Protein 4RZH (pdb70)

Nearest PDB structures (foldseek):
  4rzh-assembly1_B  TM=1.004E+00  e=4.712E-47  Synechocystis sp. PCC 6803
  4dmm-assembly2_C  TM=9.985E-01  e=6.892E-39  Synechococcus elongatus PCC 7942 = FACHB-805
  4dmm-assembly1_A  TM=9.992E-01  e=1.011E-37  Synechococcus elongatus PCC 7942 = FACHB-805
  4dmm-assembly2_D  TM=1.000E+00  e=1.101E-36  Synechococcus elongatus PCC 7942 = FACHB-805
  8jf9-assembly1_C  TM=9.843E-01  e=1.860E-27  Helicobacter pylori

CATH classification: 3.40.50.720

Foldseek 3Di:
DLLLAEEEFAQQLDFLNLLLQLLSQVVNHAYEREDAPPPVSSVVSQVVSVVVPGHYDYDHAQLLDLVSLLVSVVVRCVVRVAHAEYELDDFDADFDAPVPDDPVRLVVRLSRLAVSCVRNCVSRLVRCLVVLHHEYEYEAAVCLVPNDGRGPSNNVSRVNVLVVQQVVQVVSPVSLYAGEYEYEYAAPVPQVLAQQSDHHYSNQSSVVVSCCGPPPVNSPPHSYYHYPYNPNPD/DLLLAEEEFAQLLDFLNLLLQLLSCVSNHEYEREHAPCVVSSVVSQVVSVVVPGHYDYDHAQLLDLVRLLVSVVVRCVVRVAHAEYELDDFDADFDAPVPDDVVRLVVRLSRLAVSCVNNCVVRLVRCLVVLHHEYEYEAAVCLVPNDGRGPSNNVSRVNLLVVQQVVQVVSPVSLYAGEYEYEYAAPVPQVLAQQRDHHYSNQSSNVVSCCRPPPVNSVPHSYYHYPYNPNDD

Solvent-accessible surface area: 19146 Å² total; per-residue (Å²): 103,51,95,55,38,0,0,0,0,1,27,0,6,162,39,31,0,66,8,0,0,37,22,0,9,91,37,29,1,40,0,0,0,2,30,42,163,39,50,114,39,0,81,59,2,18,56,73,3,94,88,118,72,21,79,8,35,33,14,84,2,60,6,33,61,52,114,60,2,87,94,0,12,112,43,0,60,106,117,19,93,75,0,8,1,0,0,5,23,17,32,62,71,104,86,35,95,131,141,176,28,128,139,119,26,84,73,25,0,24,54,26,0,47,53,1,7,91,30,0,1,138,22,0,16,166,41,0,50,177,56,142,45,8,40,0,1,0,8,1,11,11,6,15,76,103,41,63,118,16,21,35,0,37,19,39,0,7,44,25,0,20,37,47,2,61,71,14,2,135,122,7,2,96,108,43,0,2,0,1,0,0,0,10,16,64,38,88,155,48,82,115,119,4,31,16,60,86,92,0,81,25,111,21,0,1,4,0,0,52,0,1,2,13,17,109,5,0,32,0,0,0,2,12,25,2,3,0,0,0,2,20,21,92,102,53,94,55,38,0,0,0,0,1,24,0,7,171,38,32,0,70,9,0,0,35,21,0,11,92,39,27,1,47,0,0,0,2,28,49,149,53,40,114,34,0,75,62,2,19,56,70,3,101,86,118,74,26,85,9,35,31,15,90,3,63,6,35,63,53,112,59,2,92,87,0,12,117,38,0,60,105,122,15,90,76,0,10,1,0,0,6,24,19,36,61,67,99,83,33,91,130,146,171,27,125,138,119,24,85,75,24,0,25,56,27,1,48,55,1,7,91,30,0,2,135,23,0,15,165,41,0,56,180,62,138,44,8,38,0,1,0,7,1,10,9,5,15,72,106,37,62,122,15,22,37,0,36,21,40,0,9,41,26,0,20,38,45,1,59,71,15,1,131,122,6,3,95,110,41,0,1,0,1,0,0,0,11,15,68,39,85,159,42,79,120,125,4,33,16,60,85,90,0,80,20,110,21,0,1,5,0,0,51,0,1,3,12,18,107,5,0,33,0,0,0,1,10,25,2,2,0,0,0,4,22,22,95

B-factor: mean 24.34, std 8.33, range [11.61, 67.36]

Sequence (468 aa):
ALTAQVALVTGASRGIGKATALALAATGMKVVVNYAQSSTAADAVVAEIIANGGEAIAVQANVANADEVDQLIKTTLDKFSRIDVLVNNAGITRDTLLLRMKLEDWQAVIDLNLTGVFLCTKAVSKLMLKQKSGRIINITSVAGMMGNPGQANYSAAKAGVIGFTKTVAKELASRGVTVNAVAPGFIAPILQFIPLARYGQPEEVAGTIRFLATDPAAAYITGQTFNVDGGMVMALTAQVALVTGASRGIGKATALALAATGMKVVVNYAQSSTAADAVVAEIIANGGEAIAVQANVANADEVDQLIKTTLDKFSRIDVLVNNAGITRDTLLLRMKLEDWQAVIDLNLTGVFLCTKAVSKLMLKQKSGRIINITSVAGMMGNPGQANYSAAKAGVIGFTKTVAKELASRGVTVNAVAPGFIAPILQFIPLARYGQPEEVAGTIRFLATDPAAAYITGQTFNVDGGMVM

Organism: Synechocystis sp. (strain ATCC 27184 / PCC 6803 / Kazusa) (NCBI:txid1111708)

Structure (mmCIF, N/CA/C/O backbone):
data_4RZH
#
_entry.id   4RZH
#
_cell.length_a   47.602
_cell.length_b   78.196
_cell.length_c   120.856
_cell.angle_alpha   90.00
_cell.angle_beta   90.00
_cell.angle_gamma   90.00
#
_symmetry.space_group_name_H-M   'P 2 21 21'
#
loop_
_entity.id
_entity.type
_entity.pdbx_description
1 polymer '3-oxoacyl-[acyl-carrier protein] reductase'
2 water water
#
loop_
_atom_site.group_PDB
_atom_site.id
_atom_site.type_symbol
_atom_site.label_atom_id
_atom_site.label_alt_id
_atom_site.label_comp_id
_atom_site.label_asym_id
_atom_site.label_entity_id
_atom_site.label_seq_id
_atom_site.pdbx_PDB_ins_code
_atom_site.Cartn_x
_atom_site.Cartn_y
_atom_site.Cartn_z
_atom_site.occupancy
_atom_site.B_iso_or_equiv
_atom_site.auth_seq_id
_atom_site.auth_comp_id
_atom_site.auth_asym_id
_atom_site.auth_atom_id
_atom_site.pdbx_PDB_model_num
ATOM 1 N N . ALA A 1 3 ? 0.094 32.362 369.300 1.00 34.51 3 ALA A N 1
ATOM 2 C CA . ALA A 1 3 ? 1.330 32.716 368.611 1.00 32.25 3 ALA A CA 1
ATOM 3 C C . ALA A 1 3 ? 2.539 32.349 369.467 1.00 29.77 3 ALA A C 1
ATOM 4 O O . ALA A 1 3 ? 2.456 32.326 370.703 1.00 29.10 3 ALA A O 1
ATOM 6 N N . LEU A 1 4 ? 3.663 32.073 368.809 1.00 31.68 4 LEU A N 1
ATOM 7 C CA . LEU A 1 4 ? 4.885 31.674 369.506 1.00 30.38 4 LEU A CA 1
ATOM 8 C C . LEU A 1 4 ? 5.327 32.715 370.539 1.00 31.03 4 LEU A C 1
ATOM 9 O O . LEU A 1 4 ? 5.892 32.377 371.583 1.00 28.36 4 LEU A O 1
ATOM 14 N N . THR A 1 5 ? 5.034 33.979 370.248 1.00 33.03 5 THR A N 1
ATOM 15 C CA . THR A 1 5 ? 5.445 35.095 371.097 1.00 31.98 5 THR A CA 1
ATOM 16 C C . THR A 1 5 ? 4.659 35.174 372.405 1.00 32.13 5 THR A C 1
ATOM 17 O O . THR A 1 5 ? 4.989 35.966 373.288 1.00 37.75 5 THR A O 1
ATOM 21 N N . ALA A 1 6 ? 3.615 34.360 372.524 1.00 29.57 6 ALA A N 1
ATOM 22 C CA . ALA A 1 6 ? 2.877 34.264 373.782 1.00 28.22 6 ALA A CA 1
ATOM 23 C C . ALA A 1 6 ? 2.924 32.836 374.336 1.00 26.20 6 ALA A C 1
ATOM 24 O O . ALA A 1 6 ? 2.248 32.513 375.317 1.00 26.94 6 ALA A O 1
ATOM 26 N N . GLN A 1 7 ? 3.728 31.984 373.706 1.00 22.81 7 GLN A N 1
ATOM 27 C CA . GLN A 1 7 ? 3.802 30.588 374.112 1.00 22.09 7 GLN A CA 1
ATOM 28 C C . GLN A 1 7 ? 4.904 30.358 375.125 1.00 20.28 7 GLN A C 1
ATOM 29 O O . GLN A 1 7 ? 5.846 31.147 375.223 1.00 19.18 7 GLN A O 1
ATOM 35 N N . VAL A 1 8 ? 4.790 29.254 375.860 1.00 22.56 8 VAL A N 1
ATOM 36 C CA . VAL A 1 8 ? 5.707 28.948 376.952 1.00 19.88 8 VAL A CA 1
ATOM 37 C C . VAL A 1 8 ? 6.314 27.561 376.800 1.00 19.01 8 VAL A C 1
ATOM 38 O O . VAL A 1 8 ? 5.596 26.581 376.589 1.00 18.76 8 VAL A O 1
ATOM 42 N N . ALA A 1 9 ? 7.637 27.482 376.904 1.00 16.31 9 ALA A N 1
ATOM 43 C CA . ALA A 1 9 ? 8.336 26.203 376.815 1.00 21.11 9 ALA A CA 1
ATOM 44 C C . ALA A 1 9 ? 9.007 25.879 378.144 1.00 19.09 9 ALA A C 1
ATOM 45 O O . ALA A 1 9 ? 9.642 26.740 378.737 1.00 20.58 9 ALA A O 1
ATOM 47 N N . LEU A 1 10 ? 8.860 24.642 378.610 1.00 19.00 10 LEU A N 1
ATOM 48 C CA . LEU A 1 10 ? 9.628 24.144 379.750 1.00 18.02 10 LEU A CA 1
ATOM 49 C C . LEU A 1 10 ? 10.681 23.168 379.238 1.00 18.40 10 LEU A C 1
ATOM 50 O O . LEU A 1 10 ? 10.335 22.146 378.647 1.00 16.14 10 LEU A O 1
ATOM 55 N N . VAL A 1 11 ? 11.959 23.478 379.460 1.00 16.05 11 VAL A N 1
ATOM 56 C CA . VAL A 1 11 ? 13.039 22.560 379.096 1.00 18.09 11 VAL A CA 1
ATOM 57 C C . VAL A 1 11 ? 13.736 22.013 380.346 1.00 18.44 11 VAL A C 1
ATOM 58 O O . VAL A 1 11 ? 14.272 22.794 381.135 1.00 18.21 11 VAL A O 1
ATOM 62 N N . THR A 1 12 ? 13.733 20.686 380.529 1.00 16.69 12 THR A N 1
ATOM 63 C CA . THR A 1 12 ? 14.432 20.071 381.667 1.00 17.78 12 THR A CA 1
ATOM 64 C C . THR A 1 12 ? 15.906 19.802 381.350 1.00 18.59 12 THR A C 1
ATOM 65 O O . THR A 1 12 ? 16.251 19.503 380.208 1.00 18.24 12 THR A O 1
ATOM 69 N N . GLY A 1 13 ? 16.768 19.889 382.363 1.00 19.36 13 GLY A N 1
ATOM 70 C CA . GLY A 1 13 ? 18.200 19.707 382.169 1.00 15.53 13 GLY A CA 1
ATOM 71 C C . GLY A 1 13 ? 18.726 20.709 381.164 1.00 20.04 13 GLY A C 1
ATOM 72 O O . GLY A 1 13 ? 19.388 20.359 380.179 1.00 18.49 13 GLY A O 1
ATOM 73 N N . ALA A 1 14 ? 18.425 21.978 381.412 1.00 19.37 14 ALA A N 1
ATOM 74 C CA . ALA A 1 14 ? 18.662 23.008 380.421 1.00 17.05 14 ALA A CA 1
ATOM 75 C C . ALA A 1 14 ? 19.918 23.851 380.651 1.00 21.47 14 ALA A C 1
ATOM 76 O O . ALA A 1 14 ? 20.158 24.799 379.907 1.00 22.53 14 ALA A O 1
ATOM 78 N N . SER A 1 15 ? 20.733 23.509 381.650 1.00 20.18 15 SER A N 1
ATOM 79 C CA . SER A 1 15 ? 21.829 24.409 382.041 1.00 24.80 15 SER A CA 1
ATOM 80 C C . SER A 1 15 ? 23.054 24.363 381.123 1.00 24.12 15 SER A C 1
ATOM 81 O O . SER A 1 15 ? 23.916 25.249 381.190 1.00 23.46 15 SER A O 1
ATOM 84 N N . ARG A 1 16 ? 23.133 23.347 380.267 1.00 20.80 16 ARG A N 1
ATOM 85 C CA . ARG A 1 16 ? 24.309 23.158 379.416 1.00 23.44 16 ARG A CA 1
ATOM 86 C C . ARG A 1 16 ? 23.969 22.232 378.250 1.00 24.31 16 ARG A C 1
ATOM 87 O O . ARG A 1 16 ? 22.896 21.619 378.231 1.00 22.47 16 ARG A O 1
ATOM 95 N N . GLY A 1 17 ? 24.874 22.135 377.277 1.00 24.31 17 GLY A N 1
ATOM 96 C CA . GLY A 1 17 ? 24.763 21.128 376.232 1.00 19.02 17 GLY A CA 1
ATOM 97 C C . GLY A 1 17 ? 23.495 21.245 375.402 1.00 19.45 17 GLY A C 1
ATOM 98 O O . GLY A 1 17 ? 23.067 22.349 375.037 1.00 22.89 17 GLY A O 1
ATOM 99 N N . ILE A 1 18 ? 22.885 20.106 375.098 1.00 19.72 18 ILE A N 1
ATOM 100 C CA . ILE A 1 18 ? 21.697 20.093 374.259 1.00 17.12 18 ILE A CA 1
ATOM 101 C C . ILE A 1 18 ? 20.559 20.904 374.883 1.00 19.29 18 ILE A C 1
ATOM 102 O O . ILE A 1 18 ? 19.837 21.619 374.170 1.00 23.15 18 ILE A O 1
ATOM 107 N N . GLY A 1 19 ? 20.412 20.819 376.208 1.00 17.00 19 GLY A N 1
ATOM 108 C CA . GLY A 1 19 ? 19.344 21.523 376.900 1.00 16.99 19 GLY A CA 1
ATOM 109 C C . GLY A 1 19 ? 19.461 23.035 376.774 1.00 19.56 19 GLY A C 1
ATOM 110 O O . GLY A 1 19 ? 18.473 23.733 376.511 1.00 16.99 19 GLY A O 1
ATOM 111 N N . LYS A 1 20 ? 20.675 23.546 376.961 1.00 18.77 20 LYS A N 1
ATOM 112 C CA . LYS A 1 20 ? 20.937 24.975 376.856 1.00 18.31 20 LYS A CA 1
ATOM 113 C C . LYS A 1 20 ? 20.709 25.468 375.437 1.00 18.59 20 LYS A C 1
ATOM 114 O O . LYS A 1 20 ? 20.092 26.523 375.227 1.00 17.03 20 LYS A O 1
ATOM 120 N N . ALA A 1 21 ? 21.192 24.709 374.457 1.00 18.07 21 ALA A N 1
ATOM 121 C CA . ALA A 1 21 ? 21.015 25.107 373.058 1.00 18.12 21 ALA A CA 1
ATOM 122 C C . ALA A 1 21 ? 19.532 25.121 372.706 1.00 17.66 21 ALA A C 1
ATOM 123 O O . ALA A 1 21 ? 19.073 25.954 371.911 1.00 18.16 21 ALA A O 1
ATOM 125 N N . THR A 1 22 ? 18.784 24.211 373.322 1.00 16.84 22 THR A N 1
ATOM 126 C CA . THR A 1 22 ? 17.348 24.102 373.076 1.00 17.74 22 THR A CA 1
ATOM 127 C C . THR A 1 22 ? 16.592 25.292 373.659 1.00 18.96 22 THR A C 1
ATOM 128 O O . THR A 1 22 ? 15.698 25.848 373.012 1.00 17.73 22 THR A O 1
ATOM 132 N N . ALA A 1 23 ? 16.953 25.687 374.879 1.00 20.79 23 ALA A N 1
ATOM 133 C CA . ALA A 1 23 ? 16.336 26.845 375.516 1.00 18.87 23 ALA A CA 1
ATOM 134 C C . ALA A 1 23 ? 16.583 28.086 374.672 1.00 20.24 23 ALA A C 1
ATOM 135 O O . ALA A 1 23 ? 15.669 28.876 374.419 1.00 19.42 23 ALA A O 1
ATOM 137 N N . LEU A 1 24 ? 17.828 28.259 374.238 1.00 18.38 24 LEU A N 1
ATOM 138 C CA . LEU A 1 24 ? 18.168 29.393 373.393 1.00 19.22 24 LEU A CA 1
ATOM 139 C C . LEU A 1 24 ? 17.367 29.351 372.086 1.00 21.53 24 LEU A C 1
ATOM 140 O O . LEU A 1 24 ? 16.792 30.360 371.684 1.00 23.88 24 LEU A O 1
ATOM 145 N N . ALA A 1 25 ? 17.299 28.180 371.449 1.00 19.17 25 ALA A N 1
ATOM 146 C CA . ALA A 1 25 ? 16.606 28.043 370.163 1.00 20.96 25 ALA A CA 1
ATOM 147 C C . ALA A 1 25 ? 15.105 28.350 370.265 1.00 21.02 25 ALA A C 1
ATOM 148 O O . ALA A 1 25 ? 14.546 29.047 369.415 1.00 19.90 25 ALA A O 1
ATOM 150 N N . LEU A 1 26 ? 14.449 27.824 371.296 1.00 18.35 26 LEU A N 1
ATOM 151 C CA . LEU A 1 26 ? 13.024 28.089 371.475 1.00 21.22 26 LEU A CA 1
ATOM 152 C C . LEU A 1 26 ? 12.780 29.575 371.768 1.00 22.88 26 LEU A C 1
ATOM 153 O O . LEU A 1 26 ? 11.883 30.197 371.180 1.00 20.74 26 LEU A O 1
ATOM 158 N N . ALA A 1 27 ? 13.588 30.144 372.661 1.00 17.65 27 ALA A N 1
ATOM 159 C CA . ALA A 1 27 ? 13.448 31.553 373.029 1.00 22.66 27 ALA A CA 1
ATOM 160 C C . ALA A 1 27 ? 13.651 32.481 371.827 1.00 25.13 27 ALA A C 1
ATOM 161 O O . ALA A 1 27 ? 13.045 33.550 371.753 1.00 23.46 27 ALA A O 1
ATOM 163 N N . ALA A 1 28 ? 14.492 32.065 370.885 1.00 21.49 28 ALA A N 1
ATOM 164 C CA . ALA A 1 28 ? 14.717 32.856 369.682 1.00 24.74 28 ALA A CA 1
ATOM 165 C C . ALA A 1 28 ? 13.489 32.854 368.769 1.00 23.13 28 ALA A C 1
ATOM 166 O O . ALA A 1 28 ? 13.379 33.693 367.891 1.00 22.53 28 ALA A O 1
ATOM 168 N N . THR A 1 29 ? 12.569 31.912 368.957 1.00 22.83 29 THR A N 1
ATOM 169 C CA . THR A 1 29 ? 11.329 31.942 368.177 1.00 24.41 29 THR A CA 1
ATOM 170 C C . THR A 1 29 ? 10.312 32.823 368.881 1.00 24.53 29 THR A C 1
ATOM 171 O O . THR A 1 29 ? 9.204 33.027 368.386 1.00 27.15 29 THR A O 1
ATOM 175 N N . GLY A 1 30 ? 10.681 33.315 370.058 1.00 23.88 30 GLY A N 1
ATOM 176 C CA . GLY A 1 30 ? 9.822 34.219 370.804 1.00 26.95 30 GLY A CA 1
ATOM 177 C C . GLY A 1 30 ? 9.122 33.594 372.000 1.00 26.62 30 GLY A C 1
ATOM 178 O O . GLY A 1 30 ? 8.393 34.287 372.723 1.00 25.00 30 GLY A O 1
ATOM 179 N N . MET A 1 31 ? 9.335 32.296 372.226 1.00 20.54 31 MET A N 1
ATOM 180 C CA . MET A 1 31 ? 8.715 31.616 373.368 1.00 19.97 31 MET A CA 1
ATOM 181 C C . MET A 1 31 ? 9.307 32.083 374.694 1.00 21.28 31 MET A C 1
ATOM 182 O O . MET A 1 31 ? 10.499 32.389 374.782 1.00 19.42 31 MET A O 1
ATOM 187 N N . LYS A 1 32 ? 8.475 32.113 375.731 1.00 22.02 32 LYS A N 1
ATOM 188 C CA . LYS A 1 32 ? 8.962 32.293 377.094 1.00 20.19 32 LYS A CA 1
ATOM 189 C C . LYS A 1 32 ? 9.499 30.942 377.553 1.00 22.21 32 LYS A C 1
ATOM 190 O O . LYS A 1 32 ? 8.814 29.926 377.422 1.00 20.58 32 LYS A O 1
ATOM 196 N N . VAL A 1 33 ? 10.718 30.917 378.086 1.00 21.76 33 VAL A N 1
ATOM 197 C CA . VAL A 1 33 ? 11.363 29.641 378.394 1.00 21.45 33 VAL A CA 1
ATOM 198 C C . VAL A 1 33 ? 11.680 29.438 379.871 1.00 23.24 33 VAL A C 1
ATOM 199 O O . VAL A 1 33 ? 12.243 30.315 380.529 1.00 22.48 33 VAL A O 1
ATOM 203 N N . VAL A 1 34 ? 11.309 28.274 380.395 1.00 23.31 34 VAL A N 1
ATOM 204 C CA . VAL A 1 34 ? 11.725 27.901 381.733 1.00 18.19 34 VAL A CA 1
ATOM 205 C C . VAL A 1 34 ? 12.953 26.997 381.635 1.00 21.70 34 VAL A C 1
ATOM 206 O O . VAL A 1 34 ? 12.891 25.886 381.080 1.00 17.90 34 VAL A O 1
ATOM 210 N N . VAL A 1 35 ? 14.071 27.500 382.154 1.00 18.64 35 VAL A N 1
ATOM 211 C CA . VAL A 1 35 ? 15.343 26.785 382.144 1.00 18.04 35 VAL A CA 1
ATOM 212 C C . VAL A 1 35 ? 15.468 25.993 383.438 1.00 24.31 35 VAL A C 1
ATOM 213 O O . VAL A 1 35 ? 15.877 26.534 384.467 1.00 23.56 35 VAL A O 1
ATOM 217 N N . ASN A 1 36 ? 15.091 24.715 383.402 1.00 22.36 36 ASN A N 1
ATOM 218 C CA . ASN A 1 36 ? 15.154 23.895 384.611 1.00 18.57 36 ASN A CA 1
ATOM 219 C C . ASN A 1 36 ? 16.537 23.290 384.802 1.00 20.96 36 ASN A C 1
ATOM 220 O O . ASN A 1 36 ? 17.198 22.874 383.840 1.00 22.03 36 ASN A O 1
ATOM 225 N N . TYR A 1 37 ? 16.981 23.267 386.050 1.00 22.50 37 TYR A N 1
ATOM 226 C CA . TYR A 1 37 ? 18.279 22.727 386.389 1.00 22.61 37 TYR A CA 1
ATOM 227 C C . TYR A 1 37 ? 18.098 22.020 387.711 1.00 23.17 37 TYR A C 1
ATOM 228 O O . TYR A 1 37 ? 17.096 22.231 388.401 1.00 25.54 37 TYR A O 1
ATOM 237 N N . ALA A 1 38 ? 19.062 21.188 388.075 1.00 23.31 38 ALA A N 1
ATOM 238 C CA . ALA A 1 38 ? 19.032 20.556 389.385 1.00 27.52 38 ALA A CA 1
ATOM 239 C C . ALA A 1 38 ? 20.085 21.181 390.301 1.00 30.12 38 ALA A C 1
ATOM 240 O O . ALA A 1 38 ? 19.760 21.739 391.359 1.00 29.66 38 ALA A O 1
ATOM 242 N N . GLN A 1 39 ? 21.349 21.094 389.891 1.00 26.87 39 GLN A N 1
ATOM 243 C CA . GLN A 1 39 ? 22.453 21.530 390.744 1.00 30.33 39 GLN A CA 1
ATOM 244 C C . GLN A 1 39 ? 23.380 22.535 390.057 1.00 32.68 39 GLN A C 1
ATOM 245 O O . GLN A 1 39 ? 24.377 22.964 390.645 1.00 36.39 39 GLN A O 1
ATOM 251 N N . SER A 1 40 ? 23.040 22.933 388.834 1.00 26.43 40 SER A N 1
ATOM 252 C CA . SER A 1 40 ? 23.824 23.935 388.104 1.00 26.63 40 SER A CA 1
ATOM 253 C C . SER A 1 40 ? 23.146 25.297 388.007 1.00 27.01 40 SER A C 1
ATOM 254 O O . SER A 1 40 ? 22.849 25.766 386.895 1.00 23.89 40 SER A O 1
ATOM 257 N N . SER A 1 41 ? 22.921 25.938 389.158 1.00 27.33 41 SER A N 1
ATOM 258 C CA . SER A 1 41 ? 22.210 27.215 389.184 1.00 26.44 41 SER A CA 1
ATOM 259 C C . SER A 1 41 ? 22.968 28.332 388.471 1.00 24.95 41 SER A C 1
ATOM 260 O O . SER A 1 41 ? 22.366 29.093 387.705 1.00 22.69 41 SER A O 1
ATOM 263 N N . THR A 1 42 ? 24.280 28.424 388.710 1.00 23.79 42 THR A N 1
ATOM 264 C CA . THR A 1 42 ? 25.106 29.441 388.050 1.00 23.62 42 THR A CA 1
ATOM 265 C C . THR A 1 42 ? 25.011 29.309 386.529 1.00 25.11 42 THR A C 1
ATOM 266 O O . THR A 1 42 ? 24.763 30.291 385.824 1.00 21.36 42 THR A O 1
ATOM 270 N N . ALA A 1 43 ? 25.218 28.096 386.026 1.00 26.51 43 ALA A N 1
ATOM 271 C CA . ALA A 1 43 ? 25.131 27.853 384.587 1.00 24.07 43 ALA A CA 1
ATOM 272 C C . ALA A 1 43 ? 23.720 28.132 384.061 1.00 22.43 43 ALA A C 1
ATOM 273 O O . ALA A 1 43 ? 23.554 28.714 382.980 1.00 23.05 43 ALA A O 1
ATOM 275 N N . ALA A 1 44 ? 22.704 27.735 384.826 1.00 22.40 44 ALA A N 1
ATOM 276 C CA . ALA A 1 44 ? 21.321 27.990 384.423 1.00 20.10 44 ALA A CA 1
ATOM 277 C C . ALA A 1 44 ? 21.028 29.488 384.359 1.00 22.58 44 ALA A C 1
ATOM 278 O O . ALA A 1 44 ? 20.393 29.969 383.410 1.00 21.96 44 ALA A O 1
ATOM 280 N N . ASP A 1 45 ? 21.491 30.224 385.368 1.00 22.13 45 ASP A N 1
ATOM 281 C CA . ASP A 1 45 ? 21.354 31.677 385.373 1.00 24.50 45 ASP A CA 1
ATOM 282 C C . ASP A 1 45 ? 22.006 32.277 384.137 1.00 25.44 45 ASP A C 1
ATOM 283 O O . ASP A 1 45 ? 21.493 33.241 383.560 1.00 23.52 45 ASP A O 1
ATOM 288 N N . ALA A 1 46 ? 23.131 31.697 383.721 1.00 21.25 46 ALA A N 1
ATOM 289 C CA . ALA A 1 46 ? 23.842 32.223 382.563 1.00 23.19 46 ALA A CA 1
ATOM 290 C C . ALA A 1 46 ? 23.046 31.977 381.283 1.00 23.49 46 ALA A C 1
ATOM 291 O O . ALA A 1 46 ? 23.035 32.814 380.379 1.00 25.87 46 ALA A O 1
ATOM 293 N N . VAL A 1 47 ? 22.381 30.826 381.197 1.00 23.33 47 VAL A N 1
ATOM 294 C CA . VAL A 1 47 ? 21.530 30.542 380.042 1.00 22.41 47 VAL A CA 1
ATOM 295 C C . VAL A 1 47 ? 20.387 31.553 379.981 1.00 21.00 47 VAL A C 1
ATOM 296 O O . VAL A 1 47 ? 20.110 32.130 378.927 1.00 20.46 47 VAL A O 1
ATOM 300 N N . VAL A 1 48 ? 19.736 31.766 381.124 1.00 21.92 48 VAL A N 1
ATOM 301 C CA . VAL A 1 48 ? 18.651 32.734 381.235 1.00 21.86 48 VAL A CA 1
ATOM 302 C C . VAL A 1 48 ? 19.113 34.134 380.813 1.00 24.33 48 VAL A C 1
ATOM 303 O O . VAL A 1 48 ? 18.427 34.823 380.051 1.00 23.60 48 VAL A O 1
ATOM 307 N N . ALA A 1 49 ? 20.284 34.536 381.298 1.00 22.25 49 ALA A N 1
ATOM 308 C CA . ALA A 1 49 ? 20.839 35.851 380.976 1.00 24.59 49 ALA A CA 1
ATOM 309 C C . ALA A 1 49 ? 21.037 36.038 379.475 1.00 25.60 49 ALA A C 1
ATOM 310 O O . ALA A 1 49 ? 20.683 37.077 378.917 1.00 27.73 49 ALA A O 1
ATOM 312 N N . GLU A 1 50 ? 21.591 35.022 378.818 1.00 24.99 50 GLU A N 1
ATOM 313 C CA . GLU A 1 50 ? 21.824 35.090 377.383 1.00 25.82 50 GLU A CA 1
ATOM 314 C C . GLU A 1 50 ? 20.500 35.177 376.608 1.00 26.05 50 GLU A C 1
ATOM 315 O O . GLU A 1 50 ? 20.387 35.935 375.640 1.00 24.06 50 GLU A O 1
ATOM 321 N N . ILE A 1 51 ? 19.501 34.410 377.042 1.00 23.82 51 ILE A N 1
ATOM 322 C CA . ILE A 1 51 ? 18.165 34.491 376.453 1.00 23.37 51 ILE A CA 1
ATOM 323 C C . ILE A 1 51 ? 17.644 35.929 376.539 1.00 26.00 51 ILE A C 1
ATOM 324 O O . ILE A 1 51 ? 17.225 36.508 375.535 1.00 28.64 51 ILE A O 1
ATOM 329 N N . ILE A 1 52 ? 17.695 36.506 377.738 1.00 27.75 52 ILE A N 1
ATOM 330 C CA . ILE A 1 52 ? 17.252 37.888 377.952 1.00 29.34 52 ILE A CA 1
ATOM 331 C C . ILE A 1 52 ? 18.087 38.894 377.150 1.00 27.99 52 ILE A C 1
ATOM 332 O O . ILE A 1 52 ? 17.540 39.791 376.494 1.00 28.78 52 ILE A O 1
ATOM 337 N N . ALA A 1 53 ? 19.407 38.723 377.171 1.00 27.05 53 ALA A N 1
ATOM 338 C CA . ALA A 1 53 ? 20.298 39.613 376.427 1.00 28.39 53 ALA A CA 1
ATOM 339 C C . ALA A 1 53 ? 19.996 39.622 374.922 1.00 33.05 53 ALA A C 1
ATOM 340 O O . ALA A 1 53 ? 20.187 40.638 374.248 1.00 34.08 53 ALA A O 1
ATOM 342 N N . ASN A 1 54 ? 19.521 38.494 374.396 1.00 31.34 54 ASN A N 1
ATOM 343 C CA . ASN A 1 54 ? 19.121 38.421 372.990 1.00 32.97 54 ASN A CA 1
ATOM 344 C C . ASN A 1 54 ? 17.666 38.840 372.756 1.00 34.51 54 ASN A C 1
ATOM 345 O O . ASN A 1 54 ? 17.115 38.598 371.682 1.00 36.49 54 ASN A O 1
ATOM 350 N N . GLY A 1 55 ? 17.039 39.438 373.767 1.00 32.38 55 GLY A N 1
ATOM 351 C CA . GLY A 1 55 ? 15.698 39.980 373.619 1.00 31.02 55 GLY A CA 1
ATOM 352 C C . GLY A 1 55 ? 14.548 39.064 374.021 1.00 35.26 55 GLY A C 1
ATOM 353 O O . GLY A 1 55 ? 13.382 39.388 373.764 1.00 32.85 55 GLY A O 1
ATOM 354 N N . GLY A 1 56 ? 14.858 37.937 374.663 1.00 31.38 56 GLY A N 1
ATOM 355 C CA . GLY A 1 56 ? 13.830 36.975 375.030 1.00 28.22 56 GLY A CA 1
ATOM 356 C C . GLY A 1 56 ? 13.355 37.036 376.476 1.00 28.10 56 GLY A C 1
ATOM 357 O O . GLY A 1 56 ? 13.682 37.959 377.232 1.00 29.13 56 GLY A O 1
ATOM 358 N N . GLU A 1 57 ? 12.563 36.038 376.855 1.00 25.26 57 GLU A N 1
ATOM 359 C CA . GLU A 1 57 ? 12.082 35.900 378.222 1.00 21.51 57 GLU A CA 1
ATOM 360 C C . GLU A 1 57 ? 12.383 34.503 378.744 1.00 23.70 57 GLU A C 1
ATOM 361 O O . GLU A 1 57 ? 12.131 33.501 378.063 1.00 23.39 57 GLU A O 1
ATOM 367 N N . ALA A 1 58 ? 12.896 34.440 379.964 1.00 28.29 58 ALA A N 1
ATOM 368 C CA . ALA A 1 58 ? 13.214 33.166 380.584 1.00 25.97 58 ALA A CA 1
ATOM 369 C C . ALA A 1 58 ? 13.388 33.334 382.075 1.00 25.64 58 ALA A C 1
ATOM 370 O O . ALA A 1 58 ? 13.665 34.429 382.555 1.00 25.99 58 ALA A O 1
ATOM 372 N N . ILE A 1 59 ? 13.219 32.235 382.800 1.00 26.91 59 ILE A N 1
ATOM 373 C CA . ILE A 1 59 ? 13.554 32.171 384.215 1.00 25.08 59 ILE A CA 1
ATOM 374 C C . ILE A 1 59 ? 14.216 30.830 384.478 1.00 23.54 59 ILE A C 1
ATOM 375 O O . ILE A 1 59 ? 13.945 29.857 383.773 1.00 24.16 59 ILE A O 1
ATOM 380 N N . ALA A 1 60 ? 15.082 30.768 385.485 1.00 25.35 60 ALA A N 1
ATOM 381 C CA . ALA A 1 60 ? 15.653 29.487 385.897 1.00 24.23 60 ALA A CA 1
ATOM 382 C C . ALA A 1 60 ? 14.843 28.930 387.060 1.00 24.64 60 ALA A C 1
ATOM 383 O O . ALA A 1 60 ? 14.537 29.653 388.002 1.00 30.99 60 ALA A O 1
ATOM 385 N N . VAL A 1 61 ? 14.503 27.645 387.006 1.00 26.85 61 VAL A N 1
ATOM 386 C CA . VAL A 1 61 ? 13.755 27.022 388.096 1.00 26.57 61 VAL A CA 1
ATOM 387 C C . VAL A 1 61 ? 14.381 25.704 388.527 1.00 26.40 61 VAL A C 1
ATOM 388 O O . VAL A 1 61 ? 14.524 24.771 387.726 1.00 23.86 61 VAL A O 1
ATOM 392 N N . GLN A 1 62 ? 14.750 25.637 389.801 1.00 26.03 62 GLN A N 1
ATOM 393 C CA . GLN A 1 62 ? 15.364 24.440 390.373 1.00 26.44 62 GLN A CA 1
ATOM 394 C C . GLN A 1 62 ? 14.369 23.304 390.581 1.00 26.1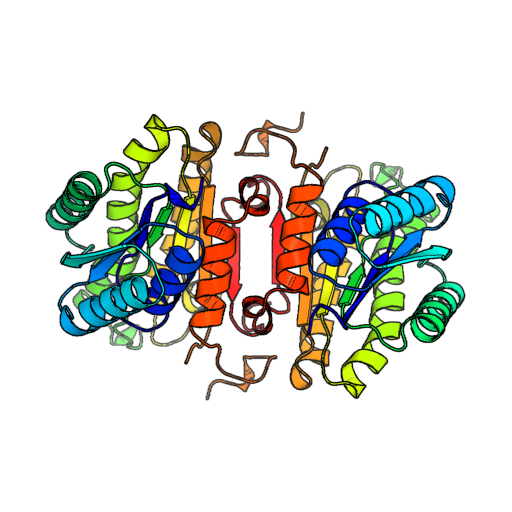3 62 GLN A C 1
ATOM 395 O O . GLN A 1 62 ? 13.326 23.477 391.231 1.00 26.63 62 GLN A O 1
ATOM 401 N N . ALA A 1 63 ? 14.711 22.134 390.045 1.00 23.79 63 ALA A N 1
ATOM 402 C CA . ALA A 1 63 ? 14.012 20.909 390.400 1.00 23.67 63 ALA A CA 1
ATOM 403 C C . ALA A 1 63 ? 14.743 19.691 389.866 1.00 26.44 63 ALA A C 1
ATOM 404 O O . ALA A 1 63 ? 15.234 19.683 388.732 1.00 28.29 63 ALA A O 1
ATOM 406 N N . ASN A 1 64 ? 14.812 18.670 390.709 1.00 21.66 64 ASN A N 1
ATOM 407 C CA . ASN A 1 64 ? 15.275 17.353 390.324 1.00 26.13 64 ASN A CA 1
ATOM 408 C C . ASN A 1 64 ? 14.044 16.598 389.827 1.00 27.53 64 ASN A C 1
ATOM 409 O O . ASN A 1 64 ? 13.179 16.213 390.624 1.00 25.26 64 ASN A O 1
ATOM 414 N N . VAL A 1 65 ? 13.954 16.396 388.513 1.00 24.43 65 VAL A N 1
ATOM 415 C CA . VAL A 1 65 ? 12.729 15.854 387.927 1.00 22.44 65 VAL A CA 1
ATOM 416 C C . VAL A 1 65 ? 12.541 14.348 388.131 1.00 23.74 65 VAL A C 1
ATOM 417 O O . VAL A 1 65 ? 11.569 13.771 387.643 1.00 23.79 65 VAL A O 1
ATOM 421 N N . ALA A 1 66 ? 13.459 13.719 388.863 1.00 23.01 66 ALA A N 1
ATOM 422 C CA . ALA A 1 66 ? 13.258 12.336 389.303 1.00 25.00 66 ALA A CA 1
ATOM 423 C C . ALA A 1 66 ? 12.280 12.289 390.482 1.00 25.65 66 ALA A C 1
ATOM 424 O O . ALA A 1 66 ? 11.753 11.230 390.831 1.00 22.17 66 ALA A O 1
ATOM 426 N N . ASN A 1 67 ? 12.037 13.445 391.092 1.00 29.69 67 ASN A N 1
ATOM 427 C CA . ASN A 1 67 ? 11.187 13.526 392.286 1.00 27.60 67 ASN A CA 1
ATOM 428 C C . ASN A 1 67 ? 9.815 14.127 391.975 1.00 22.89 67 ASN A C 1
ATOM 429 O O . ASN A 1 67 ? 9.715 15.239 391.446 1.00 25.48 67 ASN A O 1
ATOM 434 N N . ALA A 1 68 ? 8.759 13.391 392.308 1.00 22.18 68 ALA A N 1
ATOM 435 C CA . ALA A 1 68 ? 7.408 13.755 391.896 1.00 24.90 68 ALA A CA 1
ATOM 436 C C . ALA A 1 68 ? 6.956 15.096 392.473 1.00 28.13 68 ALA A C 1
ATOM 437 O O . ALA A 1 68 ? 6.213 15.846 391.825 1.00 25.21 68 ALA A O 1
ATOM 439 N N . ASP A 1 69 ? 7.406 15.391 393.688 1.00 26.16 69 ASP A N 1
ATOM 440 C CA . ASP A 1 69 ? 7.028 16.624 394.366 1.00 25.75 69 ASP A CA 1
ATOM 441 C C . ASP A 1 69 ? 7.728 17.821 393.737 1.00 25.86 69 ASP A C 1
ATOM 442 O O . ASP A 1 69 ? 7.111 18.864 393.506 1.00 26.92 69 ASP A O 1
ATOM 447 N N . GLU A 1 70 ? 9.020 17.674 393.462 1.00 22.97 70 GLU A N 1
ATOM 448 C CA . GLU A 1 70 ? 9.759 18.761 392.837 1.00 23.51 70 GLU A CA 1
ATOM 449 C C . GLU A 1 70 ? 9.220 19.042 391.422 1.00 23.23 70 GLU A C 1
ATOM 450 O O . GLU A 1 70 ? 9.256 20.180 390.943 1.00 23.02 70 GLU A O 1
ATOM 456 N N . VAL A 1 71 ? 8.699 18.015 390.758 1.00 22.72 71 VAL A N 1
ATOM 457 C CA . VAL A 1 71 ? 8.116 18.212 389.430 1.00 22.96 71 VAL A CA 1
ATOM 458 C C . VAL A 1 71 ? 6.864 19.080 389.521 1.00 25.22 71 VAL A C 1
ATOM 459 O O . VAL A 1 71 ? 6.686 20.005 388.729 1.00 25.59 71 VAL A O 1
ATOM 463 N N . ASP A 1 72 ? 6.004 18.809 390.499 1.00 25.13 72 ASP A N 1
ATOM 464 C CA . ASP A 1 72 ? 4.807 19.631 390.650 1.00 25.55 72 ASP A CA 1
ATOM 465 C C . ASP A 1 72 ? 5.161 21.063 391.041 1.00 22.37 72 ASP A C 1
ATOM 466 O O . ASP A 1 72 ? 4.476 22.002 390.643 1.00 23.38 72 ASP A O 1
ATOM 471 N N . GLN A 1 73 ? 6.233 21.229 391.810 1.00 21.98 73 GLN A N 1
ATOM 472 C CA . GLN A 1 73 ? 6.680 22.570 392.190 1.00 23.21 73 GLN A CA 1
ATOM 473 C C . GLN A 1 73 ? 7.220 23.296 390.955 1.00 25.69 73 GLN A C 1
ATOM 474 O O . GLN A 1 73 ? 6.981 24.493 390.767 1.00 24.74 73 GLN A O 1
ATOM 480 N N . LEU A 1 74 ? 7.934 22.556 390.109 1.00 23.10 74 LEU A N 1
ATOM 481 C CA . LEU A 1 74 ? 8.420 23.078 388.834 1.00 22.24 74 LEU A CA 1
ATOM 482 C C . LEU A 1 74 ? 7.280 23.604 387.959 1.00 22.09 74 LEU A C 1
ATOM 483 O O . LEU A 1 74 ? 7.358 24.718 387.434 1.00 19.81 74 LEU A O 1
ATOM 488 N N . ILE A 1 75 ? 6.235 22.794 387.804 1.00 22.71 75 ILE A N 1
ATOM 489 C CA . ILE A 1 75 ? 5.044 23.166 387.039 1.00 20.24 75 ILE A CA 1
ATOM 490 C C . ILE A 1 75 ? 4.352 24.390 387.652 1.00 23.04 75 ILE A C 1
ATOM 491 O O . ILE A 1 75 ? 3.987 25.332 386.946 1.00 23.98 75 ILE A O 1
ATOM 496 N N . LYS A 1 76 ? 4.168 24.365 388.968 1.00 20.43 76 LYS A N 1
ATOM 497 C CA . LYS A 1 76 ? 3.509 25.457 389.692 1.00 23.42 76 LYS A CA 1
ATOM 498 C C . LYS A 1 76 ? 4.223 26.802 389.511 1.00 24.36 76 LYS A C 1
ATOM 499 O O . LYS A 1 76 ? 3.599 27.793 389.121 1.00 25.58 76 LYS A O 1
ATOM 505 N N . THR A 1 77 ? 5.526 26.831 389.792 1.00 21.91 77 THR A N 1
ATOM 506 C CA . THR A 1 77 ? 6.336 28.025 389.567 1.00 24.74 77 THR A CA 1
ATOM 507 C C . THR A 1 77 ? 6.217 28.478 388.107 1.00 24.52 77 THR A C 1
ATOM 508 O O . THR A 1 77 ? 6.101 29.669 387.816 1.00 23.61 77 THR A O 1
ATOM 512 N N . THR A 1 78 ? 6.246 27.523 387.183 1.00 24.29 78 THR A N 1
ATOM 513 C CA . THR A 1 78 ? 6.107 27.857 385.775 1.00 22.13 78 THR A CA 1
ATOM 514 C C . THR A 1 78 ? 4.754 28.525 385.523 1.00 22.36 78 THR A C 1
ATOM 515 O O . THR A 1 78 ? 4.670 29.547 384.832 1.00 19.35 78 THR A O 1
ATOM 519 N N . LEU A 1 79 ? 3.698 27.959 386.099 1.00 19.11 79 LEU A N 1
ATOM 520 C CA . LEU A 1 79 ? 2.359 28.500 385.891 1.00 25.14 79 LEU A CA 1
ATOM 521 C C . LEU A 1 79 ? 2.182 29.855 386.594 1.00 24.82 79 LEU A C 1
ATOM 522 O O . LEU A 1 79 ? 1.569 30.762 386.045 1.00 28.65 79 LEU A O 1
ATOM 527 N N . ASP A 1 80 ? 2.715 29.993 387.804 1.00 24.96 80 ASP A N 1
ATOM 528 C CA . ASP A 1 80 ? 2.654 31.273 388.519 1.00 26.10 80 ASP A CA 1
ATOM 529 C C . ASP A 1 80 ? 3.273 32.409 387.709 1.00 28.36 80 ASP A C 1
ATOM 530 O O . ASP A 1 80 ? 2.757 33.526 387.679 1.00 31.12 80 ASP A O 1
ATOM 535 N N . LYS A 1 81 ? 4.384 32.108 387.050 1.00 30.00 81 LYS A N 1
ATOM 536 C CA . LYS A 1 81 ? 5.118 33.098 386.269 1.00 26.77 81 LYS A CA 1
ATOM 537 C C . LYS A 1 81 ? 4.522 33.337 384.873 1.00 30.53 81 LYS A C 1
ATOM 538 O O . LYS A 1 81 ? 4.332 34.480 384.457 1.00 29.53 81 LYS A O 1
ATOM 544 N N . PHE A 1 82 ? 4.225 32.265 384.144 1.00 28.05 82 PHE A N 1
ATOM 545 C CA . PHE A 1 82 ? 3.826 32.412 382.743 1.00 26.90 82 PHE A CA 1
ATOM 546 C C . PHE A 1 82 ? 2.393 31.974 382.419 1.00 27.65 82 PHE A C 1
ATOM 547 O O . PHE A 1 82 ? 1.927 32.191 381.295 1.00 27.18 82 PHE A O 1
ATOM 555 N N . SER A 1 83 ? 1.724 31.342 383.390 1.00 25.85 83 SER A N 1
ATOM 556 C CA . SER A 1 83 ? 0.280 31.019 383.324 1.00 26.99 83 SER A CA 1
ATOM 557 C C . SER A 1 83 ? -0.135 29.923 382.331 1.00 26.86 83 SER A C 1
ATOM 558 O O . SER A 1 83 ? -1.326 29.588 382.221 1.00 26.27 83 SER A O 1
ATOM 561 N N . ARG A 1 84 ? 0.837 29.360 381.621 1.00 24.05 84 ARG A N 1
ATOM 562 C CA . ARG A 1 84 ? 0.565 28.294 380.664 1.00 22.34 84 ARG A CA 1
ATOM 563 C C . ARG A 1 84 ? 1.843 27.539 380.297 1.00 25.95 84 ARG A C 1
ATOM 564 O O . ARG A 1 84 ? 2.956 28.038 380.506 1.00 22.20 84 ARG A O 1
ATOM 572 N N . ILE A 1 85 ? 1.672 26.323 379.775 1.00 24.95 85 ILE A N 1
ATOM 573 C CA . ILE A 1 85 ? 2.771 25.547 379.199 1.00 19.87 85 ILE A CA 1
ATOM 574 C C . ILE A 1 85 ? 2.345 25.011 377.835 1.00 22.13 85 ILE A C 1
ATOM 575 O O . ILE A 1 85 ? 1.368 24.251 377.740 1.00 23.62 85 ILE A O 1
ATOM 580 N N . ASP A 1 86 ? 3.066 25.402 376.782 1.00 18.27 86 ASP A N 1
ATOM 581 C CA . ASP A 1 86 ? 2.741 24.950 375.420 1.00 21.77 86 ASP A CA 1
ATOM 582 C C . ASP A 1 86 ? 3.671 23.867 374.899 1.00 21.12 86 ASP A C 1
ATOM 583 O O . ASP A 1 86 ? 3.274 23.028 374.084 1.00 20.35 86 ASP A O 1
ATOM 588 N N . VAL A 1 87 ? 4.936 23.916 375.299 1.00 19.17 87 VAL A N 1
ATOM 589 C CA . VAL A 1 87 ? 5.815 22.810 374.956 1.00 21.17 87 VAL A CA 1
ATOM 590 C C . VAL A 1 87 ? 6.634 22.335 376.141 1.00 20.01 87 VAL A C 1
ATOM 591 O O . VAL A 1 87 ? 7.001 23.111 377.018 1.00 19.07 87 VAL A O 1
ATOM 595 N N . LEU A 1 88 ? 6.873 21.035 376.167 1.00 17.90 88 LEU A N 1
ATOM 596 C CA . LEU A 1 88 ? 7.738 20.433 377.158 1.00 20.03 88 LEU A CA 1
ATOM 597 C C . LEU A 1 88 ? 8.830 19.708 376.401 1.00 18.24 88 LEU A C 1
ATOM 598 O O . LEU A 1 88 ? 8.560 18.981 375.432 1.00 17.40 88 LEU A O 1
ATOM 603 N N . VAL A 1 89 ? 10.068 19.942 376.806 1.00 14.80 89 VAL A N 1
ATOM 604 C CA . VAL A 1 89 ? 11.171 19.175 376.270 1.00 16.40 89 VAL A CA 1
ATOM 605 C C . VAL A 1 89 ? 11.766 18.401 377.436 1.00 17.19 89 VAL A C 1
ATOM 606 O O . VAL A 1 89 ? 12.320 18.998 378.371 1.00 17.13 89 VAL A O 1
ATOM 610 N N . ASN A 1 90 ? 11.629 17.076 377.407 1.00 16.19 90 ASN A N 1
ATOM 611 C CA . ASN A 1 90 ? 12.224 16.241 378.445 1.00 16.48 90 ASN A CA 1
ATOM 612 C C . ASN A 1 90 ? 13.671 15.879 378.108 1.00 17.65 90 ASN A C 1
ATOM 613 O O . ASN A 1 90 ? 13.932 14.869 377.441 1.00 18.33 90 ASN A O 1
ATOM 618 N N . ASN A 1 91 ? 14.610 16.702 378.568 1.00 16.42 91 ASN A N 1
ATOM 619 C CA . ASN A 1 91 ? 16.017 16.538 378.198 1.00 17.47 91 ASN A CA 1
ATOM 620 C C . ASN A 1 91 ? 16.899 16.049 379.343 1.00 19.81 91 ASN A C 1
ATOM 621 O O . ASN A 1 91 ? 17.983 15.507 379.110 1.00 18.93 91 ASN A O 1
ATOM 626 N N . ALA A 1 92 ? 16.437 16.264 380.575 1.00 18.84 92 ALA A N 1
ATOM 627 C CA . ALA A 1 92 ? 17.177 15.866 381.773 1.00 22.52 92 ALA A CA 1
ATOM 628 C C . ALA A 1 92 ? 17.556 14.385 381.736 1.00 21.34 92 ALA A C 1
ATOM 629 O O . ALA A 1 92 ? 16.713 13.517 381.476 1.00 19.07 92 ALA A O 1
ATOM 631 N N . GLY A 1 93 ? 18.819 14.087 382.019 1.00 21.73 93 GLY A N 1
ATOM 632 C CA . GLY A 1 93 ? 19.263 12.705 381.998 1.00 21.48 93 GLY A CA 1
ATOM 633 C C . GLY A 1 93 ? 20.655 12.534 382.563 1.00 25.49 93 GLY A C 1
ATOM 634 O O . GLY A 1 93 ? 21.411 13.501 382.678 1.00 24.66 93 GLY A O 1
ATOM 635 N N . ILE A 1 94 ? 20.987 11.299 382.927 1.00 21.90 94 ILE A N 1
ATOM 636 C CA . ILE A 1 94 ? 22.322 10.970 383.401 1.00 22.89 94 ILE A CA 1
ATOM 637 C C . ILE A 1 94 ? 22.751 9.622 382.831 1.00 26.15 94 ILE A C 1
ATOM 638 O O . ILE A 1 94 ? 21.908 8.813 382.402 1.00 20.23 94 ILE A O 1
ATOM 643 N N . THR A 1 95 ? 24.062 9.382 382.844 1.00 24.95 95 THR A N 1
ATOM 644 C CA . THR A 1 95 ? 24.603 8.056 382.576 1.00 20.59 95 THR A CA 1
ATOM 645 C C . THR A 1 95 ? 25.345 7.512 383.797 1.00 25.97 95 THR A C 1
ATOM 646 O O . THR A 1 95 ? 25.942 8.267 384.566 1.00 26.45 95 THR A O 1
ATOM 650 N N . ARG A 1 96 ? 25.279 6.196 383.977 1.00 22.71 96 ARG A N 1
ATOM 651 C CA . ARG A 1 96 ? 26.078 5.482 384.970 1.00 22.88 96 ARG A CA 1
ATOM 652 C C . ARG A 1 96 ? 26.609 4.247 384.234 1.00 21.38 96 ARG A C 1
ATOM 653 O O . ARG A 1 96 ? 26.070 3.145 384.367 1.00 17.99 96 ARG A O 1
ATOM 661 N N . ASP A 1 97 ? 27.648 4.443 383.435 1.00 19.52 97 ASP A N 1
ATOM 662 C CA . ASP A 1 97 ? 28.121 3.386 382.558 1.00 21.98 97 ASP A CA 1
ATOM 663 C C . ASP A 1 97 ? 28.892 2.297 383.277 1.00 25.20 97 ASP A C 1
ATOM 664 O O . ASP A 1 97 ? 29.748 2.568 384.117 1.00 22.91 97 ASP A O 1
ATOM 669 N N . THR A 1 98 ? 28.558 1.058 382.931 1.00 22.94 98 THR A N 1
ATOM 670 C CA . THR A 1 98 ? 29.371 -0.100 383.248 1.00 25.39 98 THR A CA 1
ATOM 671 C C . THR A 1 98 ? 28.799 -1.308 382.525 1.00 22.60 98 THR A C 1
ATOM 672 O O . THR A 1 98 ? 27.623 -1.323 382.159 1.00 20.07 98 THR A O 1
ATOM 676 N N . LEU A 1 99 ? 29.635 -2.319 382.327 1.00 20.41 99 LEU A N 1
ATOM 677 C CA . LEU A 1 99 ? 29.181 -3.575 381.757 1.00 23.03 99 LEU A CA 1
ATOM 678 C C . LEU A 1 99 ? 28.136 -4.194 382.673 1.00 23.73 99 LEU A C 1
ATOM 679 O O . LEU A 1 99 ? 28.202 -4.025 383.898 1.00 24.04 99 LEU A O 1
ATOM 684 N N . LEU A 1 100 ? 27.174 -4.901 382.076 1.00 24.49 100 LEU A N 1
ATOM 685 C CA . LEU A 1 100 ? 26.077 -5.510 382.822 1.00 23.52 100 LEU A CA 1
ATOM 686 C C . LEU A 1 100 ? 26.552 -6.304 384.031 1.00 23.54 100 LEU A C 1
ATOM 687 O O . LEU A 1 100 ? 25.970 -6.206 385.112 1.00 24.16 100 LEU A O 1
ATOM 692 N N . LEU A 1 101 ? 27.622 -7.073 383.858 1.00 23.89 101 LEU A N 1
ATOM 693 C CA . LEU A 1 101 ? 28.042 -8.000 384.908 1.00 28.29 101 LEU A CA 1
ATOM 694 C C . LEU A 1 101 ? 28.554 -7.291 386.173 1.00 29.64 101 LEU A C 1
ATOM 695 O O . LEU A 1 101 ? 28.597 -7.892 387.244 1.00 30.51 101 LEU A O 1
ATOM 700 N N . ARG A 1 102 ? 28.886 -6.004 386.041 1.00 31.74 102 ARG A N 1
ATOM 701 C CA . ARG A 1 102 ? 29.353 -5.172 387.154 1.00 29.04 102 ARG A CA 1
ATOM 702 C C . ARG A 1 102 ? 28.339 -4.105 387.565 1.00 29.92 102 ARG A C 1
ATOM 703 O O . ARG A 1 102 ? 28.588 -3.319 388.486 1.00 27.92 102 ARG A O 1
ATOM 711 N N . MET A 1 103 ? 27.213 -4.048 386.863 1.00 29.06 10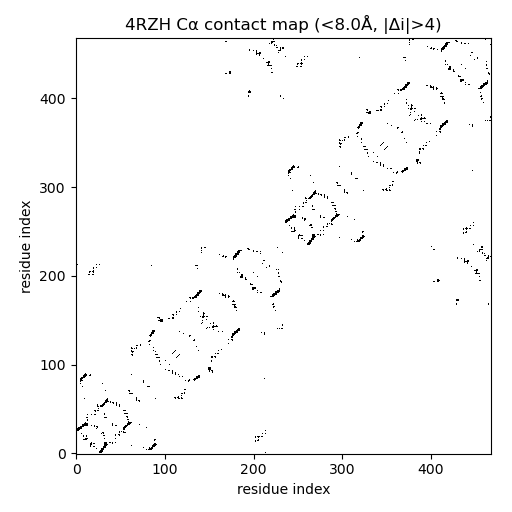3 MET A N 1
ATOM 712 C CA . MET A 1 103 ? 26.253 -2.965 387.071 1.00 25.33 103 MET A CA 1
ATOM 713 C C . MET A 1 103 ? 25.494 -3.118 388.381 1.00 21.91 103 MET A C 1
ATOM 714 O O . MET A 1 103 ? 24.714 -4.062 388.547 1.00 23.81 103 MET A O 1
ATOM 719 N N . LYS A 1 104 ? 25.725 -2.198 389.317 1.00 20.76 104 LYS A N 1
ATOM 720 C CA . LYS A 1 104 ? 25.020 -2.241 390.600 1.00 26.60 104 LYS A CA 1
ATOM 721 C C . LYS A 1 104 ? 23.562 -1.841 390.398 1.00 23.44 104 LYS A C 1
ATOM 722 O O . LYS A 1 104 ? 23.251 -0.986 389.549 1.00 21.53 104 LYS A O 1
ATOM 728 N N . LEU A 1 105 ? 22.680 -2.449 391.184 1.00 20.09 105 LEU A N 1
ATOM 729 C CA . LEU A 1 105 ? 21.259 -2.127 391.137 1.00 22.10 105 LEU A CA 1
ATOM 730 C C . LEU A 1 105 ? 21.046 -0.617 391.300 1.00 25.90 105 LEU A C 1
ATOM 731 O O . LEU A 1 105 ? 20.265 -0.012 390.552 1.00 22.30 105 LEU A O 1
ATOM 736 N N . GLU A 1 106 ? 21.776 -0.008 392.239 1.00 20.98 106 GLU A N 1
ATOM 737 C CA . GLU A 1 106 ? 21.622 1.422 392.513 1.00 27.11 106 GLU A CA 1
ATOM 738 C C . GLU A 1 106 ? 21.921 2.279 391.284 1.00 22.65 106 GLU A C 1
ATOM 739 O O . GLU A 1 106 ? 21.284 3.312 391.083 1.00 24.70 106 GLU A O 1
ATOM 745 N N . ASP A 1 107 ? 22.869 1.838 390.455 1.00 22.21 107 ASP A N 1
ATOM 746 C CA . ASP A 1 107 ? 23.251 2.573 389.238 1.00 23.61 107 ASP A CA 1
ATOM 747 C C . ASP A 1 107 ? 22.285 2.326 388.082 1.00 21.64 107 ASP A C 1
ATOM 748 O O . ASP A 1 107 ? 22.054 3.204 387.246 1.00 20.36 107 ASP A O 1
ATOM 753 N N . TRP A 1 108 ? 21.739 1.118 388.033 1.00 18.17 108 TRP A N 1
ATOM 754 C CA . TRP A 1 108 ? 20.647 0.824 387.117 1.00 19.53 108 TRP A CA 1
ATOM 755 C C . TRP A 1 108 ? 19.466 1.704 387.501 1.00 19.72 108 TRP A C 1
ATOM 756 O O . TRP A 1 108 ? 18.919 2.426 386.662 1.00 17.44 108 TRP A O 1
ATOM 767 N N . GLN A 1 109 ? 19.102 1.668 388.785 1.00 19.41 109 GLN A N 1
ATOM 768 C CA . GLN A 1 109 ? 17.904 2.358 389.267 1.00 21.73 109 GLN A CA 1
ATOM 769 C C . GLN A 1 109 ? 17.958 3.878 389.106 1.00 21.94 109 GLN A C 1
ATOM 770 O O . GLN A 1 109 ? 16.957 4.516 388.742 1.00 21.37 109 GLN A O 1
ATOM 776 N N . ALA A 1 110 ? 19.118 4.458 389.389 1.00 19.16 110 ALA A N 1
ATOM 777 C CA . ALA A 1 110 ? 19.259 5.905 389.319 1.00 22.66 110 ALA A CA 1
ATOM 778 C C . ALA A 1 110 ? 19.025 6.398 387.892 1.00 22.45 110 ALA A C 1
ATOM 779 O O . ALA A 1 110 ? 18.453 7.471 387.680 1.00 22.68 110 ALA A O 1
ATOM 781 N N . VAL A 1 111 ? 19.476 5.611 386.917 1.00 21.21 111 VAL A N 1
ATOM 782 C CA . VAL A 1 111 ? 19.327 5.963 385.510 1.00 18.59 111 VAL A CA 1
ATOM 783 C C . VAL A 1 111 ? 17.869 5.822 385.044 1.00 19.07 111 VAL A C 1
ATOM 784 O O . VAL A 1 111 ? 17.344 6.688 384.332 1.00 20.05 111 VAL A O 1
ATOM 788 N N . ILE A 1 112 ? 17.218 4.736 385.458 1.00 20.08 112 ILE A N 1
ATOM 789 C CA . ILE A 1 112 ? 15.784 4.548 385.234 1.00 19.99 112 ILE A CA 1
ATOM 790 C C . ILE A 1 112 ? 14.940 5.647 385.913 1.00 19.17 112 ILE A C 1
ATOM 791 O O . ILE A 1 112 ? 13.977 6.146 385.329 1.00 18.55 112 ILE A O 1
ATOM 796 N N . ASP A 1 113 ? 15.304 6.025 387.138 1.00 20.23 113 ASP A N 1
ATOM 797 C CA . ASP A 1 113 ? 14.556 7.051 387.882 1.00 21.10 113 ASP A CA 1
ATOM 798 C C . ASP A 1 113 ? 14.517 8.398 387.156 1.00 20.44 113 ASP A C 1
ATOM 799 O O . ASP A 1 113 ? 13.453 9.008 387.008 1.00 21.85 113 ASP A O 1
ATOM 804 N N . LEU A 1 114 ? 15.673 8.879 386.717 1.00 18.30 114 LEU A N 1
ATOM 805 C CA . LEU A 1 114 ? 15.710 10.174 386.048 1.00 20.29 114 LEU A CA 1
ATOM 806 C C . LEU A 1 114 ? 15.320 10.097 384.569 1.00 19.53 114 LEU A C 1
ATOM 807 O O . LEU A 1 114 ? 14.432 10.831 384.115 1.00 19.47 114 LEU A O 1
ATOM 812 N N . ASN A 1 115 ? 15.975 9.210 383.819 1.00 17.81 115 ASN A N 1
ATOM 813 C CA . ASN A 1 115 ? 15.808 9.172 382.365 1.00 19.28 115 ASN A CA 1
ATOM 814 C C . ASN A 1 115 ? 14.451 8.683 381.873 1.00 20.30 115 ASN A C 1
ATOM 815 O O . ASN A 1 115 ? 13.978 9.122 380.822 1.00 22.10 115 ASN A O 1
ATOM 820 N N . LEU A 1 116 ? 13.817 7.784 382.620 1.00 16.36 116 LEU A N 1
ATOM 821 C CA . LEU A 1 116 ? 12.541 7.224 382.176 1.00 16.82 116 LEU A CA 1
ATOM 822 C C . LEU A 1 116 ? 11.397 7.680 383.084 1.00 16.72 116 LEU A C 1
ATOM 823 O O . LEU A 1 116 ? 10.407 8.267 382.631 1.00 15.82 116 LEU A O 1
ATOM 828 N N . THR A 1 117 ? 11.546 7.449 384.380 1.00 19.00 117 THR A N 1
ATOM 829 C CA . THR A 1 117 ? 10.502 7.845 385.317 1.00 16.06 117 THR A CA 1
ATOM 830 C C . THR A 1 117 ? 10.369 9.381 385.402 1.00 16.43 117 THR A C 1
ATOM 831 O O . THR A 1 117 ? 9.253 9.917 385.474 1.00 18.03 117 THR A O 1
ATOM 835 N N . GLY A 1 118 ? 11.486 10.098 385.329 1.00 15.49 118 GLY A N 1
ATOM 836 C CA . GLY A 1 118 ? 11.420 11.552 385.231 1.00 18.75 118 GLY A CA 1
ATOM 837 C C . GLY A 1 118 ? 10.580 12.020 384.045 1.00 18.04 118 GLY A C 1
ATOM 838 O O . GLY A 1 118 ? 9.832 13.006 384.134 1.00 18.62 118 GLY A O 1
ATOM 839 N N . VAL A 1 119 ? 10.698 11.313 382.925 1.00 17.80 119 VAL A N 1
ATOM 840 C CA . VAL A 1 119 ? 9.921 11.645 381.731 1.00 18.07 119 VAL A CA 1
ATOM 841 C C . VAL A 1 119 ? 8.432 11.371 381.959 1.00 16.46 119 VAL A C 1
ATOM 842 O O . VAL A 1 119 ? 7.583 12.171 381.583 1.00 17.99 119 VAL A O 1
ATOM 846 N N . PHE A 1 120 ? 8.121 10.242 382.586 1.00 17.53 120 PHE A N 1
ATOM 847 C CA . PHE A 1 120 ? 6.753 9.968 383.011 1.00 18.07 120 PHE A CA 1
ATOM 848 C C . PHE A 1 120 ? 6.184 11.108 383.874 1.00 16.58 120 PHE A C 1
ATOM 849 O O . PHE A 1 120 ? 5.085 11.598 383.628 1.00 17.50 120 PHE A O 1
ATOM 857 N N . LEU A 1 121 ? 6.937 11.529 384.883 1.00 17.35 121 LEU A N 1
ATOM 858 C CA . LEU A 1 121 ? 6.424 12.520 385.825 1.00 17.93 121 LEU A CA 1
ATOM 859 C C . LEU A 1 121 ? 6.120 13.858 385.152 1.00 17.22 121 LEU A C 1
ATOM 860 O O . LEU A 1 121 ? 5.018 14.401 385.299 1.00 18.28 121 LEU A O 1
ATOM 865 N N . CYS A 1 122 ? 7.084 14.385 384.404 1.00 16.47 122 CYS A N 1
ATOM 866 C CA . CYS A 1 122 ? 6.901 15.676 383.732 1.00 16.79 122 CYS A CA 1
ATOM 867 C C . CYS A 1 122 ? 5.803 15.635 382.675 1.00 18.82 122 CYS A C 1
ATOM 868 O O . CYS A 1 122 ? 5.016 16.582 382.530 1.00 17.74 122 CYS A O 1
ATOM 871 N N . THR A 1 123 ? 5.754 14.539 381.926 1.00 18.42 123 THR A N 1
ATOM 872 C CA . THR A 1 123 ? 4.796 14.420 380.833 1.00 16.96 123 THR A CA 1
ATOM 873 C C . THR A 1 123 ? 3.383 14.349 381.405 1.00 18.29 123 THR A C 1
ATOM 874 O O . THR A 1 123 ? 2.466 15.022 380.924 1.00 19.53 123 THR A O 1
ATOM 878 N N . LYS A 1 124 ? 3.202 13.532 382.438 1.00 20.94 124 LYS A N 1
ATOM 879 C CA . LYS A 1 124 ? 1.892 13.437 383.082 1.00 20.29 124 LYS A CA 1
ATOM 880 C C . LYS A 1 124 ? 1.479 14.798 383.644 1.00 20.68 124 LYS A C 1
ATOM 881 O O . LYS A 1 124 ? 0.355 15.242 383.447 1.00 21.04 124 LYS A O 1
ATOM 887 N N . ALA A 1 125 ? 2.407 15.464 384.323 1.00 19.83 125 ALA A N 1
ATOM 888 C CA . ALA A 1 125 ? 2.112 16.749 384.940 1.00 22.92 125 ALA A CA 1
ATOM 889 C C . ALA A 1 125 ? 1.610 17.784 383.924 1.00 25.36 125 ALA A C 1
ATOM 890 O O . ALA A 1 125 ? 0.700 18.566 384.224 1.00 26.86 125 ALA A O 1
ATOM 892 N N . VAL A 1 126 ? 2.186 17.792 382.723 1.00 21.69 126 VAL A N 1
ATOM 893 C CA . VAL A 1 126 ? 1.797 18.811 381.744 1.00 24.91 126 VAL A CA 1
ATOM 894 C C . VAL A 1 126 ? 0.649 18.351 380.848 1.00 26.64 126 VAL A C 1
ATOM 895 O O . VAL A 1 126 ? -0.029 19.176 380.242 1.00 27.04 126 VAL A O 1
ATOM 899 N N . SER A 1 127 ? 0.442 17.038 380.776 1.00 26.33 127 SER A N 1
ATOM 900 C CA . SER A 1 127 ? -0.625 16.455 379.963 1.00 27.54 127 SER A CA 1
ATOM 901 C C . SER A 1 127 ? -1.974 17.096 380.218 1.00 26.18 127 SER A C 1
ATOM 902 O O . SER A 1 127 ? -2.659 17.509 379.279 1.00 25.82 127 SER A O 1
ATOM 905 N N . LYS A 1 128 ? -2.360 17.163 381.491 1.00 22.68 128 LYS A N 1
ATOM 906 C CA . LYS A 1 128 ? -3.673 17.686 381.861 1.00 28.98 128 LYS A CA 1
ATOM 907 C C . LYS A 1 128 ? -3.827 19.141 381.410 1.00 23.46 128 LYS A C 1
ATOM 908 O O . LYS A 1 128 ? -4.845 19.512 380.831 1.00 25.13 128 LYS A O 1
ATOM 914 N N . LEU A 1 129 ? -2.806 19.955 381.667 1.00 24.01 129 LEU A N 1
ATOM 915 C CA . LEU A 1 129 ? -2.766 21.330 381.164 1.00 26.60 129 LEU A CA 1
ATOM 916 C C . LEU A 1 129 ? -3.001 21.358 379.653 1.00 27.13 129 LEU A C 1
ATOM 917 O O . LEU A 1 129 ? -3.815 22.133 379.155 1.00 27.26 129 LEU A O 1
ATOM 922 N N . MET A 1 130 ? -2.288 20.507 378.919 1.00 20.68 130 MET A N 1
ATOM 923 C CA . MET A 1 130 ? -2.320 20.594 377.465 1.00 25.08 130 MET A CA 1
ATOM 924 C C . MET A 1 130 ? -3.644 20.100 376.899 1.00 26.56 130 MET A C 1
ATOM 925 O O . MET A 1 130 ? -4.130 20.645 375.905 1.00 27.06 130 MET A O 1
ATOM 930 N N . LEU A 1 131 ? -4.215 19.068 377.525 1.00 24.98 131 LEU A N 1
ATOM 931 C CA . LEU A 1 131 ? -5.523 18.554 377.118 1.00 29.83 131 LEU A CA 1
ATOM 932 C C . LEU A 1 131 ? -6.611 19.618 377.285 1.00 31.52 131 LEU A C 1
ATOM 933 O O . LEU A 1 131 ? -7.431 19.833 376.384 1.00 33.88 131 LEU A O 1
ATOM 938 N N . LYS A 1 132 ? -6.597 20.293 378.430 1.00 30.34 132 LYS A N 1
ATOM 939 C CA . LYS A 1 132 ? -7.605 21.303 378.755 1.00 33.74 132 LYS A CA 1
ATOM 940 C C . LYS A 1 132 ? -7.573 22.467 377.771 1.00 33.21 132 LYS A C 1
ATOM 941 O O . LYS A 1 132 ? -8.612 22.899 377.274 1.00 36.06 132 LYS A O 1
ATOM 947 N N . GLN A 1 133 ? -6.377 22.969 377.482 1.00 31.64 133 GLN A N 1
ATOM 948 C CA . GLN A 1 133 ? -6.235 24.102 376.574 1.00 31.15 133 GLN A CA 1
ATOM 949 C C . GLN A 1 133 ? -6.265 23.652 375.113 1.00 31.19 133 GLN A C 1
ATOM 950 O O . GLN A 1 133 ? -6.204 24.484 374.205 1.00 30.74 133 GLN A O 1
ATOM 956 N N . LYS A 1 134 ? -6.356 22.338 374.899 1.00 29.42 134 LYS A N 1
ATOM 957 C CA . LYS A 1 134 ? -6.428 21.744 373.557 1.00 32.50 134 LYS A CA 1
ATOM 958 C C . LYS A 1 134 ? -5.272 22.137 372.623 1.00 27.16 134 LYS A C 1
ATOM 959 O O . LYS A 1 134 ? -5.477 22.349 371.434 1.00 25.64 134 LYS A O 1
ATOM 965 N N . SER A 1 135 ? -4.062 22.239 373.164 1.00 26.45 135 SER A N 1
ATOM 966 C CA . SER A 1 135 ? -2.877 22.423 372.333 1.00 27.05 135 SER A CA 1
ATOM 967 C C . SER A 1 135 ? -1.658 22.060 373.152 1.00 25.76 135 SER A C 1
ATOM 968 O O . SER A 1 135 ? -1.709 22.077 374.378 1.00 23.51 135 SER A O 1
ATOM 971 N N . GLY A 1 136 ? -0.567 21.726 372.474 1.00 23.28 136 GLY A N 1
ATOM 972 C CA . GLY A 1 136 ? 0.676 21.444 373.165 1.00 21.94 136 GLY A CA 1
ATOM 973 C C . GLY A 1 136 ? 1.575 20.506 372.390 1.00 20.79 136 GLY A C 1
ATOM 974 O O . GLY A 1 136 ? 1.113 19.710 371.567 1.00 19.75 136 GLY A O 1
ATOM 975 N N . ARG A 1 137 ? 2.875 20.606 372.643 1.00 17.81 137 ARG A N 1
ATOM 976 C CA . ARG A 1 137 ? 3.827 19.692 372.019 1.00 20.11 137 ARG A CA 1
ATOM 977 C C . ARG A 1 137 ? 4.846 19.197 373.033 1.00 17.08 137 ARG A C 1
ATOM 978 O O . ARG A 1 137 ? 5.411 19.971 373.795 1.00 18.39 137 ARG A O 1
ATOM 986 N N . ILE A 1 138 ? 5.073 17.895 373.036 1.00 17.35 138 ILE A N 1
ATOM 987 C CA . ILE A 1 138 ? 6.036 17.302 373.946 1.00 18.67 138 ILE A CA 1
ATOM 988 C C . ILE A 1 138 ? 7.141 16.621 373.133 1.00 19.95 138 ILE A C 1
ATOM 989 O O . ILE A 1 138 ? 6.865 15.799 372.245 1.00 18.94 138 ILE A O 1
ATOM 994 N N . ILE A 1 139 ? 8.389 16.984 373.417 1.00 18.16 139 ILE A N 1
ATOM 995 C CA . ILE A 1 139 ? 9.509 16.341 372.753 1.00 17.20 139 ILE A CA 1
ATOM 996 C C . ILE A 1 139 ? 10.378 15.691 373.806 1.00 17.67 139 ILE A C 1
ATOM 997 O O . ILE A 1 139 ? 10.875 16.364 374.716 1.00 15.10 139 ILE A O 1
ATOM 1002 N N . ASN A 1 140 ? 10.549 14.377 373.683 1.00 17.12 140 ASN A N 1
ATOM 1003 C CA . ASN A 1 140 ? 11.393 13.625 374.599 1.00 16.80 140 ASN A CA 1
ATOM 1004 C C . ASN A 1 140 ? 12.757 13.362 373.984 1.00 16.93 140 ASN A C 1
ATOM 1005 O O . ASN A 1 140 ? 12.857 12.877 372.862 1.00 17.97 140 ASN A O 1
ATOM 1010 N N . ILE A 1 141 ? 13.816 13.704 374.703 1.00 21.78 141 ILE A N 1
ATOM 1011 C CA . ILE A 1 141 ? 15.150 13.448 374.183 1.00 18.39 141 ILE A CA 1
ATOM 1012 C C . ILE A 1 141 ? 15.546 12.016 374.504 1.00 18.99 141 ILE A C 1
ATOM 1013 O O . ILE A 1 141 ? 15.724 11.645 375.680 1.00 23.18 141 ILE A O 1
ATOM 1018 N N . THR A 1 142 ? 15.663 11.199 373.463 1.00 20.16 142 THR A N 1
ATOM 1019 C CA . THR A 1 142 ? 16.117 9.824 373.631 1.00 16.86 142 THR A CA 1
ATOM 1020 C C . THR A 1 142 ? 17.591 9.749 373.211 1.00 16.94 142 THR A C 1
ATOM 1021 O O . THR A 1 142 ? 18.317 10.729 373.365 1.00 22.47 142 THR A O 1
ATOM 1025 N N . SER A 1 143 ? 18.050 8.612 372.706 1.00 18.31 143 SER A N 1
ATOM 1026 C CA . SER A 1 143 ? 19.458 8.483 372.308 1.00 20.14 143 SER A CA 1
ATOM 1027 C C . SER A 1 143 ? 19.636 7.301 371.374 1.00 20.32 143 SER A C 1
ATOM 1028 O O . SER A 1 143 ? 18.886 6.319 371.456 1.00 21.77 143 SER A O 1
ATOM 1031 N N . VAL A 1 144 ? 20.632 7.376 370.494 1.00 19.92 144 VAL A N 1
ATOM 1032 C CA . VAL A 1 144 ? 20.865 6.276 369.563 1.00 19.02 144 VAL A CA 1
ATOM 1033 C C . VAL A 1 144 ? 21.153 4.996 370.326 1.00 21.34 144 VAL A C 1
ATOM 1034 O O . VAL A 1 144 ? 20.880 3.904 369.822 1.00 20.79 144 VAL A O 1
ATOM 1038 N N . ALA A 1 145 ? 21.690 5.136 371.540 1.00 17.95 145 ALA A N 1
ATOM 1039 C CA . ALA A 1 145 ? 21.981 3.988 372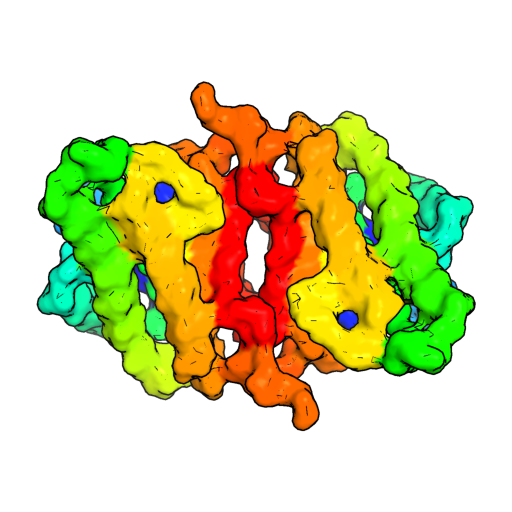.395 1.00 20.51 145 ALA A CA 1
ATOM 1040 C C . ALA A 1 145 ? 20.705 3.199 372.680 1.00 18.80 145 ALA A C 1
ATOM 1041 O O . ALA A 1 145 ? 20.732 1.973 372.760 1.00 21.24 145 ALA A O 1
ATOM 1043 N N . GLY A 1 146 ? 19.587 3.905 372.821 1.00 19.58 146 GLY A N 1
ATOM 1044 C CA . GLY A 1 146 ? 18.309 3.248 373.048 1.00 20.98 146 GLY A CA 1
ATOM 1045 C C . GLY A 1 146 ? 17.791 2.512 371.824 1.00 20.39 146 GLY A C 1
ATOM 1046 O O . GLY A 1 146 ? 16.950 1.610 371.940 1.00 20.19 146 GLY A O 1
ATOM 1047 N N . MET A 1 147 ? 18.290 2.895 370.649 1.00 18.30 147 MET A N 1
ATOM 1048 C CA . MET A 1 147 ? 17.811 2.342 369.382 1.00 20.93 147 MET A CA 1
ATOM 1049 C C . MET A 1 147 ? 18.679 1.196 368.857 1.00 20.59 147 MET A C 1
ATOM 1050 O O . MET A 1 147 ? 18.189 0.281 368.181 1.00 19.85 147 MET A O 1
ATOM 1055 N N . MET A 1 148 ? 19.972 1.244 369.159 1.00 18.24 148 MET A N 1
ATOM 1056 C CA . MET A 1 148 ? 20.896 0.288 368.555 1.00 22.62 148 MET A CA 1
ATOM 1057 C C . MET A 1 148 ? 21.620 -0.566 369.603 1.00 24.70 148 MET A C 1
ATOM 1058 O O . MET A 1 148 ? 22.209 -1.600 369.274 1.00 23.42 148 MET A O 1
ATOM 1063 N N . GLY A 1 149 ? 21.546 -0.149 370.866 1.00 19.47 149 GLY A N 1
ATOM 1064 C CA . GLY A 1 149 ? 22.288 -0.809 371.926 1.00 20.12 149 GLY A CA 1
ATOM 1065 C C . GLY A 1 149 ? 23.725 -0.311 371.967 1.00 23.41 149 GLY A C 1
ATOM 1066 O O . GLY A 1 149 ? 24.300 0.055 370.936 1.00 24.75 149 GLY A O 1
ATOM 1067 N N . ASN A 1 150 ? 24.314 -0.298 373.158 1.00 21.33 150 ASN A N 1
ATOM 1068 C CA . ASN A 1 150 ? 25.689 0.167 373.327 1.00 23.04 150 ASN A CA 1
ATOM 1069 C C . ASN A 1 150 ? 26.297 -0.448 374.583 1.00 22.75 150 ASN A C 1
ATOM 1070 O O . ASN A 1 150 ? 25.795 -0.214 375.691 1.00 19.81 150 ASN A O 1
ATOM 1075 N N . PRO A 1 151 ? 27.369 -1.247 374.415 1.00 19.72 151 PRO A N 1
ATOM 1076 C CA . PRO A 1 151 ? 28.030 -1.889 375.562 1.00 23.33 151 PRO A CA 1
ATOM 1077 C C . PRO A 1 151 ? 28.371 -0.865 376.637 1.00 19.78 151 PRO A C 1
ATOM 1078 O O . PRO A 1 151 ? 28.802 0.249 376.332 1.00 21.65 151 PRO A O 1
ATOM 1082 N N . GLY A 1 152 ? 28.146 -1.237 377.888 1.00 22.08 152 GLY A N 1
ATOM 1083 C CA . GLY A 1 152 ? 28.404 -0.349 379.000 1.00 18.97 152 GLY A CA 1
ATOM 1084 C C . GLY A 1 152 ? 27.194 0.482 379.370 1.00 21.98 152 GLY A C 1
ATOM 1085 O O . GLY A 1 152 ? 27.220 1.193 380.374 1.00 19.92 152 GLY A O 1
ATOM 1086 N N . GLN A 1 153 ? 26.127 0.397 378.575 1.00 17.92 153 GLN A N 1
ATOM 1087 C CA . GLN A 1 153 ? 24.970 1.264 378.799 1.00 20.33 153 GLN A CA 1
ATOM 1088 C C . GLN A 1 153 ? 23.640 0.511 378.874 1.00 19.94 153 GLN A C 1
ATOM 1089 O O . GLN A 1 153 ? 22.613 1.017 378.399 1.00 18.34 153 GLN A O 1
ATOM 1095 N N . ALA A 1 154 ? 23.647 -0.683 379.469 1.00 18.89 154 ALA A N 1
ATOM 1096 C CA . ALA A 1 154 ? 22.419 -1.477 379.541 1.00 19.68 154 ALA A CA 1
ATOM 1097 C C . ALA A 1 154 ? 21.320 -0.666 380.209 1.00 19.67 154 ALA A C 1
ATOM 1098 O O . ALA A 1 154 ? 20.149 -0.737 379.810 1.00 19.39 154 ALA A O 1
ATOM 1100 N N . ASN A 1 155 ? 21.710 0.129 381.204 1.00 20.14 155 ASN A N 1
ATOM 1101 C CA . ASN A 1 155 ? 20.753 0.981 381.904 1.00 20.94 155 ASN A CA 1
ATOM 1102 C C . ASN A 1 155 ? 20.280 2.182 381.088 1.00 17.14 155 ASN A C 1
ATOM 1103 O O . ASN A 1 155 ? 19.083 2.488 381.046 1.00 16.79 155 ASN A O 1
ATOM 1108 N N . TYR A 1 156 ? 21.211 2.871 380.442 1.00 20.63 156 TYR A N 1
ATOM 1109 C CA . TYR A 1 156 ? 20.866 4.052 379.658 1.00 18.64 156 TYR A CA 1
ATOM 1110 C C . TYR A 1 156 ? 20.068 3.634 378.403 1.00 19.92 156 TYR A C 1
ATOM 1111 O O . TYR A 1 156 ? 19.076 4.278 378.027 1.00 17.11 156 TYR A O 1
ATOM 1120 N N . SER A 1 157 ? 20.491 2.555 377.756 1.00 14.98 157 SER A N 1
ATOM 1121 C CA . SER A 1 157 ? 19.772 2.095 376.570 1.00 18.92 157 SER A CA 1
ATOM 1122 C C . SER A 1 157 ? 18.361 1.626 376.932 1.00 16.47 157 SER A C 1
ATOM 1123 O O . SER A 1 157 ? 17.405 1.927 376.224 1.00 17.20 157 SER A O 1
ATOM 1126 N N . ALA A 1 158 ? 18.222 0.917 378.049 1.00 18.05 158 ALA A N 1
ATOM 1127 C CA . ALA A 1 158 ? 16.890 0.521 378.522 1.00 17.63 158 ALA A CA 1
ATOM 1128 C C . ALA A 1 158 ? 15.989 1.743 378.793 1.00 16.37 158 ALA A C 1
ATOM 1129 O O . ALA A 1 158 ? 14.837 1.800 378.346 1.00 15.83 158 ALA A O 1
ATOM 1131 N N . ALA A 1 159 ? 16.516 2.718 379.525 1.00 14.79 159 ALA A N 1
ATOM 1132 C CA . ALA A 1 159 ? 15.745 3.912 379.846 1.00 19.16 159 ALA A CA 1
ATOM 1133 C C . ALA A 1 159 ? 15.328 4.662 378.574 1.00 18.61 159 ALA A C 1
ATOM 1134 O O . ALA A 1 159 ? 14.168 5.060 378.417 1.00 19.06 159 ALA A O 1
ATOM 1136 N N . LYS A 1 160 ? 16.278 4.852 377.665 1.00 18.57 160 LYS A N 1
ATOM 1137 C CA . LYS A 1 160 ? 16.023 5.651 376.465 1.00 17.73 160 LYS A CA 1
ATOM 1138 C C . LYS A 1 160 ? 15.116 4.929 375.459 1.00 16.59 160 LYS A C 1
ATOM 1139 O O . LYS A 1 160 ? 14.324 5.573 374.770 1.00 17.64 160 LYS A O 1
ATOM 1145 N N . ALA A 1 161 ? 15.233 3.605 375.363 1.00 16.13 161 ALA A N 1
ATOM 1146 C CA . ALA A 1 161 ? 14.266 2.831 374.575 1.00 17.25 161 ALA A CA 1
ATOM 1147 C C . ALA A 1 161 ? 12.877 2.957 375.215 1.00 15.50 161 ALA A C 1
ATOM 1148 O O . ALA A 1 161 ? 11.876 3.134 374.518 1.00 16.59 161 ALA A O 1
ATOM 1150 N N . GLY A 1 162 ? 12.826 2.879 376.545 1.00 15.91 162 GLY A N 1
ATOM 1151 C CA . GLY A 1 162 ? 11.577 3.049 377.285 1.00 15.48 162 GLY A CA 1
ATOM 1152 C C . GLY A 1 162 ? 10.892 4.373 376.958 1.00 17.47 162 GLY A C 1
ATOM 1153 O O . GLY A 1 162 ? 9.672 4.446 376.771 1.00 16.85 162 GLY A O 1
ATOM 1154 N N . VAL A 1 163 ? 11.689 5.432 376.884 1.00 16.91 163 VAL A N 1
ATOM 1155 C CA . VAL A 1 163 ? 11.184 6.754 376.531 1.00 18.39 163 VAL A CA 1
ATOM 1156 C C . VAL A 1 163 ? 10.489 6.749 375.161 1.00 18.85 163 VAL A C 1
ATOM 1157 O O . VAL A 1 163 ? 9.448 7.400 374.964 1.00 18.52 163 VAL A O 1
ATOM 1161 N N . ILE A 1 164 ? 11.052 5.993 374.226 1.00 17.16 164 ILE A N 1
ATOM 1162 C CA . ILE A 1 164 ? 10.462 5.856 372.896 1.00 17.75 164 ILE A CA 1
ATOM 1163 C C . ILE A 1 164 ? 9.108 5.128 372.935 1.00 16.02 164 ILE A C 1
ATOM 1164 O O . ILE A 1 164 ? 8.123 5.604 372.364 1.00 15.54 164 ILE A O 1
ATOM 1169 N N . GLY A 1 165 ? 9.055 3.981 373.606 1.00 13.89 165 GLY A N 1
ATOM 1170 C CA . GLY A 1 165 ? 7.791 3.274 373.781 1.00 16.00 165 GLY A CA 1
ATOM 1171 C C . GLY A 1 165 ? 6.759 4.134 374.497 1.00 17.18 165 GLY A C 1
ATOM 1172 O O . GLY A 1 165 ? 5.574 4.123 374.153 1.00 14.50 165 GLY A O 1
ATOM 1173 N N . PHE A 1 166 ? 7.220 4.889 375.496 1.00 17.03 166 PHE A N 1
ATOM 1174 C CA . PHE A 1 166 ? 6.368 5.834 376.216 1.00 16.20 166 PHE A CA 1
ATOM 1175 C C . PHE A 1 166 ? 5.856 6.927 375.280 1.00 17.33 166 PHE A C 1
ATOM 1176 O O . PHE A 1 166 ? 4.666 7.287 375.298 1.00 15.34 166 PHE A O 1
ATOM 1184 N N . THR A 1 167 ? 6.765 7.457 374.466 1.00 16.45 167 THR A N 1
ATOM 1185 C CA . THR A 1 167 ? 6.426 8.501 373.512 1.00 16.89 167 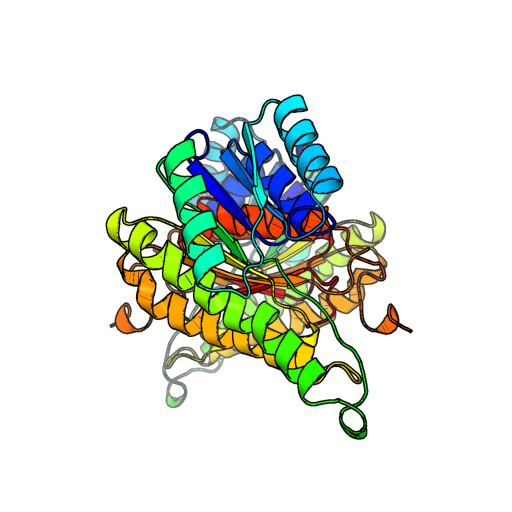THR A CA 1
ATOM 1186 C C . THR A 1 167 ? 5.269 8.074 372.598 1.00 17.05 167 THR A C 1
ATOM 1187 O O . THR A 1 167 ? 4.330 8.844 372.359 1.00 16.29 167 THR A O 1
ATOM 1191 N N . LYS A 1 168 ? 5.339 6.845 372.095 1.00 13.82 168 LYS A N 1
ATOM 1192 C CA . LYS A 1 168 ? 4.328 6.333 371.167 1.00 15.71 168 LYS A CA 1
ATOM 1193 C C . LYS A 1 168 ? 2.944 6.214 371.816 1.00 17.38 168 LYS A C 1
ATOM 1194 O O . LYS A 1 168 ? 1.935 6.586 371.210 1.00 17.33 168 LYS A O 1
ATOM 1200 N N . THR A 1 169 ? 2.898 5.690 373.042 1.00 14.76 169 THR A N 1
ATOM 1201 C CA . THR A 1 169 ? 1.626 5.509 373.735 1.00 17.67 169 THR A CA 1
ATOM 1202 C C . THR A 1 169 ? 0.992 6.849 374.049 1.00 17.82 169 THR A C 1
ATOM 1203 O O . THR A 1 169 ? -0.198 7.071 373.788 1.00 18.97 169 THR A O 1
ATOM 1207 N N . VAL A 1 170 ? 1.791 7.747 374.620 1.00 17.40 170 VAL A N 1
ATOM 1208 C CA . VAL A 1 170 ? 1.269 9.044 375.027 1.00 17.41 170 VAL A CA 1
ATOM 1209 C C . VAL A 1 170 ? 0.832 9.824 373.798 1.00 18.32 170 VAL A C 1
ATOM 1210 O O . VAL A 1 170 ? -0.184 10.520 373.836 1.00 20.93 170 VAL A O 1
ATOM 1214 N N . ALA A 1 171 ? 1.571 9.676 372.695 1.00 17.65 171 ALA A N 1
ATOM 1215 C CA . ALA A 1 171 ? 1.164 10.281 371.421 1.00 17.56 171 ALA A CA 1
ATOM 1216 C C . ALA A 1 171 ? -0.249 9.848 371.053 1.00 17.06 171 ALA A C 1
ATOM 1217 O O . ALA A 1 171 ? -1.087 10.669 370.667 1.00 13.31 171 ALA A O 1
ATOM 1219 N N . LYS A 1 172 ? -0.514 8.552 371.163 1.00 14.58 172 LYS A N 1
ATOM 1220 C CA . LYS A 1 172 ? -1.856 8.057 370.870 1.00 16.83 172 LYS A CA 1
ATOM 1221 C C . LYS A 1 172 ? -2.927 8.613 371.820 1.00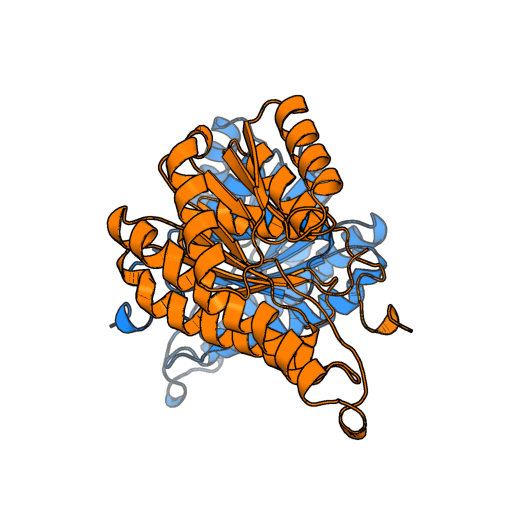 18.54 172 LYS A C 1
ATOM 1222 O O . LYS A 1 172 ? -4.050 8.886 371.393 1.00 17.71 172 LYS A O 1
ATOM 1228 N N . GLU A 1 173 ? -2.581 8.772 373.098 1.00 18.01 173 GLU A N 1
ATOM 1229 C CA . GLU A 1 173 ? -3.554 9.210 374.105 1.00 20.09 173 GLU A CA 1
ATOM 1230 C C . GLU A 1 173 ? -3.947 10.681 373.967 1.00 21.20 173 GLU A C 1
ATOM 1231 O O . GLU A 1 173 ? -5.112 11.035 374.166 1.00 21.19 173 GLU A O 1
ATOM 1237 N N . LEU A 1 174 ? -2.978 11.532 373.627 1.00 17.72 174 LEU A N 1
ATOM 1238 C CA . LEU A 1 174 ? -3.210 12.978 373.606 1.00 19.04 174 LEU A CA 1
ATOM 1239 C C . LEU A 1 174 ? -3.596 13.515 372.225 1.00 20.98 174 LEU A C 1
ATOM 1240 O O . LEU A 1 174 ? -3.928 14.696 372.080 1.00 21.61 174 LEU A O 1
ATOM 1245 N N . ALA A 1 175 ? -3.555 12.648 371.218 1.00 18.64 175 ALA A N 1
ATOM 1246 C CA . ALA A 1 175 ? -3.747 13.056 369.826 1.00 23.74 175 ALA A CA 1
ATOM 1247 C C . ALA A 1 175 ? -5.101 13.715 369.535 1.00 24.63 175 ALA A C 1
ATOM 1248 O O . ALA A 1 175 ? -5.172 14.667 368.762 1.00 25.21 175 ALA A O 1
ATOM 1250 N N . SER A 1 176 ? -6.164 13.207 370.153 1.00 23.38 176 SER A N 1
ATOM 1251 C CA . SER A 1 176 ? -7.524 13.673 369.856 1.00 26.95 176 SER A CA 1
ATOM 1252 C C . SER A 1 176 ? -7.675 15.151 370.182 1.00 26.00 176 SER A C 1
ATOM 1253 O O . SER A 1 176 ? -8.545 15.832 369.650 1.00 25.03 176 SER A O 1
ATOM 1256 N N . ARG A 1 177 ? -6.812 15.644 371.061 1.00 27.41 177 ARG A N 1
ATOM 1257 C CA . ARG A 1 177 ? -6.817 17.053 371.419 1.00 25.93 177 ARG A CA 1
ATOM 1258 C C . ARG A 1 177 ? -5.795 17.845 370.619 1.00 25.37 177 ARG A C 1
ATOM 1259 O O . ARG A 1 177 ? -5.600 19.034 370.871 1.00 26.92 177 ARG A O 1
ATOM 1267 N N . GLY A 1 178 ? -5.140 17.186 369.662 1.00 22.35 178 GLY A N 1
ATOM 1268 C CA . GLY A 1 178 ? -4.179 17.859 368.799 1.00 24.19 178 GLY A CA 1
ATOM 1269 C C . GLY A 1 178 ? -2.787 18.036 369.400 1.00 24.63 178 GLY A C 1
ATOM 1270 O O . GLY A 1 178 ? -1.927 18.689 368.797 1.00 26.79 178 GLY A O 1
ATOM 1271 N N . VAL A 1 179 ? -2.570 17.473 370.590 1.00 24.41 179 VAL A N 1
ATOM 1272 C CA . VAL A 1 179 ? -1.273 17.535 371.261 1.00 22.98 179 VAL A CA 1
ATOM 1273 C C . VAL A 1 179 ? -0.309 16.515 370.631 1.00 22.10 179 VAL A C 1
ATOM 1274 O O . VAL A 1 179 ? -0.652 15.334 370.505 1.00 18.01 179 VAL A O 1
ATOM 1278 N N . THR A 1 180 ? 0.882 16.967 370.222 1.00 19.02 180 THR A N 1
ATOM 1279 C CA . THR A 1 180 ? 1.867 16.063 369.615 1.00 20.58 180 THR A CA 1
ATOM 1280 C C . THR A 1 180 ? 2.892 15.593 370.642 1.00 19.72 180 THR A C 1
ATOM 1281 O O . THR A 1 180 ? 3.228 16.317 371.581 1.00 17.32 180 THR A O 1
ATOM 1285 N N . VAL A 1 181 ? 3.379 14.368 370.463 1.00 17.42 181 VAL A N 1
ATOM 1286 C CA . VAL A 1 181 ? 4.385 13.808 371.347 1.00 17.47 181 VAL A CA 1
ATOM 1287 C C . VAL A 1 181 ? 5.401 13.075 370.477 1.00 18.84 181 VAL A C 1
ATOM 1288 O O . VAL A 1 181 ? 5.077 12.086 369.804 1.00 15.89 181 VAL A O 1
ATOM 1292 N N . ASN A 1 182 ? 6.629 13.583 370.475 1.00 15.27 182 ASN A N 1
ATOM 1293 C CA . ASN A 1 182 ? 7.684 13.021 369.647 1.00 16.90 182 ASN A CA 1
ATOM 1294 C C . ASN A 1 182 ? 8.967 12.826 370.433 1.00 17.79 182 ASN A C 1
ATOM 1295 O O . ASN A 1 182 ? 9.093 13.282 371.572 1.00 17.66 182 ASN A O 1
ATOM 1300 N N . ALA A 1 183 ? 9.928 12.152 369.812 1.00 18.78 183 ALA A N 1
ATOM 1301 C CA . ALA A 1 183 ? 11.246 12.021 370.407 1.00 17.00 183 ALA A CA 1
ATOM 1302 C C . ALA A 1 183 ? 12.319 12.496 369.434 1.00 18.76 183 ALA A C 1
ATOM 1303 O O . ALA A 1 183 ? 12.132 12.479 368.208 1.00 18.80 183 ALA A O 1
ATOM 1305 N N . VAL A 1 184 ? 13.438 12.941 369.982 1.00 17.51 184 VAL A N 1
ATOM 1306 C CA . VAL A 1 184 ? 14.579 13.309 369.163 1.00 16.59 184 VAL A CA 1
ATOM 1307 C C . VAL A 1 184 ? 15.753 12.484 369.662 1.00 21.20 184 VAL A C 1
ATOM 1308 O O . VAL A 1 184 ? 16.013 12.431 370.875 1.00 19.04 184 VAL A O 1
ATOM 1312 N N . ALA A 1 185 ? 16.430 11.808 368.734 1.00 16.33 185 ALA A N 1
ATOM 1313 C CA . ALA A 1 185 ? 17.513 10.899 369.093 1.00 17.23 185 ALA A CA 1
ATOM 1314 C C . ALA A 1 185 ? 18.863 11.477 368.699 1.00 19.17 185 ALA A C 1
ATOM 1315 O O . ALA A 1 185 ? 19.278 11.366 367.546 1.00 20.21 185 ALA A O 1
ATOM 1317 N N . PRO A 1 186 ? 19.572 12.091 369.654 1.00 18.94 186 PRO A N 1
ATOM 1318 C CA . PRO A 1 186 ? 20.888 12.586 369.237 1.00 19.48 186 PRO A CA 1
ATOM 1319 C C . PRO A 1 186 ? 21.905 11.459 369.179 1.00 18.91 186 PRO A C 1
ATOM 1320 O O . PRO A 1 186 ? 21.769 10.466 369.891 1.00 15.96 186 PRO A O 1
ATOM 1324 N N . GLY A 1 187 ? 22.905 11.608 368.316 1.00 18.47 187 GLY A N 1
ATOM 1325 C CA . GLY A 1 187 ? 23.994 10.656 368.262 1.00 19.99 187 GLY A CA 1
ATOM 1326 C C . GLY A 1 187 ? 25.120 11.150 369.149 1.00 22.61 187 GLY A C 1
ATOM 1327 O O . GLY A 1 187 ? 24.896 11.510 370.314 1.00 21.56 187 GLY A O 1
ATOM 1328 N N . PHE A 1 188 ? 26.332 11.172 368.602 1.00 19.66 188 PHE A N 1
ATOM 1329 C CA . PHE A 1 188 ? 27.473 11.727 369.324 1.00 25.72 188 PHE A CA 1
ATOM 1330 C C . PHE A 1 188 ? 27.566 13.237 369.118 1.00 25.40 188 PHE A C 1
ATOM 1331 O O . PHE A 1 188 ? 27.870 13.709 368.020 1.00 24.42 188 PHE A O 1
ATOM 1339 N N . ILE A 1 189 ? 27.300 13.985 370.186 1.00 23.06 189 ILE A N 1
ATOM 1340 C CA . ILE A 1 189 ? 27.241 15.438 370.124 1.00 24.51 189 ILE A CA 1
ATOM 1341 C C . ILE A 1 189 ? 28.407 16.037 370.907 1.00 27.14 189 ILE A C 1
ATOM 1342 O O . ILE A 1 189 ? 28.679 15.607 372.031 1.00 21.90 189 ILE A O 1
ATOM 1347 N N . ALA A 1 190 ? 29.089 17.028 370.328 1.00 23.53 190 ALA A N 1
ATOM 1348 C CA . ALA A 1 190 ? 30.167 17.714 371.041 1.00 28.71 190 ALA A CA 1
ATOM 1349 C C . ALA A 1 190 ? 29.633 18.412 372.294 1.00 23.70 190 ALA A C 1
ATOM 1350 O O . ALA A 1 190 ? 30.244 18.336 373.364 1.00 35.11 190 ALA A O 1
ATOM 1352 N N . PRO A 1 201 ? 37.596 5.302 367.324 1.00 54.65 201 PRO A N 1
ATOM 1353 C CA . PRO A 1 201 ? 36.650 4.648 368.236 1.00 56.59 201 PRO A CA 1
ATOM 1354 C C . PRO A 1 201 ? 35.214 4.847 367.789 1.00 50.78 201 PRO A C 1
ATOM 1355 O O . PRO A 1 201 ? 34.439 3.891 367.735 1.00 53.55 201 PRO A O 1
ATOM 1359 N N . ILE A 1 202 ? 34.875 6.083 367.446 1.00 48.92 202 ILE A N 1
ATOM 1360 C CA . ILE A 1 202 ? 33.481 6.459 367.259 1.00 48.36 202 ILE A CA 1
ATOM 1361 C C . ILE A 1 202 ? 33.095 6.803 365.806 1.00 41.62 202 ILE A C 1
ATOM 1362 O O . ILE A 1 202 ? 32.043 6.375 365.326 1.00 39.38 202 ILE A O 1
ATOM 1367 N N . LEU A 1 203 ? 33.961 7.536 365.105 1.00 38.17 203 LEU A N 1
ATOM 1368 C CA . LEU A 1 203 ? 33.617 8.118 363.804 1.00 37.41 203 LEU A CA 1
ATOM 1369 C C . LEU A 1 203 ? 33.304 7.124 362.687 1.00 35.84 203 LEU A C 1
ATOM 1370 O O . LEU A 1 203 ? 32.668 7.488 361.695 1.00 31.59 203 LEU A O 1
ATOM 1375 N N . GLN A 1 204 ? 33.740 5.879 362.842 1.00 34.80 204 GLN A N 1
ATOM 1376 C CA . GLN A 1 204 ? 33.454 4.861 361.836 1.00 39.01 204 GLN A CA 1
ATOM 1377 C C . GLN A 1 204 ? 31.951 4.597 361.697 1.00 41.01 204 GLN A C 1
ATOM 1378 O O . GLN A 1 204 ? 31.487 4.122 360.658 1.00 41.89 204 GLN A O 1
ATOM 1384 N N . PHE A 1 205 ? 31.190 4.912 362.740 1.00 33.85 205 PHE A N 1
ATOM 1385 C CA . PHE A 1 205 ? 29.750 4.667 362.708 1.00 35.77 205 PHE A CA 1
ATOM 1386 C C . PHE A 1 205 ? 28.949 5.894 362.271 1.00 29.98 205 PHE A C 1
ATOM 1387 O O . PHE A 1 205 ? 27.721 5.846 362.202 1.00 30.90 205 PHE A O 1
ATOM 1395 N N . ILE A 1 206 ? 29.641 6.989 361.974 1.00 25.75 206 ILE A N 1
ATOM 1396 C CA . ILE A 1 206 ? 28.977 8.224 361.571 1.00 24.27 206 ILE A CA 1
ATOM 1397 C C . ILE A 1 206 ? 29.374 8.592 360.146 1.00 24.08 206 ILE A C 1
ATOM 1398 O O . ILE A 1 206 ? 30.476 9.106 359.919 1.00 23.33 206 ILE A O 1
ATOM 1403 N N . PRO A 1 207 ? 28.489 8.314 359.176 1.00 20.28 207 PRO A N 1
ATOM 1404 C CA . PRO A 1 207 ? 28.740 8.699 357.784 1.00 20.51 207 PRO A CA 1
ATOM 1405 C C . PRO A 1 207 ? 29.179 10.153 357.594 1.00 20.77 207 PRO A C 1
ATOM 1406 O O . PRO A 1 207 ? 30.074 10.399 356.789 1.00 23.36 207 PRO A O 1
ATOM 1410 N N . LEU A 1 208 ? 28.585 11.102 358.311 1.00 19.00 208 LEU A N 1
ATOM 1411 C CA . LEU A 1 208 ? 28.975 12.504 358.105 1.00 22.54 208 LEU A CA 1
ATOM 1412 C C . LEU A 1 208 ? 30.312 12.832 358.763 1.00 22.10 208 LEU A C 1
ATOM 1413 O O . LEU A 1 208 ? 30.734 13.989 358.766 1.00 22.06 208 LEU A O 1
ATOM 1418 N N . ALA A 1 209 ? 30.944 11.813 359.347 1.00 20.14 209 ALA A N 1
ATOM 1419 C CA . ALA A 1 209 ? 32.348 11.878 359.756 1.00 25.38 209 ALA A CA 1
ATOM 1420 C C . ALA A 1 209 ? 32.697 13.030 360.699 1.00 27.07 209 ALA A C 1
ATOM 1421 O O . ALA A 1 209 ? 33.835 13.507 360.706 1.00 30.56 209 ALA A O 1
ATOM 1423 N N . ARG A 1 210 ? 31.723 13.475 361.488 1.00 24.90 210 ARG A N 1
ATOM 1424 C CA . ARG A 1 210 ? 31.979 14.457 362.532 1.00 23.24 210 ARG A CA 1
ATOM 1425 C C . ARG A 1 210 ? 31.016 14.297 363.710 1.00 25.51 210 ARG A C 1
ATOM 1426 O O . ARG A 1 210 ? 30.013 13.577 363.622 1.00 19.93 210 ARG A O 1
ATOM 1434 N N . TYR A 1 211 ? 31.345 14.959 364.816 1.00 25.56 211 TYR A N 1
ATOM 1435 C CA . TYR A 1 211 ? 30.430 15.095 365.939 1.00 27.92 211 TYR A CA 1
ATOM 1436 C C . TYR A 1 211 ? 29.329 16.077 365.562 1.00 24.90 211 TYR A C 1
ATOM 1437 O O . TYR A 1 211 ? 29.527 16.942 364.705 1.00 21.01 211 TYR A O 1
ATOM 1446 N N . GLY A 1 212 ? 28.161 15.932 366.178 1.00 22.78 212 GLY A N 1
ATOM 1447 C CA . GLY A 1 212 ? 27.126 16.938 366.024 1.00 22.85 212 GLY A CA 1
ATOM 1448 C C . GLY A 1 212 ? 27.356 18.080 367.001 1.00 21.66 212 GLY A C 1
ATOM 1449 O O . GLY A 1 212 ? 28.078 17.935 367.997 1.00 22.67 212 GLY A O 1
ATOM 1450 N N . GLN A 1 213 ? 26.750 19.227 366.717 1.00 20.73 213 GLN A N 1
ATOM 1451 C CA . GLN A 1 213 ? 26.779 20.343 367.643 1.00 19.24 213 GLN A CA 1
ATOM 1452 C C . GLN A 1 213 ? 25.435 20.401 368.356 1.00 21.55 213 GLN A C 1
ATOM 1453 O O . GLN A 1 213 ? 24.412 20.011 367.783 1.00 22.55 213 GLN A O 1
ATOM 1459 N N . PRO A 1 214 ? 25.427 20.894 369.600 1.00 21.81 214 PRO A N 1
ATOM 1460 C CA . PRO A 1 214 ? 24.169 20.986 370.357 1.00 23.12 214 PRO A CA 1
ATOM 1461 C C . PRO A 1 214 ? 23.079 21.734 369.591 1.00 21.14 214 PRO A C 1
ATOM 1462 O O . PRO A 1 214 ? 21.895 21.384 369.676 1.00 17.33 214 PRO A O 1
ATOM 1466 N N . GLU A 1 215 ? 23.490 22.755 368.847 1.00 21.06 215 GLU A N 1
ATOM 1467 C CA . GLU A 1 215 ? 22.560 23.619 368.131 1.00 23.22 215 GLU A CA 1
ATOM 1468 C C . GLU A 1 215 ? 21.799 22.863 367.052 1.00 21.56 215 GLU A C 1
ATOM 1469 O O . GLU A 1 215 ? 20.716 23.293 366.640 1.00 20.48 215 GLU A O 1
ATOM 1475 N N . GLU A 1 216 ? 22.373 21.753 366.586 1.00 21.19 216 GLU A N 1
ATOM 1476 C CA . GLU A 1 216 ? 21.763 20.953 365.517 1.00 22.31 216 GLU A CA 1
ATOM 1477 C C . GLU A 1 216 ? 20.677 20.031 366.072 1.00 20.32 216 GLU A C 1
ATOM 1478 O O . GLU A 1 216 ? 19.674 19.752 365.394 1.00 19.34 216 GLU A O 1
ATOM 1484 N N . VAL A 1 217 ? 20.865 19.571 367.308 1.00 17.64 217 VAL A N 1
ATOM 1485 C CA . VAL A 1 217 ? 19.806 18.840 367.993 1.00 16.77 217 VAL A CA 1
ATOM 1486 C C . VAL A 1 217 ? 18.702 19.822 368.375 1.00 16.87 217 VAL A C 1
ATOM 1487 O O . VAL A 1 217 ? 17.520 19.547 368.188 1.00 14.70 217 VAL A O 1
ATOM 1491 N N . ALA A 1 218 ? 19.108 20.976 368.896 1.00 15.34 218 ALA A N 1
ATOM 1492 C CA . ALA A 1 218 ? 18.181 22.010 369.344 1.00 16.55 218 ALA A CA 1
ATOM 1493 C C . ALA A 1 218 ? 17.285 22.528 368.215 1.00 16.24 218 ALA A C 1
ATOM 1494 O O . ALA A 1 218 ? 16.102 22.818 368.434 1.00 17.42 218 ALA A O 1
ATOM 1496 N N . GLY A 1 219 ? 17.844 22.656 367.016 1.00 14.89 219 GLY A N 1
ATOM 1497 C CA . GLY A 1 219 ? 17.081 23.139 365.874 1.00 18.91 219 GLY A CA 1
ATOM 1498 C C . GLY A 1 219 ? 16.011 22.142 365.452 1.00 17.54 219 GLY A C 1
ATOM 1499 O O . GLY A 1 219 ? 14.906 22.510 365.032 1.00 15.40 219 GLY A O 1
ATOM 1500 N N . THR A 1 220 ? 16.345 20.864 365.550 1.00 14.24 220 THR A N 1
ATOM 1501 C CA . THR A 1 220 ? 15.386 19.814 365.235 1.00 16.07 220 THR A CA 1
ATOM 1502 C C . THR A 1 220 ? 14.263 19.816 366.278 1.00 16.38 220 THR A C 1
ATOM 1503 O O . THR A 1 220 ? 13.080 19.765 365.936 1.00 16.36 220 THR A O 1
ATOM 1507 N N . ILE A 1 221 ? 14.633 19.891 367.555 1.00 15.57 221 ILE A N 1
ATOM 1508 C CA . ILE A 1 221 ? 13.637 20.010 368.612 1.00 14.75 221 ILE A CA 1
ATOM 1509 C C . ILE A 1 221 ? 12.767 21.245 368.390 1.00 16.60 221 ILE A C 1
ATOM 1510 O O . ILE A 1 221 ? 11.535 21.190 368.523 1.00 16.23 221 ILE A O 1
ATOM 1515 N N . ARG A 1 222 ? 13.403 22.362 368.049 1.00 15.88 222 ARG A N 1
ATOM 1516 C CA . ARG A 1 222 ? 12.656 23.600 367.823 1.00 16.51 222 ARG A CA 1
ATOM 1517 C C . ARG A 1 222 ? 11.679 23.450 366.654 1.00 17.21 222 ARG A C 1
ATOM 1518 O O . ARG A 1 222 ? 10.552 23.955 366.717 1.00 18.00 222 ARG A O 1
ATOM 1526 N N . PHE A 1 223 ? 12.102 22.746 365.600 1.00 15.87 223 PHE A N 1
ATOM 1527 C CA . PHE A 1 223 ? 11.215 22.474 364.468 1.00 16.44 223 PHE A CA 1
ATOM 1528 C C . PHE A 1 223 ? 9.959 21.738 364.949 1.00 17.46 223 PHE A C 1
ATOM 1529 O O . PHE A 1 223 ? 8.835 22.204 364.762 1.00 17.19 223 PHE A O 1
ATOM 1537 N N . LEU A 1 224 ? 10.162 20.597 365.599 1.00 15.48 224 LEU A N 1
ATOM 1538 C CA . LEU A 1 224 ? 9.054 19.827 366.147 1.00 19.61 224 LEU A CA 1
ATOM 1539 C C . LEU A 1 224 ? 8.188 20.663 367.095 1.00 19.79 224 LEU A C 1
ATOM 1540 O O . LEU A 1 224 ? 6.955 20.538 367.098 1.00 20.14 224 LEU A O 1
ATOM 1545 N N . ALA A 1 225 ? 8.840 21.513 367.888 1.00 14.66 225 ALA A N 1
ATOM 1546 C CA . ALA A 1 225 ? 8.158 22.260 368.942 1.00 17.90 225 ALA A CA 1
ATOM 1547 C C . ALA A 1 225 ? 7.404 23.496 368.464 1.00 18.70 225 ALA A C 1
ATOM 1548 O O . ALA A 1 225 ? 6.440 23.915 369.111 1.00 15.84 225 ALA A O 1
ATOM 1550 N N . THR A 1 226 ? 7.838 24.092 367.351 1.00 14.01 226 THR A N 1
ATOM 1551 C CA . THR A 1 226 ? 7.318 25.406 366.968 1.00 18.32 226 THR A CA 1
ATOM 1552 C C . THR A 1 226 ? 6.852 25.544 365.519 1.00 21.14 226 THR A C 1
ATOM 1553 O O . THR A 1 226 ? 6.099 26.465 365.206 1.00 18.95 226 THR A O 1
ATOM 1557 N N . ASP A 1 227 ? 7.303 24.657 364.633 1.00 18.56 227 ASP A N 1
ATOM 1558 C CA . ASP A 1 227 ? 6.969 24.782 363.213 1.00 20.13 227 ASP A CA 1
ATOM 1559 C C . ASP A 1 227 ? 5.530 24.329 362.952 1.00 18.73 227 ASP A C 1
ATOM 1560 O O . ASP A 1 227 ? 5.141 23.237 363.375 1.00 18.23 227 ASP A O 1
ATOM 1565 N N . PRO A 1 228 ? 4.737 25.158 362.242 1.00 17.64 228 PRO A N 1
ATOM 1566 C CA . PRO A 1 228 ? 3.364 24.783 361.857 1.00 20.51 228 PRO A CA 1
ATOM 1567 C C . PRO A 1 228 ? 3.304 23.429 361.147 1.00 19.04 228 PRO A C 1
ATOM 1568 O O . PRO A 1 228 ? 2.354 22.660 361.342 1.00 18.16 228 PRO A O 1
ATOM 1572 N N . ALA A 1 229 ? 4.314 23.140 360.332 1.00 18.05 229 ALA A N 1
ATOM 1573 C CA . ALA A 1 229 ? 4.361 21.864 359.615 1.00 20.90 229 ALA A CA 1
ATOM 1574 C C . ALA A 1 229 ? 4.309 20.681 360.574 1.00 19.35 229 ALA A C 1
ATOM 1575 O O . ALA A 1 229 ? 3.702 19.657 360.270 1.00 19.82 229 ALA A O 1
ATOM 1577 N N . ALA A 1 230 ? 4.929 20.831 361.742 1.00 16.55 230 ALA A N 1
ATOM 1578 C CA . ALA A 1 230 ? 5.048 19.716 362.692 1.00 18.38 230 ALA A CA 1
ATOM 1579 C C . ALA A 1 230 ? 3.776 19.435 363.503 1.00 20.48 230 ALA A C 1
ATOM 1580 O O . ALA A 1 230 ? 3.773 18.576 364.403 1.00 16.93 230 ALA A O 1
ATOM 1582 N N . ALA A 1 231 ? 2.702 20.153 363.185 1.00 18.42 231 ALA A N 1
ATOM 1583 C CA . ALA A 1 231 ? 1.405 19.912 363.819 1.00 19.75 231 ALA A CA 1
ATOM 1584 C C . ALA A 1 231 ? 0.841 18.538 363.447 1.00 16.97 231 ALA A C 1
ATOM 1585 O O . ALA A 1 231 ? 0.025 17.972 364.179 1.00 18.91 231 ALA A O 1
ATOM 1587 N N . TYR A 1 232 ? 1.291 17.999 362.315 1.00 17.77 232 TYR A N 1
ATOM 1588 C CA . TYR A 1 232 ? 0.807 16.709 361.825 1.00 19.19 232 TYR A CA 1
ATOM 1589 C C . TYR A 1 232 ? 1.840 15.617 362.071 1.00 17.46 232 TYR A C 1
ATOM 1590 O O . TYR A 1 232 ? 1.760 14.525 361.499 1.00 18.13 232 TYR A O 1
ATOM 1599 N N . ILE A 1 233 ? 2.807 15.912 362.937 1.00 19.68 233 ILE A N 1
ATOM 1600 C CA . ILE A 1 233 ? 3.868 14.955 363.259 1.00 16.05 233 ILE A CA 1
ATOM 1601 C C . ILE A 1 233 ? 3.778 14.512 364.710 1.00 16.80 233 ILE A C 1
ATOM 1602 O O . ILE A 1 233 ? 3.908 15.322 365.632 1.00 15.77 233 ILE A O 1
ATOM 1607 N N . THR A 1 234 ? 3.546 13.224 364.925 1.00 16.48 234 THR A N 1
ATOM 1608 C CA . THR A 1 234 ? 3.459 12.718 366.284 1.00 16.61 234 THR A CA 1
ATOM 1609 C C . THR A 1 234 ? 3.860 11.247 366.360 1.00 18.95 234 THR A C 1
ATOM 1610 O O . THR A 1 234 ? 3.719 10.499 365.378 1.00 16.38 234 THR A O 1
ATOM 1614 N N . GLY A 1 235 ? 4.380 10.848 367.521 1.00 15.19 235 GLY A N 1
ATOM 1615 C CA . GLY A 1 235 ? 4.810 9.478 367.742 1.00 17.34 235 GLY A CA 1
ATOM 1616 C C . GLY A 1 235 ? 6.073 9.100 366.988 1.00 16.68 235 GLY A C 1
ATOM 1617 O O . GLY A 1 235 ? 6.365 7.907 366.802 1.00 17.79 235 GLY A O 1
ATOM 1618 N N . GLN A 1 236 ? 6.826 10.110 366.549 1.00 16.48 236 GLN A N 1
ATOM 1619 C CA . GLN A 1 236 ? 8.029 9.879 365.745 1.00 16.29 236 GLN A CA 1
ATOM 1620 C C . GLN A 1 236 ? 9.322 9.964 366.557 1.00 15.98 236 GLN A C 1
ATOM 1621 O O . GLN A 1 236 ? 9.377 10.624 367.596 1.00 20.28 236 GLN A O 1
ATOM 1627 N N . THR A 1 237 ? 10.366 9.311 366.050 1.00 17.65 237 THR A N 1
ATOM 1628 C CA . THR A 1 237 ? 11.724 9.489 366.555 1.00 17.97 237 THR A CA 1
ATOM 1629 C C . THR A 1 237 ? 12.623 10.093 365.470 1.00 19.04 237 THR A C 1
ATOM 1630 O O . THR A 1 237 ? 13.040 9.397 364.529 1.00 19.41 237 THR A O 1
ATOM 1634 N N . PHE A 1 238 ? 12.923 11.382 365.602 1.00 16.54 238 PHE A N 1
ATOM 1635 C CA . PHE A 1 238 ? 13.806 12.075 364.661 1.00 16.70 238 PHE A CA 1
ATOM 1636 C C . PHE A 1 238 ? 15.271 11.978 365.096 1.00 18.34 238 PHE A C 1
ATOM 1637 O O . PHE A 1 238 ? 15.656 12.535 366.129 1.00 19.50 238 PHE A O 1
ATOM 1645 N N . ASN A 1 239 ? 16.092 11.291 364.306 1.00 16.81 239 ASN A N 1
ATOM 1646 C CA . ASN A 1 239 ? 17.513 11.149 364.624 1.00 18.55 239 ASN A CA 1
ATOM 1647 C C . ASN A 1 239 ? 18.360 12.328 364.160 1.00 18.95 239 ASN A C 1
ATOM 1648 O O . ASN A 1 239 ? 18.328 12.698 362.987 1.00 17.34 239 ASN A O 1
ATOM 1653 N N . VAL A 1 240 ? 19.143 12.899 365.068 1.00 17.69 240 VAL A N 1
ATOM 1654 C CA . VAL A 1 240 ? 20.160 13.886 364.686 1.00 17.89 240 VAL A CA 1
ATOM 1655 C C . VAL A 1 240 ? 21.523 13.282 365.001 1.00 17.27 240 VAL A C 1
ATOM 1656 O O . VAL A 1 240 ? 22.105 13.552 366.054 1.00 16.98 240 VAL A O 1
ATOM 1660 N N . ASP A 1 241 ? 22.016 12.424 364.110 1.00 16.79 241 ASP A N 1
ATOM 1661 C CA . ASP A 1 241 ? 23.161 11.585 364.470 1.00 17.29 241 ASP A CA 1
ATOM 1662 C C . ASP A 1 241 ? 24.194 11.394 363.364 1.00 16.62 241 ASP A C 1
ATOM 1663 O O . ASP A 1 241 ? 24.958 10.433 363.395 1.00 18.10 241 ASP A O 1
ATOM 1668 N N . GLY A 1 242 ? 24.189 12.277 362.373 1.00 18.02 242 GLY A N 1
ATOM 1669 C CA . GLY A 1 242 ? 25.124 12.181 361.268 1.00 16.93 242 GLY A CA 1
ATOM 1670 C C . GLY A 1 242 ? 24.968 10.931 360.424 1.00 19.10 242 GLY A C 1
ATOM 1671 O O . GLY A 1 242 ? 25.855 10.616 359.620 1.00 18.09 242 GLY A O 1
ATOM 1672 N N . GLY A 1 243 ? 23.855 10.216 360.602 1.00 18.34 243 GLY A N 1
ATOM 1673 C CA . GLY A 1 243 ? 23.585 9.007 359.839 1.00 13.25 243 GLY A CA 1
ATOM 1674 C C . GLY A 1 243 ? 23.892 7.703 360.560 1.00 17.21 243 GLY A C 1
ATOM 1675 O O . GLY A 1 243 ? 23.874 6.629 359.952 1.00 17.68 243 GLY A O 1
ATOM 1676 N N . MET A 1 244 ? 24.152 7.787 361.861 1.00 18.25 244 MET A N 1
ATOM 1677 C CA . MET A 1 244 ? 24.543 6.612 362.646 1.00 19.60 244 MET A CA 1
ATOM 1678 C C . MET A 1 244 ? 23.485 5.495 362.616 1.00 21.74 244 MET A C 1
ATOM 1679 O O . MET A 1 244 ? 23.816 4.328 362.382 1.00 19.09 244 MET A O 1
ATOM 1684 N N . VAL A 1 245 ? 22.220 5.854 362.833 1.00 18.98 245 VAL A N 1
ATOM 1685 C CA . VAL A 1 245 ? 21.118 4.899 362.708 1.00 21.67 245 VAL A CA 1
ATOM 1686 C C . VAL A 1 245 ? 20.386 5.147 361.381 1.00 23.46 245 VAL A C 1
ATOM 1687 O O . VAL A 1 245 ? 19.704 6.170 361.229 1.00 24.72 245 VAL A O 1
ATOM 1691 N N . MET A 1 246 ? 20.565 4.211 360.439 1.00 24.58 246 MET A N 1
ATOM 1692 C CA . MET A 1 246 ? 20.208 4.330 358.990 1.00 28.05 246 MET A CA 1
ATOM 1693 C C . MET A 1 246 ? 20.872 5.488 358.166 1.00 28.08 246 MET A C 1
ATOM 1694 O O . MET A 1 246 ? 21.448 5.314 357.039 1.00 19.95 246 MET A O 1
ATOM 1699 N N . ALA B 1 3 ? 24.457 30.836 350.628 1.00 31.74 3 ALA B N 1
ATOM 1700 C CA . ALA B 1 3 ? 23.268 31.372 351.298 1.00 31.59 3 ALA B CA 1
ATOM 1701 C C . ALA B 1 3 ? 21.989 30.975 350.569 1.00 28.66 3 ALA B C 1
ATOM 1702 O O . ALA B 1 3 ? 21.976 30.872 349.340 1.00 26.81 3 ALA B O 1
ATOM 1704 N N . LEU B 1 4 ? 20.909 30.774 351.324 1.00 27.76 4 LEU B N 1
ATOM 1705 C CA . LEU B 1 4 ? 19.657 30.288 350.740 1.00 25.73 4 LEU B CA 1
ATOM 1706 C C . LEU B 1 4 ? 19.171 31.129 349.548 1.00 26.83 4 LEU B C 1
ATOM 1707 O O . LEU B 1 4 ? 18.603 30.596 348.595 1.00 23.50 4 LEU B O 1
ATOM 1712 N N . THR B 1 5 ? 19.429 32.432 349.582 1.00 27.44 5 THR B N 1
ATOM 1713 C CA . THR B 1 5 ? 18.936 33.323 348.534 1.00 23.63 5 THR B CA 1
ATOM 1714 C C . THR B 1 5 ? 19.723 33.161 347.237 1.00 28.03 5 THR B C 1
ATOM 1715 O O . THR B 1 5 ? 19.336 33.691 346.190 1.00 29.13 5 THR B O 1
ATOM 1719 N N . ALA B 1 6 ? 20.828 32.425 347.314 1.00 24.76 6 ALA B N 1
ATOM 1720 C CA . ALA B 1 6 ? 21.614 32.103 346.126 1.00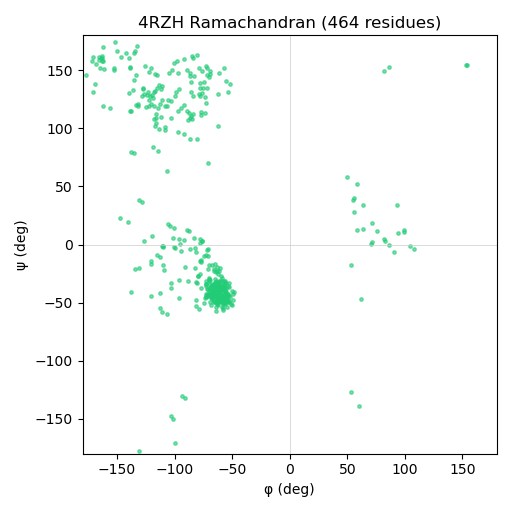 25.50 6 ALA B CA 1
ATOM 1721 C C . ALA B 1 6 ? 21.514 30.618 345.759 1.00 27.11 6 ALA B C 1
ATOM 1722 O O . ALA B 1 6 ? 22.096 30.176 344.769 1.00 28.78 6 ALA B O 1
ATOM 1724 N N . GLN B 1 7 ? 20.785 29.843 346.558 1.00 26.82 7 GLN B N 1
ATOM 1725 C CA . GLN B 1 7 ? 20.676 28.403 346.314 1.00 22.37 7 GLN B CA 1
ATOM 1726 C C . GLN B 1 7 ? 19.577 28.078 345.310 1.00 22.21 7 GLN B C 1
ATOM 1727 O O . GLN B 1 7 ? 18.685 28.897 345.065 1.00 18.56 7 GLN B O 1
ATOM 1733 N N . VAL B 1 8 ? 19.646 26.870 344.748 1.00 19.49 8 VAL B N 1
ATOM 1734 C CA . VAL B 1 8 ? 18.685 26.413 343.750 1.00 21.91 8 VAL B CA 1
ATOM 1735 C C . VAL B 1 8 ? 18.090 25.062 344.144 1.00 18.74 8 VAL B C 1
ATOM 1736 O O . VAL B 1 8 ? 18.814 24.136 344.537 1.00 20.50 8 VAL B O 1
ATOM 1740 N N . ALA B 1 9 ? 16.771 24.948 344.030 1.00 18.10 9 ALA B N 1
ATOM 1741 C CA . ALA B 1 9 ? 16.088 23.687 344.293 1.00 20.66 9 ALA B CA 1
ATOM 1742 C C . ALA B 1 9 ? 15.489 23.142 343.006 1.00 22.66 9 ALA B C 1
ATOM 1743 O O . ALA B 1 9 ? 14.906 23.889 342.216 1.00 19.46 9 ALA B O 1
ATOM 1745 N N . LEU B 1 10 ? 15.627 21.836 342.800 1.00 19.69 10 LEU B N 1
ATOM 1746 C CA . LEU B 1 10 ? 14.912 21.159 341.729 1.00 19.75 10 LEU B CA 1
ATOM 1747 C C . LEU B 1 10 ? 13.872 20.251 342.375 1.00 18.76 10 LEU B C 1
ATOM 1748 O O . LEU B 1 10 ? 14.203 19.417 343.221 1.00 19.06 10 LEU B O 1
ATOM 1753 N N . VAL B 1 11 ? 12.613 20.424 341.987 1.00 20.17 11 VAL B N 1
ATOM 1754 C CA . VAL B 1 11 ? 11.528 19.618 342.530 1.00 19.66 11 VAL B CA 1
ATOM 1755 C C . VAL B 1 11 ? 10.818 18.901 341.391 1.00 21.30 11 VAL B C 1
ATOM 1756 O O . VAL B 1 11 ? 10.292 19.549 340.484 1.00 17.57 11 VAL B O 1
ATOM 1760 N N . THR B 1 12 ? 10.819 17.567 341.425 1.00 18.47 12 THR B N 1
ATOM 1761 C CA . THR B 1 12 ? 10.196 16.779 340.363 1.00 16.84 12 THR B CA 1
ATOM 1762 C C . THR B 1 12 ? 8.713 16.594 340.663 1.00 20.37 12 THR B C 1
ATOM 1763 O O . THR B 1 12 ? 8.333 16.454 341.830 1.00 21.90 12 THR B O 1
ATOM 1767 N N . GLY B 1 13 ? 7.878 16.578 339.622 1.00 20.83 13 GLY B N 1
ATOM 1768 C CA . GLY B 1 13 ? 6.432 16.515 339.812 1.00 19.69 13 GLY B CA 1
ATOM 1769 C C . GLY B 1 13 ? 5.951 17.564 340.806 1.00 21.85 13 GLY B C 1
ATOM 1770 O O . GLY B 1 13 ? 5.325 17.253 341.834 1.00 21.85 13 GLY B O 1
ATOM 1771 N N . ALA B 1 14 ? 6.241 18.820 340.496 1.00 19.64 14 ALA B N 1
ATOM 1772 C CA . ALA B 1 14 ? 5.990 19.911 341.423 1.00 19.92 14 ALA B CA 1
ATOM 1773 C C . ALA B 1 14 ? 4.721 20.696 341.107 1.00 24.24 14 ALA B C 1
ATOM 1774 O O . ALA B 1 14 ? 4.526 21.786 341.645 1.00 23.51 14 ALA B O 1
ATOM 1776 N N . SER B 1 15 ? 3.852 20.155 340.256 1.00 19.34 15 SER B N 1
ATOM 1777 C CA . SER B 1 15 ? 2.740 20.950 339.725 1.00 25.34 15 SER B CA 1
ATOM 1778 C C . SER B 1 15 ? 1.552 21.089 340.678 1.00 27.51 15 SER B C 1
ATOM 1779 O O . SER B 1 15 ? 0.802 22.075 340.616 1.00 26.52 15 SER B O 1
ATOM 1782 N N . ARG B 1 16 ? 1.377 20.113 341.563 1.00 25.24 16 ARG B N 1
ATOM 1783 C CA . ARG B 1 16 ? 0.241 20.140 342.478 1.00 27.70 16 ARG B CA 1
ATOM 1784 C C . ARG B 1 16 ? 0.564 19.409 343.782 1.00 24.22 16 ARG B C 1
ATOM 1785 O O . ARG B 1 16 ? 1.635 18.817 343.920 1.00 24.64 16 ARG B O 1
ATOM 1793 N N . GLY B 1 17 ? -0.358 19.470 344.736 1.00 22.48 17 GLY B N 1
ATOM 1794 C CA . GLY B 1 17 ? -0.222 18.750 345.990 1.00 24.81 17 GLY B CA 1
ATOM 1795 C C . GLY B 1 17 ? 1.079 18.985 346.747 1.00 24.40 17 GLY B C 1
ATOM 1796 O O . GLY B 1 17 ? 1.470 20.127 347.039 1.00 22.52 17 GLY B O 1
ATOM 1797 N N . ILE B 1 18 ? 1.757 17.890 347.078 1.00 22.61 18 ILE B N 1
ATOM 1798 C CA . ILE B 1 18 ? 2.964 17.976 347.890 1.00 22.01 18 ILE B CA 1
ATOM 1799 C C . ILE B 1 18 ? 4.098 18.701 347.153 1.00 17.80 18 ILE B C 1
ATOM 1800 O O . ILE B 1 18 ? 4.819 19.500 347.750 1.00 19.20 18 ILE B O 1
ATOM 1805 N N . GLY B 1 19 ? 4.239 18.439 345.857 1.00 19.15 19 GLY B N 1
ATOM 1806 C CA . GLY B 1 19 ? 5.318 19.033 345.077 1.00 21.42 19 GLY B CA 1
ATOM 1807 C C . GLY B 1 19 ? 5.163 20.534 344.954 1.00 21.73 19 GLY B C 1
ATOM 1808 O O . GLY B 1 19 ? 6.132 21.297 345.100 1.00 19.05 19 GLY B O 1
ATOM 1809 N N . LYS B 1 20 ? 3.930 20.957 344.683 1.00 23.05 20 LYS B N 1
ATOM 1810 C CA . LYS B 1 20 ? 3.589 22.375 344.598 1.00 22.78 20 LYS B CA 1
ATOM 1811 C C . LYS B 1 20 ? 3.869 23.096 345.906 1.00 19.50 20 LYS B C 1
ATOM 1812 O O . LYS B 1 20 ? 4.498 24.155 345.912 1.00 19.91 20 LYS B O 1
ATOM 1818 N N . ALA B 1 21 ? 3.403 22.522 347.013 1.00 20.32 21 ALA B N 1
ATOM 1819 C CA . ALA B 1 21 ? 3.626 23.113 348.332 1.00 20.47 21 ALA B CA 1
ATOM 1820 C C . ALA B 1 21 ? 5.117 23.154 348.652 1.00 20.30 21 ALA B C 1
ATOM 1821 O O . ALA B 1 21 ? 5.614 24.104 349.271 1.00 20.31 21 ALA B O 1
ATOM 1823 N N . THR B 1 22 ? 5.830 22.113 348.233 1.00 19.52 22 THR B N 1
ATOM 1824 C CA . THR B 1 22 ? 7.264 22.039 348.482 1.00 20.44 22 THR B CA 1
ATOM 1825 C C . THR B 1 22 ? 7.992 23.113 347.697 1.00 18.74 22 THR B C 1
ATOM 1826 O O . THR B 1 22 ? 8.930 23.732 348.204 1.00 19.86 22 THR B O 1
ATOM 1830 N N . ALA B 1 23 ? 7.566 23.330 346.455 1.00 17.70 23 ALA B N 1
ATOM 1831 C CA . ALA B 1 23 ? 8.167 24.373 345.628 1.00 20.38 23 ALA B CA 1
ATOM 1832 C C . ALA B 1 23 ? 7.955 25.744 346.264 1.00 19.60 23 ALA B C 1
ATOM 1833 O O . ALA B 1 23 ? 8.903 26.523 346.420 1.00 22.24 23 ALA B O 1
ATOM 1835 N N . LEU B 1 24 ? 6.711 26.033 346.638 1.00 20.14 24 LEU B N 1
ATOM 1836 C CA . LEU B 1 24 ? 6.384 27.288 347.313 1.00 18.84 24 LEU B CA 1
ATOM 1837 C C . LEU B 1 24 ? 7.173 27.463 348.617 1.00 22.40 24 LEU B C 1
ATOM 1838 O O . LEU B 1 24 ? 7.721 28.543 348.875 1.00 22.97 24 LEU B O 1
ATOM 1843 N N . ALA B 1 25 ? 7.238 26.403 349.428 1.00 19.11 25 ALA B N 1
ATOM 1844 C CA . ALA B 1 25 ? 7.964 26.457 350.702 1.00 20.94 25 ALA B CA 1
ATOM 1845 C C . ALA B 1 25 ? 9.455 26.725 350.492 1.00 21.59 25 ALA B C 1
ATOM 1846 O O . ALA B 1 25 ? 10.042 27.571 351.166 1.00 20.75 25 ALA B O 1
ATOM 1848 N N . LEU B 1 26 ? 10.071 26.008 349.556 1.00 19.69 26 LEU B N 1
ATOM 1849 C CA . LEU B 1 26 ? 11.491 26.221 349.282 1.00 19.14 26 LEU B CA 1
ATOM 1850 C C . LEU B 1 26 ? 11.764 27.642 348.771 1.00 19.51 26 LEU B C 1
ATOM 1851 O O . LEU B 1 26 ? 12.721 28.288 349.205 1.00 18.40 26 LEU B O 1
ATOM 1856 N N . ALA B 1 27 ? 10.930 28.130 347.857 1.00 17.62 27 ALA B N 1
ATOM 1857 C CA . ALA B 1 27 ? 11.103 29.492 347.335 1.00 20.48 27 ALA B CA 1
ATOM 1858 C C . ALA B 1 27 ? 10.919 30.553 348.431 1.00 22.55 27 ALA B C 1
ATOM 1859 O O . ALA B 1 27 ? 11.584 31.598 348.420 1.00 20.18 27 ALA B O 1
ATOM 1861 N N . ALA B 1 28 ? 10.035 30.270 349.390 1.00 22.03 28 ALA B N 1
ATOM 1862 C CA . ALA B 1 28 ? 9.805 31.180 350.514 1.00 21.18 28 ALA B CA 1
ATOM 1863 C C . ALA B 1 28 ? 11.052 31.377 351.369 1.00 25.44 28 ALA B C 1
ATOM 1864 O O . ALA B 1 28 ? 11.179 32.398 352.046 1.00 24.76 28 ALA B O 1
ATOM 1866 N N . THR B 1 29 ? 11.964 30.403 351.363 1.00 22.83 29 THR B N 1
ATOM 1867 C CA . THR B 1 29 ? 13.227 30.572 352.088 1.00 20.97 29 THR B CA 1
ATOM 1868 C C . THR B 1 29 ? 14.216 31.386 351.251 1.00 21.22 29 THR B C 1
ATOM 1869 O O . THR B 1 29 ? 15.310 31.722 351.718 1.00 21.97 29 THR B O 1
ATOM 1873 N N . GLY B 1 30 ? 13.845 31.671 350.004 1.00 22.57 30 GLY B N 1
ATOM 1874 C CA . GLY B 1 30 ? 14.685 32.467 349.128 1.00 21.63 30 GLY B CA 1
ATOM 1875 C C . GLY B 1 30 ? 15.353 31.689 348.007 1.00 26.71 30 GLY B C 1
ATOM 1876 O O . GLY B 1 30 ? 16.028 32.288 347.165 1.00 26.36 30 GLY B O 1
ATOM 1877 N N . MET B 1 31 ? 15.166 30.366 347.983 1.00 21.67 31 MET B N 1
ATOM 1878 C CA . MET B 1 31 ? 15.749 29.529 346.933 1.00 23.02 31 MET B CA 1
ATOM 1879 C C . MET B 1 31 ? 15.069 29.785 345.607 1.00 23.55 31 MET B C 1
ATOM 1880 O O . MET B 1 31 ? 13.852 30.001 345.555 1.00 21.73 31 MET B O 1
ATOM 1885 N N . LYS B 1 32 ? 15.859 29.734 344.538 1.00 21.73 32 LYS B N 1
ATOM 1886 C CA . LYS B 1 32 ? 15.326 29.665 343.186 1.00 21.77 32 LYS B CA 1
ATOM 1887 C C . LYS B 1 32 ? 14.877 28.220 342.949 1.00 23.56 32 LYS B C 1
ATOM 1888 O O . LYS B 1 32 ? 15.564 27.272 343.358 1.00 20.74 32 LYS B O 1
ATOM 1894 N N . VAL B 1 33 ? 13.727 28.047 342.300 1.00 19.36 33 VAL B N 1
ATOM 1895 C CA . VAL B 1 33 ? 13.127 26.727 342.206 1.00 21.45 33 VAL B CA 1
ATOM 1896 C C . VAL B 1 33 ? 12.777 26.337 340.781 1.00 24.86 33 VAL B C 1
ATOM 1897 O O . VAL B 1 33 ? 12.097 27.079 340.067 1.00 24.05 33 VAL B O 1
ATOM 1901 N N . VAL B 1 34 ? 13.244 25.164 340.368 1.00 25.34 34 VAL B N 1
ATOM 1902 C CA . VAL B 1 34 ? 12.801 24.595 339.111 1.00 23.35 34 VAL B CA 1
ATOM 1903 C C . VAL B 1 34 ? 11.601 23.706 339.393 1.00 23.70 34 VAL B C 1
ATOM 1904 O O . VAL B 1 34 ? 11.673 22.749 340.182 1.00 21.78 34 VAL B O 1
ATOM 1908 N N . VAL B 1 35 ? 10.489 24.055 338.759 1.00 23.64 35 VAL B N 1
ATOM 1909 C CA . VAL B 1 35 ? 9.232 23.351 338.932 1.00 22.35 35 VAL B CA 1
ATOM 1910 C C . VAL B 1 35 ? 9.092 22.360 337.791 1.00 24.71 35 VAL B C 1
ATOM 1911 O O . VAL B 1 35 ? 8.683 22.730 336.693 1.00 25.63 35 VAL B O 1
ATOM 1915 N N . ASN B 1 36 ? 9.455 21.106 338.036 1.00 23.03 36 ASN B N 1
ATOM 1916 C CA . ASN B 1 36 ? 9.358 20.093 336.998 1.00 19.93 36 ASN B CA 1
ATOM 1917 C C . ASN B 1 36 ? 7.951 19.504 336.890 1.00 23.42 36 ASN B C 1
ATOM 1918 O O . ASN B 1 36 ? 7.250 19.343 337.894 1.00 27.28 36 ASN B O 1
ATOM 1923 N N . TYR B 1 37 ? 7.541 19.184 335.668 1.00 26.57 37 TYR B N 1
ATOM 1924 C CA . TYR B 1 37 ? 6.229 18.599 335.417 1.00 26.52 37 TYR B CA 1
ATOM 1925 C C . TYR B 1 37 ? 6.356 17.649 334.242 1.00 26.45 37 TYR B C 1
ATOM 1926 O O . TYR B 1 37 ? 7.311 17.741 333.468 1.00 29.52 37 TYR B O 1
ATOM 1935 N N . ALA B 1 38 ? 5.397 16.742 334.096 1.00 33.83 38 ALA B N 1
ATOM 1936 C CA . ALA B 1 38 ? 5.439 15.772 333.002 1.00 42.68 38 ALA B CA 1
ATOM 1937 C C . ALA B 1 38 ? 4.600 16.202 331.791 1.00 43.75 38 ALA B C 1
ATOM 1938 O O . ALA B 1 38 ? 5.053 16.110 330.650 1.00 50.98 38 ALA B O 1
ATOM 1940 N N . GLN B 1 39 ? 3.374 16.656 332.052 1.00 46.83 39 GLN B N 1
ATOM 1941 C CA . GLN B 1 39 ? 2.428 17.051 331.007 1.00 48.46 39 GLN B CA 1
ATOM 1942 C C . GLN B 1 39 ? 1.703 18.335 331.399 1.00 48.68 39 GLN B C 1
ATOM 1943 O O . GLN B 1 39 ? 1.479 19.222 330.560 1.00 39.80 39 GLN B O 1
ATOM 1949 N N . SER B 1 40 ? 1.343 18.409 332.685 1.00 49.90 40 SER B N 1
ATOM 1950 C CA . SER B 1 40 ? 0.552 19.507 333.261 1.00 46.14 40 SER B CA 1
ATOM 1951 C C . SER B 1 40 ? 1.315 20.834 333.374 1.00 46.02 40 SER B C 1
ATOM 1952 O O . SER B 1 40 ? 1.641 21.298 334.486 1.00 40.25 40 SER B O 1
ATOM 1955 N N . SER B 1 41 ? 1.578 21.447 332.221 1.00 43.40 41 SER B N 1
ATOM 1956 C CA . SER B 1 41 ? 2.306 22.707 332.176 1.00 39.18 41 SER B CA 1
ATOM 1957 C C . SER B 1 41 ? 1.530 23.859 332.822 1.00 35.09 41 SER B C 1
ATOM 1958 O O . SER B 1 41 ? 2.126 24.747 333.439 1.00 33.91 41 SER B O 1
ATOM 1961 N N . THR B 1 42 ? 0.206 23.835 332.690 1.00 31.99 42 THR B N 1
ATOM 1962 C CA . THR B 1 42 ? -0.633 24.902 333.227 1.00 35.33 42 THR B CA 1
ATOM 1963 C C . THR B 1 42 ? -0.555 24.977 334.746 1.00 35.37 42 THR B C 1
ATOM 1964 O O . THR B 1 42 ? -0.464 26.074 335.323 1.00 35.67 42 THR B O 1
ATOM 1968 N N . ALA B 1 43 ? -0.610 23.815 335.392 1.00 32.57 43 ALA B N 1
ATOM 1969 C CA . ALA B 1 43 ? -0.485 23.755 336.837 1.00 32.14 43 ALA B CA 1
ATOM 1970 C C . ALA B 1 43 ? 0.887 24.298 337.232 1.00 28.40 43 ALA B C 1
ATOM 1971 O O . ALA B 1 43 ? 1.008 25.140 338.123 1.00 30.19 43 ALA B O 1
ATOM 1973 N N . ALA B 1 44 ? 1.919 23.836 336.538 1.00 28.37 44 ALA B N 1
ATOM 1974 C CA . ALA B 1 44 ? 3.280 24.264 336.839 1.00 30.55 44 ALA B CA 1
ATOM 1975 C C . ALA B 1 44 ? 3.464 25.772 336.660 1.00 29.01 44 ALA B C 1
ATOM 1976 O O . ALA B 1 44 ? 4.112 26.421 337.490 1.00 29.78 44 ALA B O 1
ATOM 1978 N N . ASP B 1 45 ? 2.894 26.325 335.587 1.00 29.22 45 ASP B N 1
ATOM 1979 C CA . ASP B 1 45 ? 2.985 27.765 335.320 1.00 29.04 45 ASP B CA 1
ATOM 1980 C C . ASP B 1 45 ? 2.365 28.570 336.455 1.00 26.88 45 ASP B C 1
ATOM 1981 O O . ASP B 1 45 ? 2.872 29.632 336.828 1.00 25.68 45 ASP B O 1
ATOM 1986 N N . ALA B 1 46 ? 1.271 28.055 337.008 1.00 28.35 46 ALA B N 1
ATOM 1987 C CA . ALA B 1 46 ? 0.601 28.711 338.129 1.00 28.72 46 ALA B CA 1
ATOM 1988 C C . ALA B 1 46 ? 1.422 28.641 339.426 1.00 28.56 46 ALA B C 1
ATOM 1989 O O . ALA B 1 46 ? 1.339 29.538 340.282 1.00 27.68 46 ALA B O 1
ATOM 1991 N N . VAL B 1 47 ? 2.214 27.581 339.570 1.00 27.61 47 VAL B N 1
ATOM 1992 C CA . VAL B 1 47 ? 3.107 27.452 340.723 1.00 25.54 47 VAL B CA 1
ATOM 1993 C C . VAL B 1 47 ? 4.215 28.486 340.601 1.00 26.17 47 VAL B C 1
ATOM 1994 O O . VAL B 1 47 ? 4.505 29.222 341.548 1.00 28.02 47 VAL B O 1
ATOM 1998 N N . VAL B 1 48 ? 4.824 28.528 339.419 1.00 27.17 48 VAL B N 1
ATOM 1999 C CA . VAL B 1 48 ? 5.830 29.532 339.082 1.00 29.94 48 VAL B CA 1
ATOM 2000 C C . VAL B 1 48 ? 5.306 30.957 339.292 1.00 27.96 48 VAL B C 1
ATOM 2001 O O . VAL B 1 48 ? 5.978 31.792 339.915 1.00 26.46 48 VAL B O 1
ATOM 2005 N N . ALA B 1 49 ? 4.110 31.229 338.770 1.00 25.53 49 ALA B N 1
ATOM 2006 C CA . ALA B 1 49 ? 3.494 32.549 338.915 1.00 30.59 49 ALA B CA 1
ATOM 2007 C C . ALA B 1 49 ? 3.366 32.925 340.391 1.00 30.22 49 ALA B C 1
ATOM 2008 O O . ALA B 1 49 ? 3.731 34.033 340.795 1.00 29.85 49 ALA B O 1
ATOM 2010 N N . GLU B 1 50 ? 2.865 31.991 341.197 1.00 30.01 50 GLU B N 1
ATOM 2011 C CA . GLU B 1 50 ? 2.709 32.243 342.629 1.00 30.52 50 GLU B CA 1
ATOM 2012 C C . GLU B 1 50 ? 4.057 32.523 343.306 1.00 32.39 50 GLU B C 1
ATOM 2013 O O . GLU B 1 50 ? 4.181 33.471 344.086 1.00 30.38 50 GLU B O 1
ATOM 2019 N N . ILE B 1 51 ? 5.063 31.705 342.998 1.00 29.17 51 ILE B N 1
ATOM 2020 C CA . ILE B 1 51 ? 6.426 31.965 343.468 1.00 30.87 51 ILE B CA 1
ATOM 2021 C C . ILE B 1 51 ? 6.896 33.394 343.112 1.00 31.01 51 ILE B C 1
ATOM 2022 O O . ILE B 1 51 ? 7.389 34.127 343.972 1.00 31.74 51 ILE B O 1
ATOM 2027 N N . ILE B 1 52 ? 6.723 33.786 341.853 1.00 32.03 52 ILE B N 1
ATOM 2028 C CA . ILE B 1 52 ? 7.127 35.119 341.396 1.00 34.37 52 ILE B CA 1
ATOM 2029 C C . ILE B 1 52 ? 6.326 36.233 342.083 1.00 33.84 52 ILE B C 1
ATOM 2030 O O . ILE B 1 52 ? 6.880 37.266 342.477 1.00 35.82 52 ILE B O 1
ATOM 2035 N N . ALA B 1 53 ? 5.029 35.995 342.262 1.00 35.89 53 ALA B N 1
ATOM 2036 C CA . ALA B 1 53 ? 4.160 36.930 342.963 1.00 33.72 53 ALA B CA 1
ATOM 2037 C C . ALA B 1 53 ? 4.579 37.134 344.411 1.00 37.41 53 ALA B C 1
ATOM 2038 O O . ALA B 1 53 ? 4.427 38.228 344.950 1.00 38.69 53 ALA B O 1
ATOM 2040 N N . ASN B 1 54 ? 5.084 36.081 345.050 1.00 39.13 54 ASN B N 1
ATOM 2041 C CA . ASN B 1 54 ? 5.512 36.185 346.446 1.00 36.24 54 ASN B CA 1
ATOM 2042 C C . ASN B 1 54 ? 6.970 36.599 346.586 1.00 35.95 54 ASN B C 1
ATOM 2043 O O . ASN B 1 54 ? 7.544 36.499 347.673 1.00 34.97 54 ASN B O 1
ATOM 2048 N N . GLY B 1 55 ? 7.566 37.045 345.481 1.00 35.66 55 GLY B N 1
ATOM 2049 C CA . GLY B 1 55 ? 8.877 37.671 345.512 1.00 33.31 55 GLY B CA 1
ATOM 2050 C C . GLY B 1 55 ? 10.055 36.745 345.281 1.00 33.37 55 GLY B C 1
ATOM 2051 O O . GLY B 1 55 ? 11.130 36.959 345.846 1.00 34.60 55 GLY B O 1
ATOM 2052 N N . GLY B 1 56 ? 9.870 35.724 344.445 1.00 36.25 56 GLY B N 1
ATOM 2053 C CA . GLY B 1 56 ? 10.932 34.763 344.194 1.00 28.74 56 GLY B CA 1
ATOM 2054 C C . GLY B 1 56 ? 11.191 34.483 342.728 1.00 27.88 56 GLY B C 1
ATOM 2055 O O . GLY B 1 56 ? 10.564 35.079 341.846 1.00 30.87 56 GLY B O 1
ATOM 2056 N N . GLU B 1 57 ? 12.124 33.573 342.462 1.00 29.04 57 GLU B N 1
ATOM 2057 C CA . GLU B 1 57 ? 12.414 33.155 341.090 1.00 28.94 57 GLU B CA 1
ATOM 2058 C C . GLU B 1 57 ? 12.072 31.682 340.884 1.00 28.70 57 GLU B C 1
ATOM 2059 O O . GLU B 1 57 ? 12.252 30.860 341.787 1.00 27.10 57 GLU B O 1
ATOM 2065 N N . ALA B 1 58 ? 11.606 31.354 339.682 1.00 27.36 58 ALA B N 1
ATOM 2066 C CA . ALA B 1 58 ? 11.261 29.986 339.330 1.00 25.78 58 ALA B CA 1
ATOM 2067 C C . ALA B 1 58 ? 11.027 29.862 337.831 1.00 29.87 58 ALA B C 1
ATOM 2068 O O . ALA B 1 58 ? 10.700 30.843 337.156 1.00 24.32 58 ALA B O 1
ATOM 2070 N N . ILE B 1 59 ? 11.210 28.646 337.326 1.00 22.91 59 ILE B N 1
ATOM 2071 C CA . ILE B 1 59 ? 10.890 28.301 335.946 1.00 26.82 59 ILE B CA 1
ATOM 2072 C C . ILE B 1 59 ? 10.242 26.918 335.946 1.00 29.00 59 ILE B C 1
ATOM 2073 O O . ILE B 1 59 ? 10.506 26.099 336.840 1.00 22.53 59 ILE B O 1
ATOM 2078 N N . ALA B 1 60 ? 9.398 26.663 334.951 1.00 27.28 60 ALA B N 1
ATOM 2079 C CA . ALA B 1 60 ? 8.767 25.361 334.798 1.00 26.17 60 ALA B CA 1
ATOM 2080 C C . ALA B 1 60 ? 9.469 24.606 333.683 1.00 29.17 60 ALA B C 1
ATOM 2081 O O . ALA B 1 60 ? 9.566 25.099 332.557 1.00 26.08 60 ALA B O 1
ATOM 2083 N N . VAL B 1 61 ? 9.970 23.413 333.994 1.00 27.11 61 VAL B N 1
ATOM 2084 C CA . VAL B 1 61 ? 10.642 22.605 332.989 1.00 26.77 61 VAL B CA 1
ATOM 2085 C C . VAL B 1 61 ? 9.970 21.253 332.848 1.00 29.90 61 VAL B C 1
ATOM 2086 O O . VAL B 1 61 ? 9.804 20.514 333.829 1.00 24.99 61 VAL B O 1
ATOM 2090 N N . GLN B 1 62 ? 9.575 20.937 331.621 1.00 28.69 62 GLN B N 1
ATOM 2091 C CA . GLN B 1 62 ? 8.956 19.655 331.327 1.00 29.51 62 GLN B CA 1
ATOM 2092 C C . GLN B 1 62 ? 9.999 18.550 331.237 1.00 32.14 62 GLN B C 1
ATOM 2093 O O . GLN B 1 62 ? 11.059 18.722 330.611 1.00 28.94 62 GLN B O 1
ATOM 2099 N N . ALA B 1 63 ? 9.685 17.425 331.881 1.00 27.97 63 ALA B N 1
ATOM 2100 C CA . ALA B 1 63 ? 10.490 16.210 331.803 1.00 28.60 63 ALA B CA 1
ATOM 2101 C C . ALA B 1 63 ? 9.761 15.049 332.463 1.00 29.71 63 ALA B C 1
ATOM 2102 O O . ALA B 1 63 ? 9.266 15.180 333.584 1.00 26.09 63 ALA B O 1
ATOM 2104 N N . ASN B 1 64 ? 9.700 13.920 331.763 1.00 27.46 64 ASN B N 1
ATOM 2105 C CA . ASN B 1 64 ? 9.247 12.665 332.349 1.00 26.67 64 ASN B CA 1
ATOM 2106 C C . ASN B 1 64 ? 10.466 12.005 332.981 1.00 25.77 64 ASN B C 1
ATOM 2107 O O . ASN B 1 64 ? 11.347 11.519 332.258 1.00 28.30 64 ASN B O 1
ATOM 2112 N N . VAL B 1 65 ? 10.532 11.979 334.317 1.00 23.39 65 VAL B N 1
ATOM 2113 C CA . VAL B 1 65 ? 11.762 11.540 334.991 1.00 20.16 65 VAL B CA 1
ATOM 2114 C C . VAL B 1 65 ? 12.003 10.031 335.035 1.00 20.09 65 VAL B C 1
ATOM 2115 O O . VAL B 1 65 ? 13.016 9.581 335.573 1.00 21.44 65 VAL B O 1
ATOM 2119 N N . ALA B 1 66 ? 11.095 9.258 334.444 1.00 22.18 66 ALA B N 1
ATOM 2120 C CA . ALA B 1 66 ? 11.342 7.833 334.191 1.00 20.51 66 ALA B CA 1
ATOM 2121 C C . ALA B 1 66 ? 12.267 7.609 332.986 1.00 25.31 66 ALA B C 1
ATOM 2122 O O . ALA B 1 66 ? 12.754 6.499 332.766 1.00 29.39 66 ALA B O 1
ATOM 2124 N N . ASN B 1 67 ? 12.490 8.659 332.201 1.00 21.95 67 ASN B N 1
ATOM 2125 C CA . ASN B 1 67 ? 13.303 8.566 330.984 1.00 25.27 67 ASN B CA 1
ATOM 2126 C C . ASN B 1 67 ? 14.647 9.275 331.175 1.00 22.24 67 ASN B C 1
ATOM 2127 O O . ASN B 1 67 ? 14.683 10.482 331.420 1.00 21.06 67 ASN B O 1
ATOM 2132 N N . ALA B 1 68 ? 15.743 8.528 331.062 1.00 20.58 68 ALA B N 1
ATOM 2133 C CA . ALA B 1 68 ? 17.091 9.066 331.289 1.00 23.93 68 ALA B CA 1
ATOM 2134 C C . ALA B 1 68 ? 17.423 10.320 330.468 1.00 26.73 68 ALA B C 1
ATOM 2135 O O . ALA B 1 68 ? 18.030 11.263 330.990 1.00 21.06 68 ALA B O 1
ATOM 2137 N N . ASP B 1 69 ? 17.044 10.302 329.187 1.00 27.93 69 ASP B N 1
ATOM 2138 C CA . ASP B 1 69 ? 17.305 11.403 328.255 1.00 28.37 69 ASP B CA 1
ATOM 2139 C C . ASP B 1 69 ? 16.725 12.690 328.795 1.00 26.33 69 ASP B C 1
ATOM 2140 O O . ASP B 1 69 ? 17.380 13.739 328.792 1.00 24.11 69 ASP B O 1
ATOM 2145 N N . GLU B 1 70 ? 15.476 12.598 329.242 1.00 22.54 70 GLU B N 1
ATOM 2146 C CA . GLU B 1 70 ? 14.754 13.769 329.708 1.00 27.39 70 GLU B CA 1
ATOM 2147 C C . GLU B 1 70 ? 15.276 14.253 331.058 1.00 26.04 70 GLU B C 1
ATOM 2148 O O . GLU B 1 70 ? 15.244 15.455 331.339 1.00 25.71 70 GLU B O 1
ATOM 2154 N N . VAL B 1 71 ? 15.758 13.329 331.890 1.00 21.34 71 VAL B N 1
ATOM 2155 C CA . VAL B 1 71 ? 16.375 13.710 333.159 1.00 19.85 71 VAL B CA 1
ATOM 2156 C C . VAL B 1 71 ? 17.626 14.547 332.899 1.00 23.56 71 VAL B C 1
ATOM 2157 O O . VAL B 1 71 ? 17.791 15.610 333.498 1.00 22.63 71 VAL B O 1
ATOM 2161 N N . ASP B 1 72 ? 18.491 14.082 331.993 1.00 23.44 72 ASP B N 1
ATOM 2162 C CA . ASP B 1 72 ? 19.646 14.876 331.547 1.00 22.48 72 ASP B CA 1
ATOM 2163 C C . ASP B 1 72 ? 19.238 16.293 331.160 1.00 23.94 72 ASP B C 1
ATOM 2164 O O . ASP B 1 72 ? 19.863 17.264 331.594 1.00 24.66 72 ASP B O 1
ATOM 2169 N N . GLN B 1 73 ? 18.181 16.411 330.360 1.00 23.38 73 GLN B N 1
ATOM 2170 C CA . GLN B 1 73 ? 17.742 17.723 329.869 1.00 25.69 73 GLN B CA 1
ATOM 2171 C C . GLN B 1 73 ? 17.161 18.587 330.985 1.00 25.87 73 GLN B C 1
ATOM 2172 O O . GLN B 1 73 ? 17.313 19.820 330.977 1.00 26.45 73 GLN B O 1
ATOM 2178 N N . LEU B 1 74 ? 16.491 17.946 331.940 1.00 23.72 74 LEU B N 1
ATOM 2179 C CA . LEU B 1 74 ? 15.972 18.667 333.103 1.00 25.38 74 LEU B CA 1
ATOM 2180 C C . LEU B 1 74 ? 17.120 19.320 333.870 1.00 25.01 74 LEU B C 1
ATOM 2181 O O . LEU B 1 74 ? 17.051 20.505 334.227 1.00 26.36 74 LEU B O 1
ATOM 2186 N N . ILE B 1 75 ? 18.184 18.552 334.101 1.00 22.67 75 ILE B N 1
ATOM 2187 C CA . ILE B 1 75 ? 19.364 19.076 334.785 1.00 28.23 75 ILE B CA 1
ATOM 2188 C C . ILE B 1 75 ? 20.045 20.160 333.949 1.00 24.50 75 ILE B C 1
ATOM 2189 O O . ILE B 1 75 ? 20.361 21.243 334.449 1.00 25.01 75 ILE B O 1
ATOM 2194 N N . LYS B 1 76 ? 20.278 19.848 332.679 1.00 24.57 76 LYS B N 1
ATOM 2195 C CA . LYS B 1 76 ? 20.907 20.777 331.737 1.00 26.96 76 LYS B CA 1
ATOM 2196 C C . LYS B 1 76 ? 20.219 22.148 331.739 1.00 25.64 76 LYS B C 1
ATOM 2197 O O . LYS B 1 76 ? 20.872 23.181 331.889 1.00 24.15 76 LYS B O 1
ATOM 2203 N N . THR B 1 77 ? 18.897 22.147 331.590 1.00 25.35 77 THR B N 1
ATOM 2204 C CA . THR B 1 77 ? 18.123 23.387 331.586 1.00 26.55 77 THR B CA 1
ATOM 2205 C C . THR B 1 77 ? 18.234 24.111 332.931 1.00 27.93 77 THR B C 1
ATOM 2206 O O . THR B 1 77 ? 18.324 25.343 332.981 1.00 25.59 77 THR B O 1
ATOM 2210 N N . THR B 1 78 ? 18.244 23.339 334.018 1.00 24.49 78 THR B N 1
ATOM 2211 C CA . THR B 1 78 ? 18.350 23.907 335.360 1.00 23.57 78 THR B CA 1
ATOM 2212 C C . THR B 1 78 ? 19.681 24.632 335.511 1.00 23.39 78 THR B C 1
ATOM 2213 O O . THR B 1 78 ? 19.736 25.759 336.009 1.00 23.44 78 THR B O 1
ATOM 2217 N N . LEU B 1 79 ? 20.754 23.989 335.057 1.00 22.13 79 LEU B N 1
ATOM 2218 C CA . LEU B 1 79 ? 22.075 24.614 335.074 1.00 25.55 79 LEU B CA 1
ATOM 2219 C C . LEU B 1 79 ? 22.164 25.836 334.147 1.00 26.93 79 LEU B C 1
ATOM 2220 O O . LEU B 1 79 ? 22.772 26.837 334.506 1.00 26.10 79 LEU B O 1
ATOM 2225 N N . ASP B 1 80 ? 21.557 25.769 332.964 1.00 25.57 80 ASP B N 1
ATOM 2226 C CA . ASP B 1 80 ? 21.594 26.916 332.045 1.00 29.57 80 ASP B CA 1
ATOM 2227 C C . ASP B 1 80 ? 21.021 28.176 332.685 1.00 29.21 80 ASP B C 1
ATOM 2228 O O . ASP B 1 80 ? 21.631 29.239 332.633 1.00 35.63 80 ASP B O 1
ATOM 2233 N N . LYS B 1 81 ? 19.853 28.031 333.301 1.00 26.22 81 LYS B N 1
ATOM 2234 C CA . LYS B 1 81 ? 19.145 29.142 333.929 1.00 24.59 81 LYS B CA 1
ATOM 2235 C C . LYS B 1 81 ? 19.782 29.580 335.253 1.00 31.75 81 LYS B C 1
ATOM 2236 O O . LYS B 1 81 ? 20.046 30.766 335.467 1.00 31.89 81 LYS B O 1
ATOM 2242 N N . PHE B 1 82 ? 20.037 28.621 336.140 1.00 29.32 82 PHE B N 1
ATOM 2243 C CA . PHE B 1 82 ? 20.422 28.950 337.512 1.00 25.51 82 PHE B CA 1
ATOM 2244 C C . PHE B 1 82 ? 21.855 28.586 337.882 1.00 24.84 82 PHE B C 1
ATOM 2245 O O . PHE B 1 82 ? 22.337 28.974 338.949 1.00 26.24 82 PHE B O 1
ATOM 2253 N N . SER B 1 83 ? 22.516 27.829 337.010 1.00 21.39 83 SER B N 1
ATOM 2254 C CA . SER B 1 83 ? 23.963 27.590 337.089 1.00 24.86 83 SER B CA 1
ATOM 2255 C C . SER B 1 83 ? 24.445 26.690 338.236 1.00 28.04 83 SER B C 1
ATOM 2256 O O . SER B 1 83 ? 25.649 26.464 338.382 1.00 29.12 83 SER B O 1
ATOM 2259 N N . ARG B 1 84 ? 23.516 26.162 339.031 1.00 27.33 84 ARG B N 1
ATOM 2260 C CA . ARG B 1 84 ? 23.875 25.286 340.146 1.00 25.65 84 ARG B CA 1
ATOM 2261 C C . ARG B 1 84 ? 22.651 24.538 340.663 1.00 23.99 84 ARG B C 1
ATOM 2262 O O . ARG B 1 84 ? 21.513 24.943 340.399 1.00 22.74 84 ARG B O 1
ATOM 2270 N N . ILE B 1 85 ? 22.889 23.445 341.392 1.00 20.87 85 ILE B N 1
ATOM 2271 C CA . ILE B 1 85 ? 21.818 22.730 342.090 1.00 23.35 85 ILE B CA 1
ATOM 2272 C C . ILE B 1 85 ? 22.210 22.405 343.539 1.00 23.66 85 ILE B C 1
ATOM 2273 O O . ILE B 1 85 ? 23.197 21.702 343.780 1.00 24.31 85 ILE B O 1
ATOM 2278 N N . ASP B 1 86 ? 21.432 22.922 344.492 1.00 20.15 86 ASP B N 1
ATOM 2279 C CA . ASP B 1 86 ? 21.710 22.743 345.914 1.00 22.07 86 ASP B CA 1
ATOM 2280 C C . ASP B 1 86 ? 20.821 21.707 346.579 1.00 19.57 86 ASP B C 1
ATOM 2281 O O . ASP B 1 86 ? 21.261 21.000 347.481 1.00 17.46 86 ASP B O 1
ATOM 2286 N N . VAL B 1 87 ? 19.554 21.651 346.176 1.00 18.30 87 VAL B N 1
ATOM 2287 C CA . VAL B 1 87 ? 18.690 20.583 346.656 1.00 18.84 87 VAL B CA 1
ATOM 2288 C C . VAL B 1 87 ? 17.838 19.932 345.581 1.00 19.06 87 VAL B C 1
ATOM 2289 O O . VAL B 1 87 ? 17.348 20.583 344.651 1.00 21.69 87 VAL B O 1
ATOM 2293 N N . LEU B 1 88 ? 17.697 18.623 345.710 1.00 16.96 88 LEU B N 1
ATOM 2294 C CA . LEU B 1 88 ? 16.832 17.865 344.831 1.00 17.81 88 LEU B CA 1
ATOM 2295 C C . LEU B 1 88 ? 15.745 17.267 345.709 1.00 17.92 88 LEU B C 1
ATOM 2296 O O . LEU B 1 88 ? 16.030 16.720 346.785 1.00 15.99 88 LEU B O 1
ATOM 2301 N N . VAL B 1 89 ? 14.497 17.419 345.277 1.00 17.68 89 VAL B N 1
ATOM 2302 C CA . VAL B 1 89 ? 13.392 16.732 345.927 1.00 16.86 89 VAL B CA 1
ATOM 2303 C C . VAL B 1 89 ? 12.793 15.786 344.910 1.00 15.96 89 VAL B C 1
ATOM 2304 O O . VAL B 1 89 ? 12.188 16.222 343.937 1.00 18.42 89 VAL B O 1
ATOM 2308 N N . ASN B 1 90 ? 13.002 14.488 345.109 1.00 16.24 90 ASN B N 1
ATOM 2309 C CA . ASN B 1 90 ? 12.388 13.483 344.250 1.00 15.80 90 ASN B CA 1
ATOM 2310 C C . ASN B 1 90 ? 10.941 13.231 344.664 1.00 16.84 90 ASN B C 1
ATOM 2311 O O . ASN B 1 90 ? 10.667 12.379 345.503 1.00 14.88 90 ASN B O 1
ATOM 2316 N N . ASN B 1 91 ? 10.017 13.976 344.074 1.00 19.14 91 ASN B N 1
ATOM 2317 C CA . ASN B 1 91 ? 8.614 13.869 344.450 1.00 18.70 91 ASN B CA 1
ATOM 2318 C C . ASN B 1 91 ? 7.725 13.218 343.379 1.00 18.58 91 ASN B C 1
ATOM 2319 O O . ASN B 1 91 ? 6.624 12.762 343.683 1.00 19.70 91 ASN B O 1
ATOM 2324 N N . ALA B 1 92 ? 8.195 13.154 342.135 1.00 20.44 92 ALA B N 1
ATOM 2325 C CA . ALA B 1 92 ? 7.372 12.596 341.056 1.00 20.00 92 ALA B CA 1
ATOM 2326 C C . ALA B 1 92 ? 7.024 11.113 341.281 1.00 21.31 92 ALA B C 1
ATOM 2327 O O . ALA B 1 92 ? 7.902 10.277 341.538 1.00 20.83 92 ALA B O 1
ATOM 2329 N N . GLY B 1 93 ? 5.737 10.787 341.176 1.00 19.23 93 GLY B N 1
ATOM 2330 C CA . GLY B 1 93 ? 5.286 9.423 341.377 1.00 20.08 93 GLY B CA 1
ATOM 2331 C C . GLY B 1 93 ? 3.887 9.188 340.840 1.00 22.24 93 GLY B C 1
ATOM 2332 O O . GLY B 1 93 ? 3.136 10.133 340.614 1.00 20.11 93 GLY B O 1
ATOM 2333 N N . ILE B 1 94 ? 3.547 7.922 340.618 1.00 20.98 94 ILE B N 1
ATOM 2334 C CA . ILE B 1 94 ? 2.191 7.534 340.241 1.00 25.31 94 ILE B CA 1
ATOM 2335 C C . ILE B 1 94 ? 1.782 6.303 341.052 1.00 25.65 94 ILE B C 1
ATOM 2336 O O . ILE B 1 94 ? 2.634 5.640 341.654 1.00 20.52 94 ILE B O 1
ATOM 2341 N N . THR B 1 95 ? 0.484 6.005 341.065 1.00 22.24 95 THR B N 1
ATOM 2342 C CA . THR B 1 95 ? -0.007 4.733 341.584 1.00 23.50 95 THR B CA 1
ATOM 2343 C C . THR B 1 95 ? -0.744 4.017 340.463 1.00 25.72 95 THR B C 1
ATOM 2344 O O . THR B 1 95 ? -1.280 4.661 339.565 1.00 24.90 95 THR B O 1
ATOM 2348 N N . ARG B 1 96 ? -0.762 2.686 340.513 1.00 25.08 96 ARG B N 1
ATOM 2349 C CA . ARG B 1 96 ? -1.667 1.887 339.691 1.00 24.81 96 ARG B CA 1
ATOM 2350 C C . ARG B 1 96 ? -2.183 0.794 340.597 1.00 21.04 96 ARG B C 1
ATOM 2351 O O . ARG B 1 96 ? -1.683 -0.334 340.563 1.00 24.50 96 ARG B O 1
ATOM 2359 N N . ASP B 1 97 ? -3.160 1.128 341.431 1.00 21.77 97 ASP B N 1
ATOM 2360 C CA . ASP B 1 97 ? -3.588 0.200 342.472 1.00 21.41 97 ASP B CA 1
ATOM 2361 C C . ASP B 1 97 ? -4.407 -0.962 341.930 1.00 22.16 97 ASP B C 1
ATOM 2362 O O . ASP B 1 97 ? -5.242 -0.793 341.045 1.00 25.71 97 ASP B O 1
ATOM 2367 N N . THR B 1 98 ? -4.152 -2.140 342.484 1.00 20.79 98 THR B N 1
ATOM 2368 C CA . THR B 1 98 ? -4.892 -3.351 342.167 1.00 23.86 98 THR B CA 1
ATOM 2369 C C . THR B 1 98 ? -4.324 -4.440 343.074 1.00 25.56 98 THR B C 1
ATOM 2370 O O . THR B 1 98 ? -3.131 -4.414 343.394 1.00 24.04 98 THR B O 1
ATOM 2374 N N . LEU B 1 99 ? -5.166 -5.372 343.516 1.00 20.85 99 LEU B N 1
ATOM 2375 C CA . LEU B 1 99 ? -4.685 -6.507 344.294 1.00 23.15 99 LEU B CA 1
ATOM 2376 C C . LEU B 1 99 ? -3.625 -7.252 343.496 1.00 22.79 99 LEU B C 1
ATOM 2377 O O . LEU B 1 99 ? -3.641 -7.224 342.259 1.00 23.96 99 LEU B O 1
ATOM 2382 N N . LEU B 1 100 ? -2.706 -7.911 344.201 1.00 22.48 100 LEU B N 1
ATOM 2383 C CA . LEU B 1 100 ? -1.586 -8.597 343.556 1.00 21.65 100 LEU B CA 1
ATOM 2384 C C . LEU B 1 100 ? -2.038 -9.545 342.454 1.00 21.68 100 LEU B C 1
ATOM 2385 O O . LEU B 1 100 ? -1.464 -9.557 341.361 1.00 21.06 100 LEU B O 1
ATOM 2390 N N . LEU B 1 101 ? -3.073 -10.329 342.734 1.00 23.52 101 LEU B N 1
ATOM 2391 C CA . LEU B 1 101 ? -3.466 -11.406 341.826 1.00 24.24 101 LEU B CA 1
ATOM 2392 C C . LEU B 1 101 ? -4.088 -10.885 340.523 1.00 24.72 101 LEU B C 1
ATOM 2393 O O . LEU B 1 101 ? -4.276 -11.651 339.578 1.00 30.05 101 LEU B O 1
ATOM 2398 N N . ARG B 1 102 ? -4.369 -9.580 340.480 1.00 24.48 102 ARG B N 1
ATOM 2399 C CA . ARG B 1 102 ? -4.903 -8.906 339.291 1.00 30.95 102 ARG B CA 1
ATOM 2400 C C . ARG B 1 102 ? -3.910 -7.945 338.649 1.00 26.54 102 ARG B C 1
ATOM 2401 O O . ARG B 1 102 ? -4.216 -7.313 337.640 1.00 30.91 102 ARG B O 1
ATOM 2409 N N . MET B 1 103 ? -2.730 -7.815 339.242 1.00 25.76 103 MET B N 1
ATOM 2410 C CA . MET B 1 103 ? -1.784 -6.795 338.803 1.00 26.87 103 MET B CA 1
ATOM 2411 C C . MET B 1 103 ? -1.075 -7.187 337.514 1.00 25.38 103 MET B C 1
ATOM 2412 O O . MET B 1 103 ? -0.319 -8.160 337.497 1.00 26.11 103 MET B O 1
ATOM 2417 N N . LYS B 1 104 ? -1.326 -6.442 336.434 1.00 30.53 104 LYS B N 1
ATOM 2418 C CA . LYS B 1 104 ? -0.631 -6.674 335.166 1.00 29.69 104 LYS B CA 1
ATOM 2419 C C . LYS B 1 104 ? 0.825 -6.276 335.334 1.00 26.92 104 LYS B C 1
ATOM 2420 O O . LYS B 1 104 ? 1.125 -5.351 336.087 1.00 29.64 104 LYS B O 1
ATOM 2426 N N . LEU B 1 105 ? 1.722 -6.946 334.613 1.00 28.98 105 LEU B N 1
ATOM 2427 C CA . LEU B 1 105 ? 3.144 -6.613 334.645 1.00 29.57 105 LEU B CA 1
ATOM 2428 C C . LEU B 1 105 ? 3.406 -5.135 334.323 1.00 29.96 105 LEU B C 1
ATOM 2429 O O . LEU B 1 105 ? 4.242 -4.487 334.967 1.00 27.48 105 LEU B O 1
ATOM 2434 N N . GLU B 1 106 ? 2.692 -4.600 333.337 1.00 28.99 106 GLU B N 1
ATOM 2435 C CA . GLU B 1 106 ? 2.884 -3.203 332.940 1.00 31.84 106 GLU B CA 1
ATOM 2436 C C . GLU B 1 106 ? 2.509 -2.242 334.070 1.00 25.17 106 GLU B C 1
ATOM 2437 O O . GLU B 1 106 ? 3.097 -1.159 334.205 1.00 27.22 106 GLU B O 1
ATOM 2443 N N . ASP B 1 107 ? 1.545 -2.641 334.895 1.00 23.96 107 ASP B N 1
ATOM 2444 C CA . ASP B 1 107 ? 1.138 -1.803 336.019 1.00 27.39 107 ASP B CA 1
ATOM 2445 C C . ASP B 1 107 ? 2.144 -1.878 337.169 1.00 26.16 107 ASP B C 1
ATOM 2446 O O . ASP B 1 107 ? 2.420 -0.880 337.842 1.00 24.25 107 ASP B O 1
ATOM 2451 N N . TRP B 1 108 ? 2.691 -3.064 337.390 1.00 21.83 108 TRP B N 1
ATOM 2452 C CA . TRP B 1 108 ? 3.872 -3.189 338.234 1.00 20.43 108 TRP B CA 1
ATOM 2453 C C . TRP B 1 108 ? 5.014 -2.318 337.659 1.00 20.93 108 TRP B C 1
ATOM 2454 O O . TRP B 1 108 ? 5.558 -1.440 338.344 1.00 18.76 108 TRP B O 1
ATOM 2465 N N . GLN B 1 109 ? 5.346 -2.530 336.388 1.00 19.56 109 GLN B N 1
ATOM 2466 C CA . GLN B 1 109 ? 6.552 -1.923 335.812 1.00 21.90 109 GLN B CA 1
ATOM 2467 C C . GLN B 1 109 ? 6.484 -0.382 335.708 1.00 22.25 109 GLN B C 1
ATOM 2468 O O . GLN B 1 109 ? 7.476 0.311 335.976 1.00 20.35 109 GLN B O 1
ATOM 2474 N N . ALA B 1 110 ? 5.323 0.157 335.341 1.00 18.96 110 ALA B N 1
ATOM 2475 C CA . ALA B 1 110 ? 5.183 1.616 335.265 1.00 23.67 110 ALA B CA 1
ATOM 2476 C C . ALA B 1 110 ? 5.401 2.285 336.632 1.00 19.75 110 ALA B C 1
ATOM 2477 O O . ALA B 1 110 ? 5.981 3.369 336.733 1.00 18.77 110 ALA B O 1
ATOM 2479 N N . VAL B 1 111 ? 4.940 1.642 337.692 1.00 21.60 111 VAL B N 1
ATOM 2480 C CA . VAL B 1 111 ? 5.138 2.203 339.025 1.00 19.56 111 VAL B CA 1
ATOM 2481 C C . VAL B 1 111 ? 6.607 2.086 339.459 1.00 19.13 111 VAL B C 1
ATOM 2482 O O . VAL B 1 111 ? 7.174 3.035 339.995 1.00 18.99 111 VAL B O 1
ATOM 2486 N N . ILE B 1 112 ? 7.233 0.939 339.189 1.00 21.38 112 ILE B N 1
ATOM 2487 C CA . ILE B 1 112 ? 8.679 0.793 339.404 1.00 16.24 112 ILE B CA 1
ATOM 2488 C C . ILE B 1 112 ? 9.495 1.787 338.560 1.00 20.77 112 ILE B C 1
ATOM 2489 O O . ILE B 1 112 ? 10.423 2.428 339.075 1.00 19.33 112 ILE B O 1
ATOM 2494 N N . ASP B 1 113 ? 9.155 1.921 337.272 1.00 17.30 113 ASP B N 1
ATOM 2495 C CA . ASP B 1 113 ? 9.910 2.810 336.382 1.00 20.94 113 ASP B CA 1
ATOM 2496 C C . ASP B 1 113 ? 10.009 4.244 336.912 1.00 21.81 113 ASP B C 1
ATOM 2497 O O . ASP B 1 113 ? 11.108 4.789 337.031 1.00 24.28 113 ASP B O 1
ATOM 2502 N N . LEU B 1 114 ? 8.869 4.857 337.226 1.00 19.59 114 LEU B N 1
ATOM 2503 C CA . LEU B 1 114 ? 8.876 6.257 337.668 1.00 20.29 114 LEU B CA 1
ATOM 2504 C C . LEU B 1 114 ? 9.289 6.423 339.127 1.00 19.05 114 LEU B C 1
ATOM 2505 O O . LEU B 1 114 ? 10.224 7.164 339.427 1.00 20.37 114 LEU B O 1
ATOM 2510 N N . ASN B 1 115 ? 8.591 5.730 340.026 1.00 18.27 115 ASN B N 1
ATOM 2511 C CA . ASN B 1 115 ? 8.725 5.963 341.462 1.00 21.21 115 ASN B CA 1
ATOM 2512 C C . ASN B 1 115 ? 10.063 5.530 342.043 1.00 21.65 115 ASN B C 1
ATOM 2513 O O . ASN B 1 115 ? 10.521 6.096 343.035 1.00 22.53 115 ASN B O 1
ATOM 2518 N N . LEU B 1 116 ? 10.668 4.505 341.450 1.00 20.84 116 LEU B N 1
ATOM 2519 C CA . LEU B 1 116 ? 11.939 3.976 341.943 1.00 19.39 116 LEU B CA 1
ATOM 2520 C C . LEU B 1 116 ? 13.089 4.268 340.973 1.00 17.70 116 LEU B C 1
ATOM 2521 O O . LEU B 1 116 ? 14.079 4.910 341.343 1.00 17.29 116 LEU B O 1
ATOM 2526 N N . THR B 1 117 ? 12.972 3.808 339.732 1.00 18.46 117 THR B N 1
ATOM 2527 C CA . THR B 1 117 ? 14.032 4.076 338.755 1.00 16.80 117 THR B CA 1
ATOM 2528 C C . THR B 1 117 ? 14.189 5.587 338.457 1.00 16.44 117 THR B C 1
ATOM 2529 O O . THR B 1 117 ? 15.316 6.093 338.296 1.00 16.91 117 THR B O 1
ATOM 2533 N N . GLY B 1 118 ? 13.080 6.324 338.454 1.00 18.18 118 GLY B N 1
ATOM 2534 C CA . GLY B 1 118 ? 13.151 7.771 338.297 1.00 16.83 118 GLY B CA 1
ATOM 2535 C C . GLY B 1 118 ? 13.975 8.419 339.401 1.00 19.32 118 GLY B C 1
ATOM 2536 O O . GLY B 1 118 ? 14.688 9.410 339.167 1.00 18.44 118 GLY B O 1
ATOM 2537 N N . VAL B 1 119 ? 13.879 7.869 340.614 1.00 16.06 119 VAL B N 1
ATOM 2538 C CA . VAL B 1 119 ? 14.642 8.386 341.744 1.00 14.14 119 VAL B CA 1
ATOM 2539 C C . VAL B 1 119 ? 16.138 8.121 341.540 1.00 14.77 119 VAL B C 1
ATOM 2540 O O . VAL B 1 119 ? 16.968 8.985 341.803 1.00 15.10 119 VAL B O 1
ATOM 2544 N N . PHE B 1 120 ? 16.475 6.925 341.066 1.00 15.42 120 PHE B N 1
ATOM 2545 C CA . PHE B 1 120 ? 17.855 6.594 340.707 1.00 17.32 120 PHE B CA 1
ATOM 2546 C C . PHE B 1 120 ? 18.417 7.583 339.685 1.00 15.37 120 PHE B C 1
ATOM 2547 O O . PHE B 1 120 ? 19.509 8.142 339.859 1.00 17.79 120 PHE B O 1
ATOM 2555 N N . LEU B 1 121 ? 17.650 7.807 338.628 1.00 16.36 121 LEU B N 1
ATOM 2556 C CA . LEU B 1 121 ? 18.103 8.629 337.511 1.00 18.58 121 LEU B CA 1
ATOM 2557 C C . LEU B 1 121 ? 18.363 10.085 337.903 1.00 19.61 121 LEU B C 1
ATOM 2558 O O . LEU B 1 121 ? 19.432 10.618 337.600 1.00 19.97 121 LEU B O 1
ATOM 2563 N N . CYS B 1 122 ? 17.407 10.726 338.581 1.00 18.48 122 CYS B N 1
ATOM 2564 C CA . CYS B 1 122 ? 17.605 12.108 339.061 1.00 17.25 122 CYS B CA 1
ATOM 2565 C C . CYS B 1 122 ? 18.685 12.224 340.132 1.00 20.95 122 CYS B C 1
ATOM 2566 O O . CYS B 1 122 ? 19.446 13.203 340.170 1.00 20.24 122 CYS B O 1
ATOM 2569 N N . THR B 1 123 ? 18.738 11.235 341.021 1.00 19.54 123 THR B N 1
ATOM 2570 C CA . THR B 1 123 ? 19.697 11.281 342.114 1.00 18.78 123 THR B CA 1
ATOM 2571 C C . THR B 1 123 ? 21.103 11.091 341.564 1.00 20.93 123 THR B C 1
ATOM 2572 O O . THR B 1 123 ? 22.032 11.795 341.969 1.00 19.05 123 THR B O 1
ATOM 2576 N N . LYS B 1 124 ? 21.265 10.144 340.636 1.00 17.64 124 LYS B N 1
ATOM 2577 C CA . LYS B 1 124 ? 22.572 9.954 340.014 1.00 20.26 124 LYS B CA 1
ATOM 2578 C C . LYS B 1 124 ? 23.009 11.243 339.302 1.00 22.76 124 LYS B C 1
ATOM 2579 O O . LYS B 1 124 ? 24.148 11.681 339.428 1.00 23.11 124 LYS B O 1
ATOM 2585 N N . ALA B 1 125 ? 22.082 11.870 338.587 1.00 23.93 125 ALA B N 1
ATOM 2586 C CA . ALA B 1 125 ? 22.392 13.079 337.821 1.00 25.31 125 ALA B CA 1
ATOM 2587 C C . ALA B 1 125 ? 22.858 14.254 338.684 1.00 24.66 125 ALA B C 1
ATOM 2588 O O . ALA B 1 125 ? 23.822 14.934 338.335 1.00 24.01 125 ALA B O 1
ATOM 2590 N N . VAL B 1 126 ? 22.184 14.507 339.805 1.00 24.80 126 VAL B N 1
ATOM 2591 C CA . VAL B 1 126 ? 22.579 15.647 340.639 1.00 23.63 126 VAL B CA 1
ATOM 2592 C C . VAL B 1 126 ? 23.752 15.342 341.574 1.00 28.03 126 VAL B C 1
ATOM 2593 O O . VAL B 1 126 ? 24.435 16.262 342.041 1.00 27.46 126 VAL B O 1
ATOM 2597 N N . SER B 1 127 ? 23.988 14.057 341.833 1.00 25.62 127 SER B N 1
ATOM 2598 C CA . SER B 1 127 ? 25.042 13.621 342.764 1.00 29.21 127 SER B CA 1
ATOM 2599 C C . SER B 1 127 ? 26.424 14.139 342.372 1.00 30.14 127 SER B C 1
ATOM 2600 O O . SER B 1 127 ? 27.203 14.601 343.217 1.00 26.63 127 SER B O 1
ATOM 2603 N N . LYS B 1 128 ? 26.718 14.042 341.079 1.00 26.54 128 LYS B N 1
ATOM 2604 C CA . LYS B 1 128 ? 28.004 14.451 340.535 1.00 32.24 128 LYS B CA 1
ATOM 2605 C C . LYS B 1 128 ? 28.221 15.941 340.787 1.00 29.50 128 LYS B C 1
ATOM 2606 O O . LYS B 1 128 ? 29.273 16.363 341.279 1.00 32.33 128 LYS B O 1
ATOM 2612 N N . LEU B 1 129 ? 27.205 16.733 340.465 1.00 24.65 129 LEU B N 1
ATOM 2613 C CA . LEU B 1 129 ? 27.229 18.167 340.724 1.00 23.27 129 LEU B CA 1
ATOM 2614 C C . LEU B 1 129 ? 27.473 18.429 342.210 1.00 27.38 129 LEU B C 1
ATOM 2615 O O . LEU B 1 129 ? 28.355 19.200 342.581 1.00 26.32 129 LEU B O 1
ATOM 2620 N N . MET B 1 130 ? 26.697 17.771 343.066 1.00 24.86 130 MET B N 1
ATOM 2621 C CA . MET B 1 130 ? 26.798 18.010 344.501 1.00 26.02 130 MET B CA 1
ATOM 2622 C C . MET B 1 130 ? 28.149 17.571 345.052 1.00 28.25 130 MET B C 1
ATOM 2623 O O . MET B 1 130 ? 28.706 18.226 345.931 1.00 28.87 130 MET B O 1
ATOM 2628 N N . LEU B 1 131 ? 28.678 16.462 344.540 1.00 31.65 131 LEU B N 1
ATOM 2629 C CA . LEU B 1 131 ? 29.989 16.001 344.997 1.00 34.36 131 LEU B CA 1
ATOM 2630 C C . LEU B 1 131 ? 31.079 17.008 344.627 1.00 35.52 131 LEU B C 1
ATOM 2631 O O . LEU B 1 131 ? 31.991 17.270 345.421 1.00 36.89 131 LEU B O 1
ATOM 2636 N N . LYS B 1 132 ? 30.965 17.595 343.436 1.00 34.63 132 LYS B N 1
ATOM 2637 C CA . LYS B 1 132 ? 31.947 18.580 342.983 1.00 33.76 132 LYS B CA 1
ATOM 2638 C C . LYS B 1 132 ? 31.948 19.823 343.875 1.00 34.94 132 LYS B C 1
ATOM 2639 O O . LYS B 1 132 ? 32.978 20.169 344.457 1.00 35.08 132 LYS B O 1
ATOM 2645 N N . GLN B 1 133 ? 30.793 20.477 344.005 1.00 33.08 133 GLN B N 1
ATOM 2646 C CA . GLN B 1 133 ? 30.696 21.694 344.820 1.00 33.93 133 GLN B CA 1
ATOM 2647 C C . GLN B 1 133 ? 30.811 21.435 346.329 1.00 30.29 133 GLN B C 1
ATOM 2648 O O . GLN B 1 133 ? 30.814 22.379 347.119 1.00 34.48 133 GLN B O 1
ATOM 2654 N N . LYS B 1 134 ? 30.910 20.164 346.724 1.00 31.94 134 LYS B N 1
ATOM 2655 C CA . LYS B 1 134 ? 30.992 19.776 348.144 1.00 32.63 134 LYS B CA 1
ATOM 2656 C C . LYS B 1 134 ? 29.842 20.283 349.023 1.00 28.72 134 LYS B C 1
ATOM 2657 O O . LYS B 1 134 ? 30.052 20.675 350.175 1.00 27.26 134 LYS B O 1
ATOM 2663 N N . SER B 1 135 ? 28.625 20.250 348.490 1.00 26.66 135 SER B N 1
ATOM 2664 C CA . SER B 1 135 ? 27.447 20.573 349.287 1.00 23.42 135 SER B CA 1
ATOM 2665 C C . SER B 1 135 ? 26.223 20.118 348.531 1.00 22.53 135 SER B C 1
ATOM 2666 O O . SER B 1 135 ? 26.263 19.955 347.308 1.00 20.43 135 SER B O 1
ATOM 2669 N N . GLY B 1 136 ? 25.127 19.923 349.254 1.00 20.44 136 GLY B N 1
ATOM 2670 C CA . GLY B 1 136 ? 23.892 19.491 348.626 1.00 21.19 136 GLY B CA 1
ATOM 2671 C C . GLY B 1 136 ? 22.979 18.735 349.582 1.00 23.23 136 GLY B C 1
ATOM 2672 O O . GLY B 1 136 ? 23.425 18.136 350.573 1.00 18.81 136 GLY B O 1
ATOM 2673 N N . ARG B 1 137 ? 21.683 18.768 349.297 1.00 14.76 137 ARG B N 1
ATOM 2674 C CA . ARG B 1 137 ? 20.738 18.003 350.097 1.00 18.21 137 ARG B CA 1
ATOM 2675 C C . ARG B 1 137 ? 19.711 17.380 349.180 1.00 18.79 137 ARG B C 1
ATOM 2676 O O . ARG B 1 137 ? 19.144 18.052 348.323 1.00 17.38 137 ARG B O 1
ATOM 2684 N N . ILE B 1 138 ? 19.488 16.087 349.360 1.00 17.03 138 ILE B N 1
ATOM 2685 C CA . ILE B 1 138 ? 18.573 15.337 348.515 1.00 16.29 138 ILE B CA 1
ATOM 2686 C C . ILE B 1 138 ? 17.484 14.797 349.427 1.00 16.42 138 ILE B C 1
ATOM 2687 O O . ILE B 1 138 ? 17.782 14.218 350.484 1.00 16.94 138 ILE B O 1
ATOM 2692 N N . ILE B 1 139 ? 16.226 15.032 349.057 1.00 15.96 139 ILE B N 1
ATOM 2693 C CA . ILE B 1 139 ? 15.099 14.528 349.843 1.00 14.07 139 ILE B CA 1
ATOM 2694 C C . ILE B 1 139 ? 14.207 13.714 348.919 1.00 16.17 139 ILE B C 1
ATOM 2695 O O . ILE B 1 139 ? 13.687 14.233 347.924 1.00 14.25 139 ILE B O 1
ATOM 2700 N N . ASN B 1 140 ? 14.068 12.429 349.229 1.00 14.19 140 ASN B N 1
ATOM 2701 C CA . ASN B 1 140 ? 13.214 11.528 348.459 1.00 15.26 140 ASN B CA 1
ATOM 2702 C C . ASN B 1 140 ? 11.858 11.346 349.127 1.00 15.98 140 ASN B C 1
ATOM 2703 O O . ASN B 1 140 ? 11.771 11.102 350.335 1.00 16.56 140 ASN B O 1
ATOM 2708 N N . ILE B 1 141 ? 10.792 11.492 348.351 1.00 18.45 141 ILE B N 1
ATOM 2709 C CA . ILE B 1 141 ? 9.462 11.352 348.912 1.00 17.89 141 ILE B CA 1
ATOM 2710 C C . ILE B 1 141 ? 9.097 9.884 348.844 1.00 18.32 141 ILE B C 1
ATOM 2711 O O . ILE B 1 141 ? 8.970 9.313 347.759 1.00 18.96 141 ILE B O 1
ATOM 2716 N N . THR B 1 142 ? 8.974 9.254 350.007 1.00 17.79 142 THR B N 1
ATOM 2717 C CA . THR B 1 142 ? 8.545 7.858 350.061 1.00 17.66 142 THR B CA 1
ATOM 2718 C C . THR B 1 142 ? 7.080 7.878 350.494 1.00 17.58 142 THR B C 1
ATOM 2719 O O . THR B 1 142 ? 6.367 8.827 350.178 1.00 22.52 142 THR B O 1
ATOM 2723 N N . SER B 1 143 ? 6.621 6.871 351.221 1.00 17.03 143 SER B N 1
ATOM 2724 C CA . SER B 1 143 ? 5.228 6.852 351.659 1.00 20.56 143 SER B CA 1
ATOM 2725 C C . SER B 1 143 ? 5.043 5.827 352.754 1.00 20.14 143 SER B C 1
ATOM 2726 O O . SER B 1 143 ? 5.777 4.838 352.796 1.00 21.37 143 SER B O 1
ATOM 2729 N N . VAL B 1 144 ? 4.066 6.060 353.633 1.00 18.33 144 VAL B N 1
ATOM 2730 C CA . VAL B 1 144 ? 3.753 5.101 354.692 1.00 20.38 144 VAL B CA 1
ATOM 2731 C C . VAL B 1 144 ? 3.441 3.724 354.110 1.00 21.46 144 VAL B C 1
ATOM 2732 O O . VAL B 1 144 ? 3.723 2.709 354.742 1.00 21.92 144 VAL B O 1
ATOM 2736 N N . ALA B 1 145 ? 2.872 3.691 352.906 1.00 19.61 145 ALA B N 1
ATOM 2737 C CA . ALA B 1 145 ? 2.585 2.424 352.241 1.00 20.69 145 ALA B CA 1
ATOM 2738 C C . ALA B 1 145 ? 3.857 1.597 352.089 1.00 22.83 145 ALA B C 1
ATOM 2739 O O . ALA B 1 145 ? 3.830 0.361 352.174 1.00 19.36 145 ALA B O 1
ATOM 2741 N N . GLY B 1 146 ? 4.971 2.282 351.858 1.00 17.13 146 GLY B N 1
ATOM 2742 C CA . GLY B 1 146 ? 6.244 1.604 351.744 1.00 19.15 146 GLY B CA 1
ATOM 2743 C C . GLY B 1 146 ? 6.696 1.058 353.080 1.00 19.41 146 GLY B C 1
ATOM 2744 O O . GLY B 1 146 ? 7.409 0.057 353.140 1.00 19.28 146 GLY B O 1
ATOM 2745 N N . MET B 1 147 ? 6.288 1.715 354.161 1.00 17.15 147 MET B N 1
ATOM 2746 C CA . MET B 1 147 ? 6.773 1.332 355.493 1.00 21.38 147 MET B CA 1
ATOM 2747 C C . MET B 1 147 ? 5.942 0.262 356.179 1.00 17.65 147 MET B C 1
ATOM 2748 O O . MET B 1 147 ? 6.462 -0.521 356.969 1.00 20.50 147 MET B O 1
ATOM 2753 N N . MET B 1 148 ? 4.646 0.238 355.905 1.00 17.65 148 MET B N 1
ATOM 2754 C CA . MET B 1 148 ? 3.767 -0.657 356.651 1.00 24.30 148 MET B CA 1
ATOM 2755 C C . MET B 1 148 ? 3.047 -1.661 355.756 1.00 24.80 148 MET B C 1
ATOM 2756 O O . MET B 1 148 ? 2.531 -2.676 356.235 1.00 21.82 148 MET B O 1
ATOM 2761 N N . GLY B 1 149 ? 3.025 -1.384 354.456 1.00 22.45 149 GLY B N 1
ATOM 2762 C CA . GLY B 1 149 ? 2.306 -2.228 353.524 1.00 21.58 149 GLY B CA 1
ATOM 2763 C C . GLY B 1 149 ? 0.861 -1.763 353.467 1.00 26.08 149 GLY B C 1
ATOM 2764 O O . GLY B 1 149 ? 0.338 -1.204 354.440 1.00 23.31 149 GLY B O 1
ATOM 2765 N N . ASN B 1 150 ? 0.216 -1.999 352.329 1.00 21.19 150 ASN B N 1
ATOM 2766 C CA . ASN B 1 150 ? -1.143 -1.529 352.113 1.00 22.89 150 ASN B CA 1
ATOM 2767 C C . ASN B 1 150 ? -1.741 -2.298 350.950 1.00 17.94 150 ASN B C 1
ATOM 2768 O O . ASN B 1 150 ? -1.206 -2.247 349.839 1.00 20.45 150 ASN B O 1
ATOM 2773 N N . PRO B 1 151 ? -2.838 -3.030 351.201 1.00 18.50 151 PRO B N 1
ATOM 2774 C CA . PRO B 1 151 ? -3.452 -3.868 350.154 1.00 20.44 151 PRO B CA 1
ATOM 2775 C C . PRO B 1 151 ? -3.789 -3.056 348.910 1.00 21.54 151 PRO B C 1
ATOM 2776 O O . PRO B 1 151 ? -4.217 -1.894 349.013 1.00 20.39 151 PRO B O 1
ATOM 2780 N N . GLY B 1 152 ? -3.573 -3.658 347.745 1.00 20.67 152 GLY B N 1
ATOM 2781 C CA . GLY B 1 152 ? -3.825 -2.994 346.481 1.00 18.45 152 GLY B CA 1
ATOM 2782 C C . GLY B 1 152 ? -2.655 -2.161 345.996 1.00 22.40 152 GLY B C 1
ATOM 2783 O O . GLY B 1 152 ? -2.737 -1.543 344.935 1.00 21.53 152 GLY B O 1
ATOM 2784 N N . GLN B 1 153 ? -1.566 -2.134 346.760 1.00 19.76 153 GLN B N 1
ATOM 2785 C CA . GLN B 1 153 ? -0.426 -1.292 346.398 1.00 18.42 153 GLN B CA 1
ATOM 2786 C C . GLN B 1 153 ? 0.902 -2.045 346.448 1.00 17.38 153 GLN B C 1
ATOM 2787 O O . GLN B 1 153 ? 1.920 -1.490 346.875 1.00 16.36 153 GLN B O 1
ATOM 2793 N N . ALA B 1 154 ? 0.896 -3.306 346.018 1.00 18.08 154 ALA B N 1
ATOM 2794 C CA . ALA B 1 154 ? 2.120 -4.104 346.044 1.00 18.41 154 ALA B CA 1
ATOM 2795 C C . ALA B 1 154 ? 3.214 -3.455 345.207 1.00 18.77 154 ALA B C 1
ATOM 2796 O O . ALA B 1 154 ? 4.385 -3.466 345.597 1.00 17.45 154 ALA B O 1
ATOM 2798 N N . ASN B 1 155 ? 2.840 -2.872 344.071 1.00 18.44 155 ASN B N 1
ATOM 2799 C CA . ASN B 1 155 ? 3.826 -2.152 343.262 1.00 18.36 155 ASN B CA 1
ATOM 2800 C C . ASN B 1 155 ? 4.324 -0.865 343.938 1.00 19.72 155 ASN B C 1
ATOM 2801 O O . ASN B 1 155 ? 5.536 -0.649 344.091 1.00 19.26 155 ASN B O 1
ATOM 2806 N N . TYR B 1 156 ? 3.383 -0.028 344.364 1.00 19.33 156 TYR B N 1
ATOM 2807 C CA . TYR B 1 156 ? 3.698 1.258 344.989 1.00 18.54 156 TYR B CA 1
ATOM 2808 C C . TYR B 1 156 ? 4.495 1.089 346.289 1.00 19.25 156 TYR B C 1
ATOM 2809 O O . TYR B 1 156 ? 5.481 1.800 346.514 1.00 17.35 156 TYR B O 1
ATOM 2818 N N . SER B 1 157 ? 4.083 0.154 347.140 1.00 16.59 157 SER B N 1
ATOM 2819 C CA . SER B 1 157 ? 4.807 -0.063 348.391 1.00 16.22 157 SER B CA 1
ATOM 2820 C C . SER B 1 157 ? 6.211 -0.619 348.137 1.00 15.93 157 SER B C 1
ATOM 2821 O O . SER B 1 157 ? 7.171 -0.256 348.828 1.00 16.56 157 SER B O 1
ATOM 2824 N N . ALA B 1 158 ? 6.336 -1.485 347.133 1.00 16.72 158 ALA B N 1
ATOM 2825 C CA . ALA B 1 158 ? 7.647 -1.999 346.749 1.00 16.07 158 ALA B CA 1
ATOM 2826 C C . ALA B 1 158 ? 8.555 -0.864 346.274 1.00 17.03 158 ALA B C 1
ATOM 2827 O O . ALA B 1 158 ? 9.713 -0.757 346.703 1.00 19.86 158 ALA B O 1
ATOM 2829 N N . ALA B 1 159 ? 8.024 0.003 345.417 1.00 16.86 159 ALA B N 1
ATOM 2830 C CA . ALA B 1 159 ? 8.788 1.147 344.912 1.00 20.28 159 ALA B CA 1
ATOM 2831 C C . ALA B 1 159 ? 9.182 2.127 346.022 1.00 17.48 159 ALA B C 1
ATOM 2832 O O . ALA B 1 159 ? 10.344 2.556 346.123 1.00 18.62 159 ALA B O 1
ATOM 2834 N N . LYS B 1 160 ? 8.211 2.498 346.846 1.00 16.67 160 LYS B N 1
ATOM 2835 C CA . LYS B 1 160 ? 8.456 3.472 347.901 1.00 16.81 160 LYS B CA 1
ATOM 2836 C C . LYS B 1 160 ? 9.403 2.925 348.974 1.00 14.70 160 LYS B C 1
ATOM 2837 O O . LYS B 1 160 ? 10.203 3.668 349.537 1.00 17.04 160 LYS B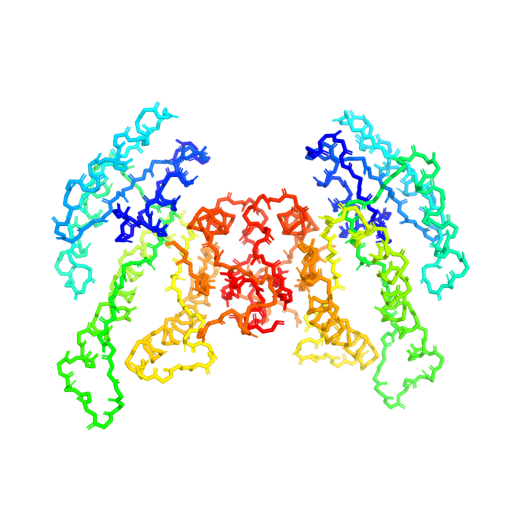 O 1
ATOM 2843 N N . ALA B 1 161 ? 9.326 1.633 349.263 1.00 16.44 161 ALA B N 1
ATOM 2844 C CA . ALA B 1 161 ? 10.283 1.040 350.209 1.00 16.53 161 ALA B CA 1
ATOM 2845 C C . ALA B 1 161 ? 11.667 0.983 349.551 1.00 15.93 161 ALA B C 1
ATOM 2846 O O . ALA B 1 161 ? 12.690 1.212 350.204 1.00 16.26 161 ALA B O 1
ATOM 2848 N N . GLY B 1 162 ? 11.694 0.684 348.252 1.00 15.56 162 GLY B N 1
ATOM 2849 C CA . GLY B 1 162 ? 12.944 0.679 347.503 1.00 15.66 162 GLY B CA 1
ATOM 2850 C C . GLY B 1 162 ? 13.642 2.022 347.664 1.00 14.73 162 GLY B C 1
ATOM 2851 O O . GLY B 1 162 ? 14.849 2.095 347.889 1.00 15.93 162 GLY B O 1
ATOM 2852 N N . VAL B 1 163 ? 12.858 3.090 347.586 1.00 14.51 163 VAL B N 1
ATOM 2853 C CA . VAL B 1 163 ? 13.370 4.443 347.716 1.00 13.74 163 VAL B CA 1
ATOM 2854 C C . VAL B 1 163 ? 14.077 4.650 349.051 1.00 16.30 163 VAL B C 1
ATOM 2855 O O . VAL B 1 163 ? 15.103 5.330 349.123 1.00 15.96 163 VAL B O 1
ATOM 2859 N N . ILE B 1 164 ? 13.535 4.051 350.108 1.00 14.37 164 ILE B N 1
ATOM 2860 C CA . ILE B 1 164 ? 14.120 4.183 351.436 1.00 16.60 164 ILE B CA 1
ATOM 2861 C C . ILE B 1 164 ? 15.483 3.496 351.519 1.00 15.25 164 ILE B C 1
ATOM 2862 O O . ILE B 1 164 ? 16.449 4.089 352.008 1.00 15.37 164 ILE B O 1
ATOM 2867 N N . GLY B 1 165 ? 15.564 2.263 351.024 1.00 13.46 165 GLY B N 1
ATOM 2868 C CA . GLY B 1 165 ? 16.836 1.551 350.949 1.00 17.05 165 GLY B CA 1
ATOM 2869 C C . GLY B 1 165 ? 17.860 2.301 350.104 1.00 18.04 165 GLY B C 1
ATOM 2870 O O . GLY B 1 165 ? 19.039 2.407 350.467 1.00 18.35 165 GLY B O 1
ATOM 2871 N N . PHE B 1 166 ? 17.402 2.825 348.973 1.00 15.43 166 PHE B N 1
ATOM 2872 C CA . PHE B 1 166 ? 18.252 3.609 348.085 1.00 15.17 166 PHE B CA 1
ATOM 2873 C C . PHE B 1 166 ? 18.787 4.837 348.830 1.00 16.68 166 PHE B C 1
ATOM 2874 O O . PHE B 1 166 ? 19.976 5.174 348.751 1.00 18.41 166 PHE B O 1
ATOM 2882 N N . THR B 1 167 ? 17.906 5.486 349.582 1.00 14.52 167 THR B N 1
ATOM 2883 C CA . THR B 1 167 ? 18.261 6.665 350.355 1.00 14.81 167 THR B CA 1
ATOM 2884 C C . THR B 1 167 ? 19.391 6.404 351.365 1.00 16.74 167 THR B C 1
ATOM 2885 O O . THR B 1 167 ? 20.320 7.210 351.503 1.00 16.54 167 THR B O 1
ATOM 2889 N N . LYS B 1 168 ? 19.316 5.281 352.072 1.00 15.70 168 LYS B N 1
ATOM 2890 C CA . LYS B 1 168 ? 20.333 4.947 353.071 1.00 18.01 168 LYS B CA 1
ATOM 2891 C C . LYS B 1 168 ? 21.708 4.718 352.438 1.00 17.80 168 LYS B C 1
ATOM 2892 O O . LYS B 1 168 ? 22.722 5.195 352.955 1.00 18.43 168 LYS B O 1
ATOM 2898 N N . THR B 1 169 ? 21.731 4.005 351.315 1.00 17.03 169 THR B N 1
ATOM 2899 C CA . THR B 1 169 ? 22.979 3.732 350.613 1.00 18.51 169 THR B CA 1
ATOM 2900 C C . THR B 1 169 ? 23.608 5.019 350.088 1.00 17.86 169 THR B C 1
ATOM 2901 O O . THR B 1 169 ? 24.776 5.319 350.357 1.00 17.23 169 THR B O 1
ATOM 2905 N N . VAL B 1 170 ? 22.823 5.782 349.339 1.00 15.72 170 VAL B N 1
ATOM 2906 C CA . VAL B 1 170 ? 23.312 7.030 348.776 1.00 15.43 170 VAL B CA 1
ATOM 2907 C C . VAL B 1 170 ? 23.720 8.023 349.875 1.00 16.49 170 VAL B C 1
ATOM 2908 O O . VAL B 1 170 ? 24.719 8.729 349.731 1.00 19.07 170 VAL B O 1
ATOM 2912 N N . ALA B 1 171 ? 22.990 8.047 350.993 1.00 13.90 171 ALA B N 1
ATOM 2913 C CA . ALA B 1 171 ? 23.423 8.867 352.130 1.00 16.16 171 ALA B CA 1
ATOM 2914 C C . ALA B 1 171 ? 24.853 8.510 352.529 1.00 16.65 171 ALA B C 1
ATOM 2915 O O . ALA B 1 171 ? 25.677 9.395 352.768 1.00 15.09 171 ALA B O 1
ATOM 2917 N N . LYS B 1 172 ? 25.153 7.213 352.576 1.00 15.51 172 LYS B N 1
ATOM 2918 C CA . LYS B 1 172 ? 26.497 6.762 352.954 1.00 18.60 172 LYS B CA 1
ATOM 2919 C C . LYS B 1 172 ? 27.555 7.088 351.895 1.00 19.11 172 LYS B C 1
ATOM 2920 O O . LYS B 1 172 ? 28.696 7.422 352.230 1.00 17.10 172 LYS B O 1
ATOM 2926 N N . GLU B 1 173 ? 27.181 6.994 350.623 1.00 15.14 173 GLU B N 1
ATOM 2927 C CA . GLU B 1 173 ? 28.125 7.296 349.545 1.00 19.23 173 GLU B CA 1
ATOM 2928 C C . GLU B 1 173 ? 28.522 8.770 349.472 1.00 20.76 173 GLU B C 1
ATOM 2929 O O . GLU B 1 173 ? 29.673 9.088 349.172 1.00 21.76 173 GLU B O 1
ATOM 2935 N N . LEU B 1 174 ? 27.582 9.669 349.762 1.00 18.80 174 LEU B N 1
ATOM 2936 C CA . LEU B 1 174 ? 27.834 11.102 349.585 1.00 17.63 174 LEU B CA 1
ATOM 2937 C C . LEU B 1 174 ? 28.188 11.831 350.872 1.00 22.17 174 LEU B C 1
ATOM 2938 O O . LEU B 1 174 ? 28.467 13.034 350.848 1.00 20.31 174 LEU B O 1
ATOM 2943 N N . ALA B 1 175 ? 28.173 11.108 351.990 1.00 17.76 175 ALA B N 1
ATOM 2944 C CA . ALA B 1 175 ? 28.305 11.731 353.300 1.00 22.73 175 ALA B CA 1
ATOM 2945 C C . ALA B 1 175 ? 29.660 12.408 353.509 1.00 26.51 175 ALA B C 1
ATOM 2946 O O . ALA B 1 175 ? 29.740 13.463 354.143 1.00 21.93 175 ALA B O 1
ATOM 2948 N N . SER B 1 176 ? 30.715 11.794 352.967 1.00 26.26 176 SER B N 1
ATOM 2949 C CA . SER B 1 176 ? 32.082 12.293 353.133 1.00 28.13 176 SER B CA 1
ATOM 2950 C C . SER B 1 176 ? 32.217 13.709 352.590 1.00 27.95 176 SER B C 1
ATOM 2951 O O . SER B 1 176 ? 33.038 14.486 353.077 1.00 30.16 176 SER B O 1
ATOM 2954 N N . ARG B 1 177 ? 31.401 14.046 351.593 1.00 29.53 177 ARG B N 1
ATOM 2955 C CA . ARG B 1 177 ? 31.372 15.409 351.061 1.00 28.40 177 ARG B CA 1
ATOM 2956 C C . ARG B 1 177 ? 30.330 16.298 351.741 1.00 27.10 177 ARG B C 1
ATOM 2957 O O . ARG B 1 177 ? 30.146 17.454 351.354 1.00 27.39 177 ARG B O 1
ATOM 2965 N N . GLY B 1 178 ? 29.649 15.766 352.752 1.00 28.38 178 GLY B N 1
ATOM 2966 C CA . GLY B 1 178 ? 28.707 16.566 353.524 1.00 24.78 178 GLY B CA 1
ATOM 2967 C C . GLY B 1 178 ? 27.329 16.704 352.895 1.00 23.62 178 GLY B C 1
ATOM 2968 O O . GLY B 1 178 ? 26.454 17.402 353.430 1.00 27.40 178 GLY B O 1
ATOM 2969 N N . VAL B 1 179 ? 27.130 16.040 351.760 1.00 22.12 179 VAL B N 1
ATOM 2970 C CA . VAL B 1 179 ? 25.823 16.009 351.100 1.00 23.66 179 VAL B CA 1
ATOM 2971 C C . VAL B 1 179 ? 24.866 15.124 351.902 1.00 19.95 179 VAL B C 1
ATOM 2972 O O . VAL B 1 179 ? 25.158 13.945 352.120 1.00 21.23 179 VAL B O 1
ATOM 2976 N N . THR B 1 180 ? 23.734 15.669 352.349 1.00 17.69 180 THR B N 1
ATOM 2977 C CA . THR B 1 180 ? 22.751 14.838 353.060 1.00 17.63 180 THR B CA 1
ATOM 2978 C C . THR B 1 180 ? 21.745 14.195 352.101 1.00 19.23 180 THR B C 1
ATOM 2979 O O . THR B 1 180 ? 21.454 14.745 351.030 1.00 17.56 180 THR B O 1
ATOM 2983 N N . VAL B 1 181 ? 21.236 13.018 352.484 1.00 16.50 181 VAL B N 1
ATOM 2984 C CA . VAL B 1 181 ? 20.253 12.287 351.687 1.00 14.89 181 VAL B CA 1
ATOM 2985 C C . VAL B 1 181 ? 19.204 11.705 352.632 1.00 15.80 181 VAL B C 1
ATOM 2986 O O . VAL B 1 181 ? 19.512 10.860 353.471 1.00 14.94 181 VAL B O 1
ATOM 2990 N N . ASN B 1 182 ? 17.969 12.182 352.515 1.00 14.60 182 ASN B N 1
ATOM 2991 C CA . ASN B 1 182 ? 16.909 11.788 353.443 1.00 14.40 182 ASN B CA 1
ATOM 2992 C C . ASN B 1 182 ? 15.627 11.436 352.721 1.00 16.09 182 ASN B C 1
ATOM 2993 O O . ASN B 1 182 ? 15.466 11.742 351.535 1.00 18.55 182 ASN B O 1
ATOM 2998 N N . ALA B 1 183 ? 14.706 10.811 353.448 1.00 15.04 183 ALA B N 1
ATOM 2999 C CA . ALA B 1 183 ? 13.390 10.520 352.905 1.00 14.48 183 ALA B CA 1
ATOM 3000 C C . ALA B 1 183 ? 12.312 11.161 353.778 1.00 14.85 183 ALA B C 1
ATOM 3001 O O . ALA B 1 183 ? 12.486 11.307 354.998 1.00 18.62 183 ALA B O 1
ATOM 3003 N N . VAL B 1 184 ? 11.208 11.559 353.158 1.00 15.12 184 VAL B N 1
ATOM 3004 C CA . VAL B 1 184 ? 10.048 12.047 353.904 1.00 17.07 184 VAL B CA 1
ATOM 3005 C C . VAL B 1 184 ? 8.861 11.162 353.541 1.00 16.85 184 VAL B C 1
ATOM 3006 O O . VAL B 1 184 ? 8.585 10.956 352.362 1.00 16.05 184 VAL B O 1
ATOM 3010 N N . ALA B 1 185 ? 8.181 10.619 354.550 1.00 14.11 185 ALA B N 1
ATOM 3011 C CA . ALA B 1 185 ? 7.051 9.730 354.308 1.00 17.02 185 ALA B CA 1
ATOM 3012 C C . ALA B 1 185 ? 5.731 10.398 354.673 1.00 18.35 185 ALA B C 1
ATOM 3013 O O . ALA B 1 185 ? 5.369 10.475 355.846 1.00 16.65 185 ALA B O 1
ATOM 3015 N N . PRO B 1 186 ? 5.001 10.887 353.667 1.00 17.15 186 PRO B N 1
ATOM 3016 C CA . PRO B 1 186 ? 3.675 11.408 354.004 1.00 17.24 186 PRO B CA 1
ATOM 3017 C C . PRO B 1 186 ? 2.706 10.257 354.229 1.00 18.76 186 PRO B C 1
ATOM 3018 O O . PRO B 1 186 ? 2.865 9.185 353.640 1.00 19.08 186 PRO B O 1
ATOM 3022 N N . GLY B 1 187 ? 1.733 10.467 355.106 1.00 17.94 187 GLY B N 1
ATOM 3023 C CA . GLY B 1 187 ? 0.644 9.526 355.268 1.00 21.02 187 GLY B CA 1
ATOM 3024 C C . GLY B 1 187 ? -0.490 9.911 354.332 1.00 21.63 187 GLY B C 1
ATOM 3025 O O . GLY B 1 187 ? -0.266 10.167 353.144 1.00 20.70 187 GLY B O 1
ATOM 3026 N N . PHE B 1 188 ? -1.708 9.959 354.863 1.00 23.52 188 PHE B N 1
ATOM 3027 C CA . PHE B 1 188 ? -2.865 10.352 354.066 1.00 25.62 188 PHE B CA 1
ATOM 3028 C C . PHE B 1 188 ? -3.002 11.874 354.046 1.00 26.55 188 PHE B C 1
ATOM 3029 O O . PHE B 1 188 ? -3.374 12.504 355.047 1.00 22.60 188 PHE B O 1
ATOM 3037 N N . ILE B 1 189 ? -2.695 12.457 352.891 1.00 23.85 189 ILE B N 1
ATOM 3038 C CA . ILE B 1 189 ? -2.652 13.906 352.742 1.00 24.97 189 ILE B CA 1
ATOM 3039 C C . ILE B 1 189 ? -3.790 14.401 351.858 1.00 25.53 189 ILE B C 1
ATOM 3040 O O . ILE B 1 189 ? -4.082 13.800 350.823 1.00 28.69 189 ILE B O 1
ATOM 3045 N N . ALA B 1 190 ? -4.438 15.489 352.270 1.00 26.48 190 ALA B N 1
ATOM 3046 C CA . ALA B 1 190 ? -5.487 16.103 351.453 1.00 31.58 190 ALA B CA 1
ATOM 3047 C C . ALA B 1 190 ? -4.862 16.899 350.307 1.00 28.22 190 ALA B C 1
ATOM 3048 O O . ALA B 1 190 ? -5.081 16.592 349.138 1.00 38.46 190 ALA B O 1
ATOM 3050 N N . PRO B 1 201 ? -13.107 4.884 356.250 1.00 54.52 201 PRO B N 1
ATOM 3051 C CA . PRO B 1 201 ? -12.183 3.808 355.883 1.00 54.85 201 PRO B CA 1
ATOM 3052 C C . PRO B 1 201 ? -10.756 4.056 356.363 1.00 53.24 201 PRO B C 1
ATOM 3053 O O . PRO B 1 201 ? -9.980 3.100 356.420 1.00 58.24 201 PRO B O 1
ATOM 3057 N N . ILE B 1 202 ? -10.414 5.296 356.713 1.00 49.64 202 ILE B N 1
ATOM 3058 C CA . ILE B 1 202 ? -9.007 5.661 356.910 1.00 48.86 202 ILE B CA 1
ATOM 3059 C C . ILE B 1 202 ? -8.611 6.180 358.308 1.00 44.72 202 ILE B C 1
ATOM 3060 O O . ILE B 1 202 ? -7.585 5.763 358.863 1.00 40.14 202 ILE B O 1
ATOM 3065 N N . LEU B 1 203 ? -9.427 7.069 358.873 1.00 41.13 203 LEU B N 1
ATOM 3066 C CA . LEU B 1 203 ? -9.065 7.816 360.085 1.00 35.36 203 LEU B CA 1
ATOM 3067 C C . LEU B 1 203 ? -8.771 7.005 361.349 1.00 34.98 203 LEU B C 1
ATOM 3068 O O . LEU B 1 203 ? -8.121 7.514 362.267 1.00 34.14 203 LEU B O 1
ATOM 3073 N N . GLN B 1 204 ? -9.238 5.760 361.411 1.00 33.26 204 GLN B N 1
ATOM 3074 C CA . GLN B 1 204 ? -8.986 4.921 362.590 1.00 39.98 204 GLN B CA 1
ATOM 3075 C C . GLN B 1 204 ? -7.500 4.607 362.759 1.00 40.88 204 GLN B C 1
ATOM 3076 O O . GLN B 1 204 ? -7.056 4.185 363.830 1.00 44.16 204 GLN B O 1
ATOM 3082 N N . PHE B 1 205 ? -6.735 4.819 361.695 1.00 37.76 205 PHE B N 1
ATOM 3083 C CA . PHE B 1 205 ? -5.315 4.515 361.705 1.00 38.97 205 PHE B CA 1
ATOM 3084 C C . PHE B 1 205 ? -4.476 5.775 361.920 1.00 30.87 205 PHE B C 1
ATOM 3085 O O . PHE B 1 205 ? -3.248 5.705 362.020 1.00 30.82 205 PHE B O 1
ATOM 3093 N N . ILE B 1 206 ? -5.150 6.919 362.007 1.00 26.15 206 ILE B N 1
ATOM 3094 C CA . ILE B 1 206 ? -4.483 8.211 362.194 1.00 22.94 206 ILE B CA 1
ATOM 3095 C C . ILE B 1 206 ? -4.809 8.812 363.562 1.00 24.08 206 ILE B C 1
ATOM 3096 O O . ILE B 1 206 ? -5.892 9.401 363.757 1.00 22.84 206 ILE B O 1
ATOM 3101 N N . PRO B 1 207 ? -3.886 8.654 364.528 1.00 20.77 207 PRO B N 1
ATOM 3102 C CA . PRO B 1 207 ? -4.145 9.197 365.870 1.00 19.66 207 PRO B CA 1
ATOM 3103 C C . PRO B 1 207 ? -4.592 10.660 365.849 1.00 23.52 207 PRO B C 1
ATOM 3104 O O . PRO B 1 207 ? -5.505 11.016 366.595 1.00 23.13 207 PRO B O 1
ATOM 3108 N N . LEU B 1 208 ? -3.996 11.491 364.997 1.00 19.18 208 LEU B N 1
ATOM 3109 C CA . LEU B 1 208 ? -4.377 12.906 364.986 1.00 20.52 208 LEU B CA 1
ATOM 3110 C C . LEU B 1 208 ? -5.771 13.144 364.378 1.00 21.64 208 LEU B C 1
ATOM 3111 O O . LEU B 1 208 ? -6.260 14.268 364.369 1.00 19.88 208 LEU B O 1
ATOM 3116 N N . ALA B 1 209 ? -6.390 12.085 363.859 1.00 21.47 209 ALA B N 1
ATOM 3117 C CA . ALA B 1 209 ? -7.806 12.118 363.482 1.00 22.67 209 ALA B CA 1
ATOM 3118 C C . ALA B 1 209 ? -8.141 13.104 362.363 1.00 27.11 209 ALA B C 1
ATOM 3119 O O . ALA B 1 209 ? -9.225 13.697 362.359 1.00 29.14 209 ALA B O 1
ATOM 3121 N N . ARG B 1 210 ? -7.218 13.282 361.420 1.00 22.67 210 ARG B N 1
ATOM 3122 C CA . ARG B 1 210 ? -7.465 14.133 360.253 1.00 23.79 210 ARG B CA 1
ATOM 3123 C C . ARG B 1 210 ? -6.459 13.851 359.141 1.00 24.76 210 ARG B C 1
ATOM 3124 O O . ARG B 1 210 ? -5.396 13.262 359.370 1.00 22.94 210 ARG B O 1
ATOM 3132 N N . TYR B 1 211 ? -6.801 14.275 357.934 1.00 23.08 211 TYR B N 1
ATOM 3133 C CA . TYR B 1 211 ? -5.863 14.210 356.839 1.00 24.13 211 TYR B CA 1
ATOM 3134 C C . TYR B 1 211 ? -4.798 15.274 357.070 1.00 23.23 211 TYR B C 1
ATOM 3135 O O . TYR B 1 211 ? -5.061 16.300 357.702 1.00 22.85 211 TYR B O 1
ATOM 3144 N N . GLY B 1 212 ? -3.593 15.034 356.567 1.00 21.93 212 GLY B N 1
ATOM 3145 C CA . GLY B 1 212 ? -2.575 16.066 356.582 1.00 23.18 212 GLY B CA 1
ATOM 3146 C C . GLY B 1 212 ? -2.778 17.045 355.438 1.00 23.27 212 GLY B C 1
ATOM 3147 O O . GLY B 1 212 ? -3.498 16.754 354.487 1.00 25.03 212 GLY B O 1
ATOM 3148 N N . GLN B 1 213 ? -2.152 18.216 355.536 1.00 23.91 213 GLN B N 1
ATOM 3149 C CA . GLN B 1 213 ? -2.167 19.186 354.452 1.00 24.25 213 GLN B CA 1
ATOM 3150 C C . GLN B 1 213 ? -0.806 19.164 353.776 1.00 22.15 213 GLN B C 1
ATOM 3151 O O . GLN B 1 213 ? 0.211 18.950 354.444 1.00 22.52 213 GLN B O 1
ATOM 3157 N N . PRO B 1 214 ? -0.777 19.408 352.457 1.00 24.03 214 PRO B N 1
ATOM 3158 C CA . PRO B 1 214 ? 0.468 19.398 351.672 1.00 21.67 214 PRO B CA 1
ATOM 3159 C C . PRO B 1 214 ? 1.522 20.355 352.221 1.00 22.90 214 PRO B C 1
ATOM 3160 O O . PRO B 1 214 ? 2.718 20.058 352.120 1.00 22.62 214 PRO B O 1
ATOM 3164 N N . GLU B 1 215 ? 1.087 21.477 352.794 1.00 21.24 215 GLU B N 1
ATOM 3165 C CA . GLU B 1 215 ? 1.997 22.436 353.423 1.00 22.76 215 GLU B CA 1
ATOM 3166 C C . GLU B 1 215 ? 2.774 21.805 354.581 1.00 22.08 215 GLU B C 1
ATOM 3167 O O . GLU B 1 215 ? 3.906 22.200 354.876 1.00 22.00 215 GLU B O 1
ATOM 3173 N N . GLU B 1 216 ? 2.155 20.843 355.252 1.00 18.83 216 GLU B N 1
ATOM 3174 C CA . GLU B 1 216 ? 2.780 20.213 356.401 1.00 17.40 216 GLU B CA 1
ATOM 3175 C C . GLU B 1 216 ? 3.919 19.277 355.990 1.00 21.01 216 GLU B C 1
ATOM 3176 O O . GLU B 1 216 ? 4.941 19.179 356.684 1.00 19.94 216 GLU B O 1
ATOM 3182 N N . VAL B 1 217 ? 3.760 18.624 354.840 1.00 19.75 217 VAL B N 1
ATOM 3183 C CA . VAL B 1 217 ? 4.811 17.780 354.274 1.00 16.02 217 VAL B CA 1
ATOM 3184 C C . VAL B 1 217 ? 5.915 18.671 353.705 1.00 18.80 217 VAL B C 1
ATOM 3185 O O . VAL B 1 217 ? 7.109 18.449 353.954 1.00 14.54 217 VAL B O 1
ATOM 3189 N N . ALA B 1 218 ? 5.493 19.689 352.955 1.00 17.35 218 ALA B N 1
ATOM 3190 C CA . ALA B 1 218 ? 6.390 20.683 352.379 1.00 17.48 218 ALA B CA 1
ATOM 3191 C C . ALA B 1 218 ? 7.279 21.341 353.434 1.00 18.91 218 ALA B C 1
ATOM 3192 O O . ALA B 1 218 ? 8.488 21.484 353.230 1.00 19.51 218 ALA B O 1
ATOM 3194 N N . GLY B 1 219 ? 6.678 21.751 354.551 1.00 18.48 219 GLY B N 1
ATOM 3195 C CA . GLY B 1 219 ? 7.410 22.416 355.623 1.00 18.82 219 GLY B CA 1
ATOM 3196 C C . GLY B 1 219 ? 8.516 21.535 356.177 1.00 18.07 219 GLY B C 1
ATOM 3197 O O . GLY B 1 219 ? 9.621 22.010 356.480 1.00 16.06 219 GLY B O 1
ATOM 3198 N N . THR B 1 220 ? 8.212 20.243 356.291 1.00 17.91 220 THR B N 1
ATOM 3199 C CA . THR B 1 220 ? 9.170 19.236 356.750 1.00 16.27 220 THR B CA 1
ATOM 3200 C C . THR B 1 220 ? 10.295 19.005 355.719 1.00 17.82 220 THR B C 1
ATOM 3201 O O . THR B 1 220 ? 11.478 18.927 356.082 1.00 14.76 220 THR B O 1
ATOM 3205 N N . ILE B 1 221 ? 9.926 18.889 354.443 1.00 16.11 221 ILE B N 1
ATOM 3206 C CA . ILE B 1 221 ? 10.914 18.808 353.369 1.00 15.43 221 ILE B CA 1
ATOM 3207 C C . ILE B 1 221 ? 11.834 20.030 353.413 1.00 18.51 221 ILE B C 1
ATOM 3208 O O . ILE B 1 221 ? 13.062 19.920 353.279 1.00 17.36 221 ILE B O 1
ATOM 3213 N N . ARG B 1 222 ? 11.233 21.193 353.636 1.00 15.34 222 ARG B N 1
ATOM 3214 C CA . ARG B 1 222 ? 11.978 22.437 353.678 1.00 17.05 222 ARG B CA 1
ATOM 3215 C C . ARG B 1 222 ? 12.913 22.496 354.891 1.00 18.27 222 ARG B C 1
ATOM 3216 O O . ARG B 1 222 ? 14.017 23.044 354.793 1.00 19.02 222 ARG B O 1
ATOM 3224 N N . PHE B 1 223 ? 12.490 21.936 356.025 1.00 15.98 223 PHE B N 1
ATOM 3225 C CA . PHE B 1 223 ? 13.396 21.823 357.167 1.00 19.44 223 PHE B CA 1
ATOM 3226 C C . PHE B 1 223 ? 14.652 21.023 356.783 1.00 15.67 223 PHE B C 1
ATOM 3227 O O . PHE B 1 223 ? 15.789 21.456 357.014 1.00 14.38 223 PHE B O 1
ATOM 3235 N N . LEU B 1 224 ? 14.441 19.856 356.196 1.00 14.86 224 LEU B N 1
ATOM 3236 C CA . LEU B 1 224 ? 15.560 18.999 355.830 1.00 16.19 224 LEU B CA 1
ATOM 3237 C C . LEU B 1 224 ? 16.436 19.668 354.783 1.00 17.20 224 LEU B C 1
ATOM 3238 O O . LEU B 1 224 ? 17.670 19.570 354.836 1.00 18.23 224 LEU B O 1
ATOM 3243 N N . ALA B 1 225 ? 15.788 20.359 353.847 1.00 13.39 225 ALA B N 1
ATOM 3244 C CA . ALA B 1 225 ? 16.465 20.928 352.682 1.00 17.07 225 ALA B CA 1
ATOM 3245 C C . ALA B 1 225 ? 17.224 22.210 352.986 1.00 16.15 225 ALA B C 1
ATOM 3246 O O . ALA B 1 225 ? 18.172 22.553 352.274 1.00 20.16 225 ALA B O 1
ATOM 3248 N N . THR B 1 226 ? 16.808 22.941 354.019 1.00 15.98 226 THR B N 1
ATOM 3249 C CA . THR B 1 226 ? 17.315 24.307 354.189 1.00 17.23 226 T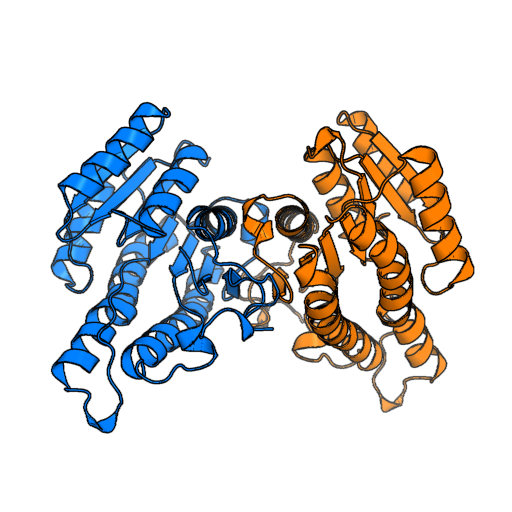HR B CA 1
ATOM 3250 C C . THR B 1 226 ? 17.749 24.697 355.607 1.00 17.39 226 THR B C 1
ATOM 3251 O O . THR B 1 226 ? 18.504 25.657 355.788 1.00 19.82 226 THR B O 1
ATOM 3255 N N . ASP B 1 227 ? 17.269 23.987 356.618 1.00 18.36 227 ASP B N 1
ATOM 3256 C CA . ASP B 1 227 ? 17.629 24.336 357.994 1.00 17.76 227 ASP B CA 1
ATOM 3257 C C . ASP B 1 227 ? 19.092 23.984 358.306 1.00 18.03 227 ASP B C 1
ATOM 3258 O O . ASP B 1 227 ? 19.572 22.899 357.958 1.00 20.23 227 ASP B O 1
ATOM 3263 N N . PRO B 1 228 ? 19.817 24.909 358.948 1.00 21.13 228 PRO B N 1
ATOM 3264 C CA . PRO B 1 228 ? 21.181 24.606 359.393 1.00 22.25 228 PRO B CA 1
ATOM 3265 C C . PRO B 1 228 ? 21.226 23.367 360.289 1.00 20.97 228 PRO B C 1
ATOM 3266 O O . PRO B 1 228 ? 22.210 22.618 360.254 1.00 18.93 228 PRO B O 1
ATOM 3270 N N . ALA B 1 229 ? 20.172 23.147 361.068 1.00 15.47 229 ALA B N 1
ATOM 3271 C CA . ALA B 1 229 ? 20.147 22.008 361.987 1.00 17.65 229 ALA B CA 1
ATOM 3272 C C . ALA B 1 229 ? 20.216 20.679 361.242 1.00 17.15 229 ALA B C 1
ATOM 3273 O O . ALA B 1 229 ? 20.768 19.703 361.754 1.00 16.64 229 ALA B O 1
ATOM 3275 N N . ALA B 1 230 ? 19.650 20.640 360.037 1.00 17.38 230 ALA B N 1
ATOM 3276 C CA . ALA B 1 230 ? 19.552 19.383 359.302 1.00 16.23 230 ALA B CA 1
ATOM 3277 C C . ALA B 1 230 ? 20.828 19.051 358.535 1.00 18.67 230 ALA B C 1
ATOM 3278 O O . ALA B 1 230 ? 20.869 18.067 357.778 1.00 18.21 230 ALA B O 1
ATOM 3280 N N . ALA B 1 231 ? 21.873 19.855 358.721 1.00 16.60 231 ALA B N 1
ATOM 3281 C CA . ALA B 1 231 ? 23.157 19.533 358.099 1.00 19.84 231 ALA B CA 1
ATOM 3282 C C . ALA B 1 231 ? 23.710 18.248 358.705 1.00 16.99 231 ALA B C 1
ATOM 3283 O O . ALA B 1 231 ? 24.544 17.576 358.109 1.00 20.04 231 ALA B O 1
ATOM 3285 N N . TYR B 1 232 ? 23.236 17.898 359.893 1.00 20.17 232 TYR B N 1
ATOM 3286 C CA . TYR B 1 232 ? 23.739 16.711 360.575 1.00 18.53 232 TYR B CA 1
ATOM 3287 C C . TYR B 1 232 ? 22.727 15.571 360.529 1.00 18.54 232 TYR B C 1
ATOM 3288 O O . TYR B 1 232 ? 22.817 14.600 361.289 1.00 20.87 232 TYR B O 1
ATOM 3297 N N . ILE B 1 233 ? 21.765 15.687 359.620 1.00 17.95 233 ILE B N 1
ATOM 3298 C CA . ILE B 1 233 ? 20.730 14.672 359.469 1.00 18.29 233 ILE B CA 1
ATOM 3299 C C . ILE B 1 233 ? 20.819 14.059 358.082 1.00 17.45 233 ILE B C 1
ATOM 3300 O O . ILE B 1 233 ? 20.682 14.767 357.079 1.00 17.42 233 ILE B O 1
ATOM 3305 N N . THR B 1 234 ? 21.059 12.753 358.014 1.00 17.23 234 THR B N 1
ATOM 3306 C CA . THR B 1 234 ? 21.140 12.057 356.725 1.00 16.50 234 THR B CA 1
ATOM 3307 C C . THR B 1 234 ? 20.753 10.584 356.905 1.00 16.31 234 THR B C 1
ATOM 3308 O O . THR B 1 234 ? 20.927 10.019 357.992 1.00 17.96 234 THR B O 1
ATOM 3312 N N . GLY B 1 235 ? 20.199 9.982 355.857 1.00 15.49 235 GLY B N 1
ATOM 3313 C CA . GLY B 1 235 ? 19.807 8.579 355.891 1.00 17.14 235 GLY B CA 1
ATOM 3314 C C . GLY B 1 235 ? 18.524 8.304 356.668 1.00 18.69 235 GLY B C 1
ATOM 3315 O O . GLY B 1 235 ? 18.179 7.141 356.938 1.00 19.07 235 GLY B O 1
ATOM 3316 N N . GLN B 1 236 ? 17.803 9.369 357.012 1.00 14.26 236 GLN B N 1
ATOM 3317 C CA . GLN B 1 236 ? 16.595 9.251 357.827 1.00 14.50 236 GLN B CA 1
ATOM 3318 C C . GLN B 1 236 ? 15.312 9.245 357.015 1.00 14.84 236 GLN B C 1
ATOM 3319 O O . GLN B 1 236 ? 15.258 9.752 355.881 1.00 17.75 236 GLN B O 1
ATOM 3325 N N . THR B 1 237 ? 14.269 8.694 357.626 1.00 15.63 237 THR B N 1
ATOM 3326 C CA . THR B 1 237 ? 12.916 8.777 357.097 1.00 18.06 237 THR B CA 1
ATOM 3327 C C . THR B 1 237 ? 12.003 9.533 358.071 1.00 18.17 237 THR B C 1
ATOM 3328 O O . THR B 1 237 ? 11.659 9.015 359.138 1.00 18.38 237 THR B O 1
ATOM 3332 N N . PHE B 1 238 ? 11.615 10.757 357.712 1.00 17.75 238 PHE B N 1
ATOM 3333 C CA . PHE B 1 238 ? 10.725 11.554 358.560 1.00 16.85 238 PHE B CA 1
ATOM 3334 C C . PHE B 1 238 ? 9.270 11.386 358.153 1.00 16.87 238 PHE B C 1
ATOM 3335 O O . PHE B 1 238 ? 8.894 11.750 357.043 1.00 17.05 238 PHE B O 1
ATOM 3343 N N . ASN B 1 239 ? 8.443 10.850 359.047 1.00 18.10 239 ASN B N 1
ATOM 3344 C CA . ASN B 1 239 ? 7.024 10.678 358.727 1.00 16.83 239 ASN B CA 1
ATOM 3345 C C . ASN B 1 239 ? 6.202 11.924 359.021 1.00 16.71 239 ASN B C 1
ATOM 3346 O O . ASN B 1 239 ? 6.297 12.509 360.101 1.00 15.42 239 ASN B O 1
ATOM 3351 N N . VAL B 1 240 ? 5.394 12.326 358.049 1.00 18.44 240 VAL B N 1
ATOM 3352 C CA . VAL B 1 240 ? 4.417 13.393 358.255 1.00 18.71 240 VAL B CA 1
ATOM 3353 C C . VAL B 1 240 ? 3.069 12.730 357.999 1.00 17.91 240 VAL B C 1
ATOM 3354 O O . VAL B 1 240 ? 2.547 12.763 356.880 1.00 20.87 240 VAL B O 1
ATOM 3358 N N . ASP B 1 241 ? 2.535 12.077 359.031 1.00 16.67 241 ASP B N 1
ATOM 3359 C CA . ASP B 1 241 ? 1.440 11.135 358.820 1.00 17.52 241 ASP B CA 1
ATOM 3360 C C . ASP B 1 241 ? 0.451 11.069 359.970 1.00 19.06 241 ASP B C 1
ATOM 3361 O O . ASP B 1 241 ? -0.229 10.059 360.139 1.00 20.91 241 ASP B O 1
ATOM 3366 N N . GLY B 1 242 ? 0.388 12.124 360.775 1.00 18.54 242 GLY B N 1
ATOM 3367 C CA . GLY B 1 242 ? -0.513 12.146 361.908 1.00 21.02 242 GLY B CA 1
ATOM 3368 C C . GLY B 1 242 ? -0.315 11.034 362.931 1.00 19.90 242 GLY B C 1
ATOM 3369 O O . GLY B 1 242 ? -1.175 10.840 363.796 1.00 21.77 242 GLY B O 1
ATOM 3370 N N . GLY B 1 243 ? 0.800 10.305 362.852 1.00 19.53 243 GLY B N 1
ATOM 3371 C CA . GLY B 1 243 ? 1.077 9.240 363.814 1.00 15.54 243 GLY B CA 1
ATOM 3372 C C . GLY B 1 243 ? 0.741 7.837 363.318 1.00 18.37 243 GLY B C 1
ATOM 3373 O O . GLY B 1 243 ? 0.714 6.878 364.102 1.00 17.97 243 GLY B O 1
ATOM 3374 N N . MET B 1 244 ? 0.494 7.711 362.014 1.00 18.43 244 MET B N 1
ATOM 3375 C CA . MET B 1 244 ? 0.066 6.435 361.424 1.00 20.50 244 MET B CA 1
ATOM 3376 C C . MET B 1 244 ? 1.097 5.308 361.591 1.00 21.46 244 MET B C 1
ATOM 3377 O O . MET B 1 244 ? 0.734 4.163 361.877 1.00 19.17 244 MET B O 1
ATOM 3382 N N . VAL B 1 245 ? 2.376 5.633 361.396 1.00 19.28 245 VAL B N 1
ATOM 3383 C CA . VAL B 1 245 ? 3.458 4.672 361.613 1.00 22.66 245 VAL B CA 1
ATOM 3384 C C . VAL B 1 245 ? 4.272 5.123 362.827 1.00 22.64 245 VAL B C 1
ATOM 3385 O O . VAL B 1 245 ? 4.957 6.152 362.763 1.00 21.08 245 VAL B O 1
ATOM 3389 N N . MET B 1 246 ? 4.153 4.354 363.921 1.00 28.16 246 MET B N 1
ATOM 3390 C CA . MET B 1 246 ? 4.608 4.715 365.292 1.00 25.90 246 MET B CA 1
ATOM 3391 C C . MET B 1 246 ? 3.959 5.992 365.918 1.00 26.61 246 MET B C 1
ATOM 3392 O O . MET B 1 246 ? 3.290 5.985 367.005 1.00 24.40 246 MET B O 1
#

Secondary structure (DSSP, 8-state):
-GGG-EEEESS-SSHHHHHHHHHHHHTT-EEEEEESS-HHHHHHHHHHHHHTT-EEEEEE--TTSHHHHHHHHHHHHHHHS---EEEE-------B-GGG--HHHHHHHHIIIIIHHHHHHHHHHHHHHHTT--EEEEE--HHHHH--TTBHHHHHHHHHHHHHHHHHHHHHGGGT-EEEEEEE-SB---GGG-TT-SPBPHHHHHHHHHHHHH-GGGGG--S-EEEESTTS--/-GGG-EEEESS-SSHHHHHHHHHHHHTT-EEEEEESS-HHHHHHHHHHHHHTT--EEEEE--TTSHHHHHHHHHHHHHHHS---EEEE-------B-GGG--HHHHHHHHIIIIIHHHHHHHHHHHHHHHHT--EEEEE--HHHHH--TTBHHHHHHHHHHHHHHHHHHHHHGGGT-EEEEEEE-SB---GGG-TT-S-B-HHHHHHHHHHHHH-GGGGG--S-EEEESTTS--

InterPro domains:
  IPR002347 Short-chain dehydrogenase/reductase SDR [PF00106] (7-200)
  IPR002347 Short-chain dehydrogenase/reductase SDR [PR00080] (83-94)
  IPR002347 Short-chain dehydrogenase/reductase SDR [PR00080] (136-144)
  IPR002347 Short-chain dehydrogenase/reductase SDR [PR00080] (156-175)
  IPR002347 Short-chain dehydrogenase/reductase SDR [PR00081] (8-25)
  IPR002347 Short-chain dehydrogenase/reductase SDR [PR00081] (83-94)
  IPR002347 Short-chain dehydrogenase/reductase SDR [PR00081] (130-146)
  IPR002347 Short-chain dehydrogenase/reductase SDR [PR00081] (156-175)
  IPR002347 Short-chain dehydrogenase/reductase SDR [PR00081] (177-194)
  IPR002347 Short-chain dehydrogenase/reductase SDR [PR00081] (207-227)
  IPR011284 3-oxoacyl-(acyl-carrier-protein) reductase [TIGR01830] (9-245)
  IPR020904 Short-chain dehydrogenase/reductase, conserved site [PS00061] (143-171)
  IPR036291 NAD(P)-binding domain superfamily [SSF51735] (7-246)
  IPR050259 Short-chain dehydrogenases/reductases [PTHR42879] (1-246)
  IPR057326 Ketoreductase domain [SM00822] (7-192)

Radius of gyration: 22.6 Å; Cα contacts (8 Å, |Δi|>4): 1142; chains: 2; bounding box: 49×51×66 Å